Protein AF-0000000068823985 (afdb_homodimer)

pLDDT: mean 94.16, std 6.85, range [37.31, 98.94]

Radius of gyration: 27.63 Å; Cα contacts (8 Å, |Δi|>4): 1207; chains: 2; bounding box: 72×82×59 Å

Organism: Brassicogethes aeneus (NCBI:txid1431903)

Secondary structure (DSSP, 8-state):
--TTTTTEEEEEEEEE---BPPPGGG--TT-TTTT---TTT-TT-B-HHHHHHHHHHHHHHHHHTHHHH-S--TTTEEEEE-SSHHHHHHHHHHHHHHSPPPGGG--TT--------EE--GGG-TTT-GGGSHHHHHHHHHHHHSHHHHHHHHHTHHHHHHHHHHHTS---STHHHHHHHHHHHHHHHHTPPPPGGGGGTTTHHHHHHHHHHHHHTTSSHHHHHHHHHHHHHHHHHHHHHHHTT-S-TT--EEEEEE-HHHHHHHHHHTT---SS-PPTT-EEEEEEEEETTEEEEEEEEE-TTSSSPEEP--TTS-SSEEHHHHHHHHGGGS--/--TTTTTEEEEEEEEE---BPPPGGG--TT-TTTT---TTT-TT-B-HHHHHHHHHHHHHHHHHTHHHH-S--TTTEEEEE-SSHHHHHHHHHHHHHHSPPPGGG--TT--------EE--GGG-TTT-GGGSHHHHHHHHHHHHSHHHHHHHHHTHHHHHHHHHHHTS---SHHHHHHHHHHHHHHHHHTPPPPGGGGGTTTHHHHHHHHHHHHHTTSSHHHHHHHHHHHHHHHHHHHHHHHTT-S-TT--EEEEEE-HHHHHHHHHHTT---SS-PPTT-EEEEEEEEETTEEEEEEEEE-SSSSSPEEE--TTS-SSEEHHHHHHHHGGGS--

Sequence (672 aa):
MSENINTLKLIHVLFRHGNRTNVKSTCFPNDPYISETYHPYGRGQLTKAGKQNCHNLGKYLRKRYENYLGEYNFNTVEAFSTDMPRTKMSLQMVLAGLFPPSADEAIDNLNWQPIPYNYKPVSDDKLLFGVCQPEHREELDKIEASAEVQAIYEKNKDLIAYINQHTGKKYTEFFSYFDLYTTFLSEEEWGFELEEWTKTIYPNFLKSLAIQFFMTLSKTDKIRKYGQGNFLKKIIDECKAKMEGVLSEERKIYLYSGHDINITQFLGTLDLFEPHMPPYCACVILELHEINGEYGLKIFYQDYKQEDPKLMKLPGCQEFCPLDKFVEIHEKYLPEMSENINTLKLIHVLFRHGNRTNVKSTCFPNDPYISETYHPYGRGQLTKAGKQNCHNLGKYLRKRYENYLGEYNFNTVEAFSTDMPRTKMSLQMVLAGLFPPSADEAIDNLNWQPIPYNYKPVSDDKLLFGVCQPEHREELDKIEASAEVQAIYEKNKDLIAYINQHTGKKYTEFFSYFDLYTTFLSEEEWGFELEEWTKTIYPNFLKSLAIQFFMTLSKTDKIRKYGQGNFLKKIIDECKAKMEGVLSEERKIYLYSGHDINITQFLGTLDLFEPHMPPYCACVILELHEINGEYGLKIFYQDYKQEDPKLMKLPGCQEFCPLDKFVEIHEKYLPE

Solvent-accessible surface area (backbone atoms only — not comparable to full-atom values): 34751 Å² total; per-residue (Å²): 124,71,80,57,51,80,27,52,63,35,36,39,36,42,28,19,27,31,40,42,38,46,44,76,88,47,56,44,78,58,43,90,63,67,81,61,53,55,80,63,40,28,66,40,22,51,35,67,68,7,45,46,49,17,23,48,50,9,37,49,52,26,64,76,37,51,92,67,62,68,73,74,31,66,56,28,52,50,39,37,24,44,72,41,65,28,20,37,29,23,41,45,25,22,47,38,32,44,42,52,46,53,84,91,59,50,49,90,72,24,59,42,57,71,74,63,68,43,68,41,56,66,94,70,21,55,50,80,37,8,63,75,34,69,70,22,45,54,46,50,50,53,51,56,68,28,71,70,47,46,48,54,49,60,75,41,43,68,61,51,50,52,48,25,63,65,31,65,45,84,79,84,50,64,66,50,39,35,38,45,42,51,36,53,50,25,38,45,76,73,67,49,83,76,60,77,76,46,64,80,40,50,62,63,55,30,47,54,49,24,30,54,42,56,54,57,43,35,66,45,66,62,38,23,23,40,33,34,8,51,38,52,44,50,54,53,51,54,50,51,29,47,75,70,61,71,41,60,86,56,39,41,37,37,41,36,21,39,39,54,65,53,54,48,30,45,30,29,59,58,66,64,58,69,94,58,74,71,47,58,38,15,33,42,37,41,34,34,29,47,57,96,89,39,51,21,36,34,40,31,44,28,53,56,86,46,93,64,63,41,79,42,64,40,75,96,50,45,53,65,24,46,45,70,58,53,47,62,77,47,48,85,28,42,70,133,126,70,79,57,51,80,28,51,64,36,36,39,36,42,29,20,26,32,41,40,37,46,46,75,88,49,59,43,78,56,42,91,60,66,80,63,54,54,79,64,41,29,64,39,21,49,37,67,68,7,44,46,51,16,23,49,50,10,37,50,53,26,64,76,36,51,91,67,63,68,74,75,31,66,56,28,53,49,39,38,24,43,72,42,66,28,18,38,28,22,41,46,26,21,47,38,31,45,40,52,47,52,84,91,59,49,48,90,72,23,59,41,56,73,73,64,68,44,67,42,58,66,94,71,21,54,49,80,37,9,63,74,34,70,71,22,45,54,45,50,51,53,51,57,68,28,70,71,46,45,48,53,50,61,75,40,43,66,62,51,51,51,48,25,64,65,31,65,45,83,80,86,51,63,68,50,40,36,35,45,40,50,38,53,50,23,39,44,74,73,66,50,82,77,61,76,76,47,63,78,41,50,63,63,57,29,47,55,49,26,31,53,42,56,54,58,43,36,66,43,66,64,36,22,23,39,34,35,8,50,36,52,43,50,53,52,50,51,50,49,30,48,74,70,62,71,40,59,86,58,38,40,36,37,40,36,21,38,39,53,64,51,55,49,28,44,30,29,59,56,66,65,58,68,92,58,76,70,42,57,37,15,33,40,36,38,35,33,29,48,58,95,89,38,52,22,37,35,40,30,45,28,57,55,80,48,92,64,62,42,78,42,64,40,77,95,49,44,54,66,26,45,46,69,56,52,47,64,77,46,49,85,28,43,70,133

Structure (mmCIF, N/CA/C/O backbone):
data_AF-0000000068823985-model_v1
#
loop_
_entity.id
_entity.type
_entity.pdbx_description
1 polymer 'acid phosphatase'
#
loop_
_atom_site.group_PDB
_atom_site.id
_atom_site.type_symbol
_atom_site.label_atom_id
_atom_site.label_alt_id
_atom_site.label_comp_id
_atom_site.label_asym_id
_atom_site.label_entity_id
_atom_site.label_seq_id
_atom_site.pdbx_PDB_ins_code
_atom_site.Cartn_x
_atom_site.Cartn_y
_atom_site.Cartn_z
_atom_site.occupancy
_atom_site.B_iso_or_equiv
_atom_site.auth_seq_id
_atom_site.auth_comp_id
_atom_site.auth_asym_id
_atom_site.auth_atom_id
_atom_site.pdbx_PDB_model_num
ATOM 1 N N . MET A 1 1 ? -22.781 7.992 25.047 1 37.5 1 MET A N 1
ATOM 2 C CA . MET A 1 1 ? -21.906 7.391 24.047 1 37.5 1 MET A CA 1
ATOM 3 C C . MET A 1 1 ? -22.641 6.273 23.297 1 37.5 1 MET A C 1
ATOM 5 O O . MET A 1 1 ? -22.281 5.945 22.172 1 37.5 1 MET A O 1
ATOM 9 N N . SER A 1 2 ? -23.625 5.672 23.984 1 45.09 2 SER A N 1
ATOM 10 C CA . SER A 1 2 ? -24.344 4.457 23.625 1 45.09 2 SER A CA 1
ATOM 11 C C . SER A 1 2 ? -25.391 4.734 22.547 1 45.09 2 SER A C 1
ATOM 13 O O . SER A 1 2 ? -25.609 3.91 21.656 1 45.09 2 SER A O 1
ATOM 15 N N . GLU A 1 3 ? -26.141 5.805 22.703 1 49.72 3 GLU A N 1
ATOM 16 C CA . GLU A 1 3 ? -27.266 6.125 21.828 1 49.72 3 GLU A CA 1
ATOM 17 C C . GLU A 1 3 ? -26.797 6.387 20.406 1 49.72 3 GLU A C 1
ATOM 19 O O . GLU A 1 3 ? -27.531 6.113 19.438 1 49.72 3 GLU A O 1
ATOM 24 N N . ASN A 1 4 ? -25.438 6.668 20.188 1 70.94 4 ASN A N 1
ATOM 25 C CA . ASN A 1 4 ? -24.844 7.234 18.984 1 70.94 4 ASN A CA 1
ATOM 26 C C . ASN A 1 4 ? -24.344 6.145 18.047 1 70.94 4 ASN A C 1
ATOM 28 O O . ASN A 1 4 ? -24.422 6.289 16.812 1 70.94 4 ASN A O 1
ATOM 32 N N . ILE A 1 5 ? -24.422 4.984 18.609 1 77.25 5 ILE A N 1
ATOM 33 C CA . ILE A 1 5 ? -23.859 3.912 17.797 1 77.25 5 ILE A CA 1
ATOM 34 C C . ILE A 1 5 ? -24.969 3.309 16.922 1 77.25 5 ILE A C 1
ATOM 36 O O . ILE A 1 5 ? -24.719 2.908 15.781 1 77.25 5 ILE A O 1
ATOM 40 N N . ASN A 1 6 ? -26.219 3.35 17.422 1 87.56 6 ASN A N 1
ATOM 41 C CA . ASN A 1 6 ? -27.312 2.76 16.672 1 87.56 6 ASN A CA 1
ATOM 42 C C . ASN A 1 6 ? -27.672 3.611 15.453 1 87.56 6 ASN A C 1
ATOM 44 O O . ASN A 1 6 ? -28.297 3.121 14.508 1 87.56 6 ASN A O 1
ATOM 48 N N . THR A 1 7 ? -27.328 4.816 15.547 1 95.44 7 THR A N 1
ATOM 49 C CA . THR A 1 7 ? -27.688 5.719 14.453 1 95.44 7 THR A CA 1
ATOM 50 C C . THR A 1 7 ? -26.516 5.863 13.477 1 95.44 7 THR A C 1
ATOM 52 O O . THR A 1 7 ? -26.688 6.414 12.383 1 95.44 7 THR A O 1
ATOM 55 N N . LEU A 1 8 ? -25.359 5.312 13.828 1 97.25 8 LEU A N 1
ATOM 56 C CA . LEU A 1 8 ? -24.141 5.445 13.039 1 97.25 8 LEU A CA 1
ATOM 57 C C . LEU A 1 8 ? -24.203 4.566 11.789 1 97.25 8 LEU A C 1
ATOM 59 O O . LEU A 1 8 ? -24.562 3.389 11.875 1 97.25 8 LEU A O 1
ATOM 63 N N . LYS A 1 9 ? -23.906 5.164 10.586 1 97.31 9 LYS A N 1
ATOM 64 C CA . LYS A 1 9 ? -24.062 4.426 9.328 1 97.31 9 LYS A CA 1
ATOM 65 C C . LYS A 1 9 ? -22.734 4.332 8.586 1 97.31 9 LYS A C 1
ATOM 67 O O . LYS A 1 9 ? -22.516 3.396 7.816 1 97.31 9 LYS A O 1
ATOM 72 N N . LEU A 1 10 ? -21.875 5.305 8.789 1 98.12 10 LEU A N 1
ATOM 73 C CA . LEU A 1 10 ? -20.609 5.363 8.062 1 98.12 10 LEU A CA 1
ATOM 74 C C . LEU A 1 10 ? -19.641 6.328 8.734 1 98.12 10 LEU A C 1
ATOM 76 O O . LEU A 1 10 ? -20.047 7.344 9.297 1 98.12 10 LEU A O 1
ATOM 80 N N . ILE A 1 11 ? -18.391 6.012 8.695 1 98.38 11 ILE A N 1
ATOM 81 C CA . ILE A 1 11 ? -17.375 6.852 9.312 1 98.38 11 ILE A CA 1
ATOM 82 C C . ILE A 1 11 ? -16.297 7.203 8.281 1 98.38 11 ILE A C 1
ATOM 84 O O . ILE A 1 11 ? -15.859 6.344 7.52 1 98.38 11 ILE A O 1
ATOM 88 N N . HIS A 1 12 ? -15.93 8.461 8.203 1 98.69 12 HIS A N 1
ATOM 89 C CA . HIS A 1 12 ? -14.742 8.914 7.496 1 98.69 12 HIS A CA 1
ATOM 90 C C . HIS A 1 12 ? -13.727 9.523 8.461 1 98.69 12 HIS A C 1
ATOM 92 O O . HIS A 1 12 ? -14.07 10.359 9.289 1 98.69 12 HIS A O 1
ATOM 98 N N . VAL A 1 13 ? -12.492 9.07 8.367 1 98.44 13 VAL A N 1
ATOM 99 C CA . VAL A 1 13 ? -11.438 9.617 9.211 1 98.44 13 VAL A CA 1
ATOM 100 C C . VAL A 1 13 ? -10.289 10.133 8.336 1 98.44 13 VAL A C 1
ATOM 102 O O . VAL A 1 13 ? -9.719 9.375 7.551 1 98.44 13 VAL A O 1
ATOM 105 N N . LEU A 1 14 ? -10.008 11.375 8.391 1 98.56 14 LEU A N 1
ATOM 106 C CA . LEU A 1 14 ? -8.82 12.008 7.816 1 98.56 14 LEU A CA 1
ATOM 107 C C . LEU A 1 14 ? -7.801 12.336 8.898 1 98.56 14 LEU A C 1
ATOM 109 O O . LEU A 1 14 ? -8.117 13.016 9.875 1 98.56 14 LEU A O 1
ATOM 113 N N . PHE A 1 15 ? -6.582 11.844 8.75 1 98.19 15 PHE A N 1
ATOM 114 C CA . PHE A 1 15 ? -5.629 12.133 9.82 1 98.19 15 PHE A CA 1
ATOM 115 C C . PHE A 1 15 ? -4.25 12.445 9.25 1 98.19 15 PHE A C 1
ATOM 117 O O . PHE A 1 15 ? -3.934 12.047 8.125 1 98.19 15 PHE A O 1
ATOM 124 N N . ARG A 1 16 ? -3.484 13.219 10.008 1 97.75 16 ARG A N 1
ATOM 125 C CA . ARG A 1 16 ? -2.105 13.578 9.688 1 97.75 16 ARG A CA 1
ATOM 126 C C . ARG A 1 16 ? -1.145 12.453 10.07 1 97.75 16 ARG A C 1
ATOM 128 O O . ARG A 1 16 ? -1.329 11.789 11.094 1 97.75 16 ARG A O 1
ATOM 135 N N . HIS A 1 17 ? -0.145 12.289 9.328 1 98.06 17 HIS A N 1
ATOM 136 C CA . HIS A 1 17 ? 0.874 11.297 9.664 1 98.06 17 HIS A CA 1
ATOM 137 C C . HIS A 1 17 ? 1.493 11.586 11.023 1 98.06 17 HIS A C 1
ATOM 139 O O . HIS A 1 17 ? 1.298 12.672 11.586 1 98.06 17 HIS A O 1
ATOM 145 N N . GLY A 1 18 ? 2.248 10.602 11.547 1 96.62 18 GLY A N 1
ATOM 146 C CA . GLY A 1 18 ? 2.9 10.711 12.844 1 96.62 18 GLY A CA 1
ATOM 147 C C . GLY A 1 18 ? 4.234 11.43 12.773 1 96.62 18 GLY A C 1
ATOM 148 O O . GLY A 1 18 ? 4.625 11.93 11.719 1 96.62 18 GLY A O 1
ATOM 149 N N . ASN A 1 19 ? 4.895 11.445 13.969 1 96.31 19 ASN A N 1
ATOM 150 C CA . ASN A 1 19 ? 6.211 12.062 14.07 1 96.31 19 ASN A CA 1
ATOM 151 C C . ASN A 1 19 ? 7.18 11.492 13.039 1 96.31 19 ASN A C 1
ATOM 153 O O . ASN A 1 19 ? 7.199 10.289 12.797 1 96.31 19 ASN A O 1
ATOM 157 N N . ARG A 1 20 ? 7.945 12.367 12.516 1 96.31 20 ARG A N 1
ATOM 158 C CA . ARG A 1 20 ? 8.898 11.945 11.492 1 96.31 20 ARG A CA 1
ATOM 159 C C . ARG A 1 20 ? 10.242 12.656 11.672 1 96.31 20 ARG A C 1
ATOM 161 O O . ARG A 1 20 ? 10.32 13.672 12.367 1 96.31 20 ARG A O 1
ATOM 168 N N . THR A 1 21 ? 11.266 12.125 11.062 1 95.75 21 THR A N 1
ATOM 169 C CA . THR A 1 21 ? 12.547 12.805 10.969 1 95.75 21 THR A CA 1
ATOM 170 C C . THR A 1 21 ? 12.492 13.938 9.945 1 95.75 21 THR A C 1
ATOM 172 O O . THR A 1 21 ? 11.484 14.109 9.266 1 95.75 21 THR A O 1
ATOM 175 N N . ASN A 1 22 ? 13.547 14.672 9.984 1 94.62 22 ASN A N 1
ATOM 176 C CA . ASN A 1 22 ? 13.586 15.82 9.094 1 94.62 22 ASN A CA 1
ATOM 177 C C . ASN A 1 22 ? 13.609 15.398 7.629 1 94.62 22 ASN A C 1
ATOM 179 O O . ASN A 1 22 ? 14.273 14.422 7.27 1 94.62 22 ASN A O 1
ATOM 183 N N . VAL A 1 23 ? 12.836 16.141 6.84 1 92.31 23 VAL A N 1
ATOM 184 C CA . VAL A 1 23 ? 12.797 15.883 5.406 1 92.31 23 VAL A CA 1
ATOM 185 C C . VAL A 1 23 ? 13.93 16.625 4.715 1 92.31 23 VAL A C 1
ATOM 187 O O . VAL A 1 23 ? 14.266 17.75 5.094 1 92.31 23 VAL A O 1
ATOM 190 N N . LYS A 1 24 ? 14.578 16.078 3.691 1 85.88 24 LYS A N 1
ATOM 191 C CA . LYS A 1 24 ? 15.742 16.641 3.004 1 85.88 24 LYS A CA 1
ATOM 192 C C . LYS A 1 24 ? 15.406 17.984 2.354 1 85.88 24 LYS A C 1
ATOM 194 O O . LYS A 1 24 ? 16.234 18.891 2.336 1 85.88 24 LYS A O 1
ATOM 199 N N . SER A 1 25 ? 14.148 18.078 1.847 1 84.31 25 SER A N 1
ATOM 200 C CA . SER A 1 25 ? 13.766 19.266 1.078 1 84.31 25 SER A CA 1
ATOM 201 C C . SER A 1 25 ? 13.633 20.484 1.976 1 84.31 25 SER A C 1
ATOM 203 O O . SER A 1 25 ? 13.609 21.625 1.488 1 84.31 25 SER A O 1
ATOM 205 N N . THR A 1 26 ? 13.555 20.281 3.213 1 88.88 26 THR A N 1
ATOM 206 C CA . THR A 1 26 ? 13.352 21.406 4.109 1 88.88 26 THR A CA 1
ATOM 207 C C . THR A 1 26 ? 14.68 21.844 4.746 1 88.88 26 THR A C 1
ATOM 209 O O . THR A 1 26 ? 14.742 22.859 5.434 1 88.88 26 THR A O 1
ATOM 212 N N . CYS A 1 27 ? 15.656 21.141 4.449 1 88.62 27 CYS A N 1
ATOM 213 C CA . CYS A 1 27 ? 16.969 21.484 5 1 88.62 27 CYS A CA 1
ATOM 214 C C . CYS A 1 27 ? 17.484 22.797 4.422 1 88.62 27 CYS A C 1
ATOM 216 O O . CYS A 1 27 ? 17.016 23.234 3.363 1 88.62 27 CYS A O 1
ATOM 218 N N . PHE A 1 28 ? 18.328 23.375 5.234 1 94.56 28 PHE A N 1
ATOM 219 C CA . PHE A 1 28 ? 18.953 24.625 4.797 1 94.56 28 PHE A CA 1
ATOM 220 C C . PHE A 1 28 ? 20.484 24.484 4.805 1 94.56 28 PHE A C 1
ATOM 222 O O . PHE A 1 28 ? 21.031 23.672 5.547 1 94.56 28 PHE A O 1
ATOM 229 N N . PRO A 1 29 ? 21.141 25.25 4.004 1 95.81 29 PRO A N 1
ATOM 230 C CA . PRO A 1 29 ? 22.578 25.078 3.76 1 95.81 29 PRO A CA 1
ATOM 231 C C . PRO A 1 29 ? 23.406 25.125 5.039 1 95.81 29 PRO A C 1
ATOM 233 O O . PRO A 1 29 ? 24.312 24.312 5.223 1 95.81 29 PRO A O 1
ATOM 236 N N . ASN A 1 30 ? 23.141 25.938 5.984 1 97 30 ASN A N 1
ATOM 237 C CA . ASN A 1 30 ? 23.969 26.141 7.168 1 97 30 ASN A CA 1
ATOM 238 C C . ASN A 1 30 ? 23.516 25.25 8.32 1 97 30 ASN A C 1
ATOM 240 O O . ASN A 1 30 ? 23.938 25.438 9.461 1 97 30 ASN A O 1
ATOM 244 N N . ASP A 1 31 ? 22.625 24.328 8.031 1 95.62 31 ASP A N 1
ATOM 245 C CA . ASP A 1 31 ? 22.141 23.406 9.062 1 95.62 31 ASP A CA 1
ATOM 246 C C . ASP A 1 31 ? 23.266 22.5 9.547 1 95.62 31 ASP A C 1
ATOM 248 O O . ASP A 1 31 ? 23.828 21.719 8.766 1 95.62 31 ASP A O 1
ATOM 252 N N . PRO A 1 32 ? 23.641 22.594 10.82 1 95.75 32 PRO A N 1
ATOM 253 C CA . PRO A 1 32 ? 24.719 21.734 11.32 1 95.75 32 PRO A CA 1
ATOM 254 C C . PRO A 1 32 ? 24.375 20.25 11.203 1 95.75 32 PRO A C 1
ATOM 256 O O . PRO A 1 32 ? 25.281 19.406 11.273 1 95.75 32 PRO A O 1
ATOM 259 N N . TYR A 1 33 ? 23.141 19.953 11.023 1 95.31 33 TYR A N 1
ATOM 260 C CA . TYR A 1 33 ? 22.719 18.547 11 1 95.31 33 TYR A CA 1
ATOM 261 C C . TYR A 1 33 ? 22.312 18.125 9.594 1 95.31 33 TYR A C 1
ATOM 263 O O . TYR A 1 33 ? 21.609 17.141 9.422 1 95.31 33 TYR A O 1
ATOM 271 N N . ILE A 1 34 ? 22.719 18.797 8.594 1 93.06 34 ILE A N 1
ATOM 272 C CA . ILE A 1 34 ? 22.312 18.594 7.207 1 93.06 34 ILE A CA 1
ATOM 273 C C . ILE A 1 34 ? 22.766 17.219 6.734 1 93.06 34 ILE A C 1
ATOM 275 O O . ILE A 1 34 ? 22.109 16.609 5.887 1 93.06 34 ILE A O 1
ATOM 279 N N . SER A 1 35 ? 23.812 16.656 7.344 1 91.81 35 SER A N 1
ATOM 280 C CA . SER A 1 35 ? 24.375 15.398 6.883 1 91.81 35 SER A CA 1
ATOM 281 C C . SER A 1 35 ? 23.844 14.219 7.695 1 91.81 35 SER A C 1
ATOM 283 O O . SER A 1 35 ? 24.156 13.062 7.402 1 91.81 35 SER A O 1
ATOM 285 N N . GLU A 1 36 ? 23.031 14.609 8.656 1 92.75 36 GLU A N 1
ATOM 286 C CA . GLU A 1 36 ? 22.484 13.547 9.492 1 92.75 36 GLU A CA 1
ATOM 287 C C . GLU A 1 36 ? 21.609 12.594 8.68 1 92.75 36 GLU A C 1
ATOM 289 O O . GLU A 1 36 ? 20.797 13.039 7.871 1 92.75 36 GLU A O 1
ATOM 294 N N . THR A 1 37 ? 21.719 11.266 8.93 1 89.19 37 THR A N 1
ATOM 295 C CA . THR A 1 37 ? 20.984 10.258 8.18 1 89.19 37 THR A CA 1
ATOM 296 C C . THR A 1 37 ? 19.719 9.852 8.938 1 89.19 37 THR A C 1
ATOM 298 O O . THR A 1 37 ? 18.797 9.258 8.352 1 89.19 37 THR A O 1
ATOM 301 N N . TYR A 1 38 ? 19.75 10.109 10.258 1 92.31 38 TYR A N 1
ATOM 302 C CA . TYR A 1 38 ? 18.641 9.734 11.141 1 92.31 38 TYR A CA 1
ATOM 303 C C . TYR A 1 38 ? 18.469 8.227 11.195 1 92.31 38 TYR A C 1
ATOM 305 O O . TYR A 1 38 ? 17.344 7.723 11.164 1 92.31 38 TYR A O 1
ATOM 313 N N . HIS A 1 39 ? 19.516 7.527 11.273 1 87.62 39 HIS A N 1
ATOM 314 C CA . HIS A 1 39 ? 19.5 6.082 11.461 1 87.62 39 HIS A CA 1
ATOM 315 C C . HIS A 1 39 ? 18.766 5.699 12.734 1 87.62 39 HIS A C 1
ATOM 317 O O . HIS A 1 39 ? 18.969 6.316 13.781 1 87.62 39 HIS A O 1
ATOM 323 N N . PRO A 1 40 ? 17.875 4.758 12.695 1 87.75 40 PRO A N 1
ATOM 324 C CA . PRO A 1 40 ? 17.703 3.734 11.664 1 87.75 40 PRO A CA 1
ATOM 325 C C . PRO A 1 40 ? 16.531 4.047 10.719 1 87.75 40 PRO A C 1
ATOM 327 O O . PRO A 1 40 ? 16.125 3.189 9.938 1 87.75 40 PRO A O 1
ATOM 330 N N . TYR A 1 41 ? 15.969 5.145 10.766 1 91 41 TYR A N 1
ATOM 331 C CA . TYR A 1 41 ? 14.734 5.406 10.031 1 91 41 TYR A CA 1
ATOM 332 C C . TYR A 1 41 ? 15.031 5.922 8.633 1 91 41 TYR A C 1
ATOM 334 O O . TYR A 1 41 ? 14.539 5.371 7.645 1 91 41 TYR A O 1
ATOM 342 N N . GLY A 1 42 ? 15.898 6.926 8.688 1 90.56 42 GLY A N 1
ATOM 343 C CA . GLY A 1 42 ? 16.125 7.695 7.473 1 90.56 42 GLY A CA 1
ATOM 344 C C . GLY A 1 42 ? 15.438 9.047 7.48 1 90.56 42 GLY A C 1
ATOM 345 O O . GLY A 1 42 ? 14.594 9.305 8.344 1 90.56 42 GLY A O 1
ATOM 346 N N . ARG A 1 43 ? 15.742 9.883 6.523 1 92.12 43 ARG A N 1
ATOM 347 C CA . ARG A 1 43 ? 15.18 11.227 6.453 1 92.12 43 ARG A CA 1
ATOM 348 C C . ARG A 1 43 ? 13.703 11.188 6.051 1 92.12 43 ARG A C 1
ATOM 350 O O . ARG A 1 43 ? 13.336 10.484 5.105 1 92.12 43 ARG A O 1
ATOM 357 N N . GLY A 1 44 ? 12.938 11.938 6.801 1 93.94 44 GLY A N 1
ATOM 358 C CA . GLY A 1 44 ? 11.523 12.102 6.488 1 93.94 44 GLY A CA 1
ATOM 359 C C . GLY A 1 44 ? 10.68 10.898 6.879 1 93.94 44 GLY A C 1
ATOM 360 O O . GLY A 1 44 ? 9.508 10.82 6.527 1 93.94 44 GLY A O 1
ATOM 361 N N . GLN A 1 45 ? 11.289 9.984 7.617 1 95.38 45 GLN A N 1
ATOM 362 C CA . GLN A 1 45 ? 10.602 8.727 7.906 1 95.38 45 GLN A CA 1
ATOM 363 C C . GLN A 1 45 ? 9.945 8.766 9.281 1 95.38 45 GLN A C 1
ATOM 365 O O . GLN A 1 45 ? 10.383 9.508 10.164 1 95.38 45 GLN A O 1
ATOM 370 N N . LEU A 1 46 ? 8.898 7.961 9.398 1 96.88 46 LEU A N 1
ATOM 371 C CA . LEU A 1 46 ? 8.148 7.852 10.648 1 96.88 46 LEU A CA 1
ATOM 372 C C . LEU A 1 46 ? 9.047 7.348 11.773 1 96.88 46 LEU A C 1
ATOM 374 O O . LEU A 1 46 ? 9.773 6.363 11.602 1 96.88 46 LEU A O 1
ATOM 378 N N . THR A 1 47 ? 9.062 8.008 12.914 1 95.94 47 THR A N 1
ATOM 379 C CA . THR A 1 47 ? 9.852 7.621 14.07 1 95.94 47 THR A CA 1
ATOM 380 C C . THR A 1 47 ? 9.062 6.68 14.977 1 95.94 47 THR A C 1
ATOM 382 O O . THR A 1 47 ? 7.879 6.422 14.734 1 95.94 47 THR A O 1
ATOM 385 N N . LYS A 1 48 ? 9.703 6.215 16.047 1 95.81 48 LYS A N 1
ATOM 386 C CA . LYS A 1 48 ? 9.008 5.371 17.016 1 95.81 48 LYS A CA 1
ATOM 387 C C . LYS A 1 48 ? 7.848 6.117 17.656 1 95.81 48 LYS A C 1
ATOM 389 O O . LYS A 1 48 ? 6.77 5.551 17.859 1 95.81 48 LYS A O 1
ATOM 394 N N . ALA A 1 49 ? 8.102 7.379 17.984 1 95.56 49 ALA A N 1
ATOM 395 C CA . ALA A 1 49 ? 7.039 8.203 18.562 1 95.56 49 ALA A CA 1
ATOM 396 C C . ALA A 1 49 ? 5.863 8.32 17.594 1 95.56 49 ALA A C 1
ATOM 398 O O . ALA A 1 49 ? 4.703 8.289 18.016 1 95.56 49 ALA A O 1
ATOM 399 N N . GLY A 1 50 ? 6.168 8.5 16.281 1 96.62 50 GLY A N 1
ATOM 400 C CA . GLY A 1 50 ? 5.121 8.539 15.273 1 96.62 50 GLY A CA 1
ATOM 401 C C . GLY A 1 50 ? 4.324 7.25 15.188 1 96.62 50 GLY A C 1
ATOM 402 O O . GLY A 1 50 ? 3.094 7.277 15.102 1 96.62 50 GLY A O 1
ATOM 403 N N . LYS A 1 51 ? 5.047 6.145 15.203 1 97.88 51 LYS A N 1
ATOM 404 C CA . LYS A 1 51 ? 4.383 4.848 15.188 1 97.88 51 LYS A CA 1
ATOM 405 C C . LYS A 1 51 ? 3.461 4.684 16.391 1 97.88 51 LYS A C 1
ATOM 407 O O . LYS A 1 51 ? 2.311 4.266 16.25 1 97.88 51 LYS A O 1
ATOM 412 N N . GLN A 1 52 ? 3.975 5.062 17.531 1 96.75 52 GLN A N 1
ATOM 413 C CA . GLN A 1 52 ? 3.209 4.93 18.766 1 96.75 52 GLN A CA 1
ATOM 414 C C . GLN A 1 52 ? 1.955 5.801 18.734 1 96.75 52 GLN A C 1
ATOM 416 O O . GLN A 1 52 ? 0.864 5.34 19.078 1 96.75 52 GLN A O 1
ATOM 421 N N . ASN A 1 53 ? 2.113 6.996 18.359 1 95.56 53 ASN A N 1
ATOM 422 C CA . ASN A 1 53 ? 0.993 7.93 18.344 1 95.56 53 ASN A CA 1
ATOM 423 C C . ASN A 1 53 ? -0.089 7.492 17.359 1 95.56 53 ASN A C 1
ATOM 425 O O . ASN A 1 53 ? -1.28 7.578 17.656 1 95.56 53 ASN A O 1
ATOM 429 N N . CYS A 1 54 ? 0.327 7.035 16.219 1 97.19 54 CYS A N 1
ATOM 430 C CA . CYS A 1 54 ? -0.647 6.586 15.227 1 97.19 54 CYS A CA 1
ATOM 431 C C . CYS A 1 54 ? -1.324 5.297 15.68 1 97.19 54 CYS A C 1
ATOM 433 O O . CYS A 1 54 ? -2.525 5.117 15.469 1 97.19 54 CYS A O 1
ATOM 435 N N . HIS A 1 55 ? -0.548 4.395 16.297 1 97.56 55 HIS A N 1
ATOM 436 C CA . HIS A 1 55 ? -1.158 3.197 16.859 1 97.56 55 HIS A CA 1
ATOM 437 C C . HIS A 1 55 ? -2.186 3.555 17.922 1 97.56 55 HIS A C 1
ATOM 439 O O . HIS A 1 55 ? -3.266 2.961 17.984 1 97.56 55 HIS A O 1
ATOM 445 N N . ASN A 1 56 ? -1.863 4.527 18.766 1 95.88 56 ASN A N 1
ATOM 446 C CA . ASN A 1 56 ? -2.789 5 19.781 1 95.88 56 ASN A CA 1
ATOM 447 C C . ASN A 1 56 ? -4.066 5.562 19.172 1 95.88 56 ASN A C 1
ATOM 449 O O . ASN A 1 56 ? -5.16 5.367 19.703 1 95.88 56 ASN A O 1
ATOM 453 N N . LEU A 1 57 ? -3.879 6.277 18.109 1 95.94 57 LEU A N 1
ATOM 454 C CA . LEU A 1 57 ? -5.055 6.781 17.406 1 95.94 57 LEU A CA 1
ATOM 455 C C . LEU A 1 57 ? -5.945 5.629 16.938 1 95.94 57 LEU A C 1
ATOM 457 O O . LEU A 1 57 ? -7.168 5.684 17.094 1 95.94 57 LEU A O 1
ATOM 461 N N . GLY A 1 58 ? -5.305 4.605 16.359 1 96.75 58 GLY A N 1
ATOM 462 C CA . GLY A 1 58 ? -6.059 3.426 15.977 1 96.75 58 GLY A CA 1
ATOM 463 C C . GLY A 1 58 ? -6.801 2.787 17.141 1 96.75 58 GLY A C 1
ATOM 464 O O . GLY A 1 58 ? -7.977 2.447 17.016 1 96.75 58 GLY A O 1
ATOM 465 N N . LYS A 1 59 ? -6.129 2.652 18.25 1 95.56 59 LYS A N 1
ATOM 466 C CA . LYS A 1 59 ? -6.738 2.078 19.453 1 95.56 59 LYS A CA 1
ATOM 467 C C . LYS A 1 59 ? -7.902 2.934 19.938 1 95.56 59 LYS A C 1
ATOM 469 O O . LYS A 1 59 ? -8.922 2.406 20.391 1 95.56 59 LYS A O 1
ATOM 474 N N . TYR A 1 60 ? -7.703 4.18 19.906 1 94.38 60 TYR A N 1
ATOM 475 C CA . TYR A 1 60 ? -8.766 5.094 20.297 1 94.38 60 TYR A CA 1
ATOM 476 C C . TYR A 1 60 ? -10.008 4.902 19.438 1 94.38 60 TYR A C 1
ATOM 478 O O . TYR A 1 60 ? -11.125 4.805 19.938 1 94.38 60 TYR A O 1
ATOM 486 N N . LEU A 1 61 ? -9.812 4.891 18.109 1 95.19 61 LEU A N 1
ATOM 487 C CA . LEU A 1 61 ? -10.922 4.703 17.188 1 95.19 61 LEU A CA 1
ATOM 488 C C . LEU A 1 61 ? -11.609 3.361 17.422 1 95.19 61 LEU A C 1
ATOM 490 O O . LEU A 1 61 ? -12.836 3.264 17.359 1 95.19 61 LEU A O 1
ATOM 494 N N . ARG A 1 62 ? -10.805 2.332 17.688 1 95.94 62 ARG A N 1
ATOM 495 C CA . ARG A 1 62 ? -11.359 1.021 18.016 1 95.94 62 ARG A CA 1
ATOM 496 C C . ARG A 1 62 ? -12.258 1.093 19.234 1 95.94 62 ARG A C 1
ATOM 498 O O . ARG A 1 62 ? -13.367 0.551 19.234 1 95.94 62 ARG A O 1
ATOM 505 N N . LYS A 1 63 ? -11.797 1.715 20.219 1 93.69 63 LYS A N 1
ATOM 506 C CA . LYS A 1 63 ? -12.578 1.847 21.438 1 93.69 63 LYS A CA 1
ATOM 507 C C . LYS A 1 63 ? -13.852 2.654 21.203 1 93.69 63 LYS A C 1
ATOM 509 O O . LYS A 1 63 ? -14.93 2.268 21.656 1 93.69 63 LYS A O 1
ATOM 514 N N . ARG A 1 64 ? -13.742 3.691 20.516 1 92.38 64 ARG A N 1
ATOM 515 C CA . ARG A 1 64 ? -14.867 4.59 20.266 1 92.38 64 ARG A CA 1
ATOM 516 C C . ARG A 1 64 ? -15.961 3.889 19.469 1 92.38 64 ARG A C 1
ATOM 518 O O . ARG A 1 64 ? -17.156 4.121 19.703 1 92.38 64 ARG A O 1
ATOM 525 N N . TYR A 1 65 ? -15.492 3.023 18.547 1 95.12 65 TYR A N 1
ATOM 526 C CA . TYR A 1 65 ? -16.469 2.467 17.609 1 95.12 65 TYR A CA 1
ATOM 527 C C . TYR A 1 65 ? -16.594 0.958 17.781 1 95.12 65 TYR A C 1
ATOM 529 O O . TYR A 1 65 ? -16.969 0.248 16.844 1 95.12 65 TYR A O 1
ATOM 537 N N . GLU A 1 66 ? -16.172 0.405 18.844 1 89.88 66 GLU A N 1
ATOM 538 C CA . GLU A 1 66 ? -16.078 -1.025 19.125 1 89.88 66 GLU A CA 1
ATOM 539 C C . GLU A 1 66 ? -17.391 -1.73 18.812 1 89.88 66 GLU A C 1
ATOM 541 O O . GLU A 1 66 ? -17.406 -2.828 18.25 1 89.88 66 GLU A O 1
ATOM 546 N N . ASN A 1 67 ? -18.516 -1.124 19.094 1 91.31 67 ASN A N 1
ATOM 547 C CA . ASN A 1 67 ? -19.828 -1.757 18.938 1 91.31 67 ASN A CA 1
ATOM 548 C C . ASN A 1 67 ? -20.375 -1.559 17.531 1 91.31 67 ASN A C 1
ATOM 550 O O . ASN A 1 67 ? -21.438 -2.086 17.188 1 91.31 67 ASN A O 1
ATOM 554 N N . TYR A 1 68 ? -19.688 -0.839 16.734 1 94.94 68 TYR A N 1
ATOM 555 C CA . TYR A 1 68 ? -20.141 -0.565 15.367 1 94.94 68 TYR A CA 1
ATOM 556 C C . TYR A 1 68 ? -19.266 -1.29 14.352 1 94.94 68 TYR A C 1
ATOM 558 O O . TYR A 1 68 ? -19.781 -1.866 13.391 1 94.94 68 TYR A O 1
ATOM 566 N N . LEU A 1 69 ? -18 -1.327 14.469 1 94.25 69 LEU A N 1
ATOM 567 C CA . LEU A 1 69 ? -17.047 -1.787 13.453 1 94.25 69 LEU A CA 1
ATOM 568 C C . LEU A 1 69 ? -17 -3.311 13.414 1 94.25 69 LEU A C 1
ATOM 570 O O . LEU A 1 69 ? -16.844 -3.902 12.344 1 94.25 69 LEU A O 1
ATOM 574 N N . GLY A 1 70 ? -17.125 -4.043 14.539 1 90.5 70 GLY A N 1
ATOM 575 C CA . GLY A 1 70 ? -16.906 -5.48 14.57 1 90.5 70 GLY A CA 1
ATOM 576 C C . GLY A 1 70 ? -15.508 -5.891 14.18 1 90.5 70 GLY A C 1
ATOM 577 O O . GLY A 1 70 ? -14.562 -5.105 14.32 1 90.5 70 GLY A O 1
ATOM 578 N N . GLU A 1 71 ? -15.375 -7.184 13.688 1 90 71 GLU A N 1
ATOM 579 C CA . GLU A 1 71 ? -14.086 -7.695 13.25 1 90 71 GLU A CA 1
ATOM 580 C C . GLU A 1 71 ? -13.781 -7.27 11.82 1 90 71 GLU A C 1
ATOM 582 O O . GLU A 1 71 ? -14.688 -6.977 11.047 1 90 71 GLU A O 1
ATOM 587 N N . TYR A 1 72 ? -12.547 -7.289 11.492 1 91.69 72 TYR A N 1
ATOM 588 C CA . TYR A 1 72 ? -12.133 -6.895 10.148 1 91.69 72 TYR A CA 1
ATOM 589 C C . TYR A 1 72 ? -12.609 -7.91 9.117 1 91.69 72 TYR A C 1
ATOM 591 O O . TYR A 1 72 ? -12.461 -9.117 9.312 1 91.69 72 TYR A O 1
ATOM 599 N N . ASN A 1 73 ? -13.172 -7.434 8.156 1 88.12 73 ASN A N 1
ATOM 600 C CA . ASN A 1 73 ? -13.297 -8.109 6.871 1 88.12 73 ASN A CA 1
ATOM 601 C C . ASN A 1 73 ? -12.969 -7.18 5.707 1 88.12 73 ASN A C 1
ATOM 603 O O . ASN A 1 73 ? -12.93 -5.961 5.879 1 88.12 73 ASN A O 1
ATOM 607 N N . PHE A 1 74 ? -12.75 -7.723 4.59 1 88.06 74 PHE A N 1
ATOM 608 C CA . PHE A 1 74 ? -12.258 -6.973 3.441 1 88.06 74 PHE A CA 1
ATOM 609 C C . PHE A 1 74 ? -13.18 -5.805 3.117 1 88.06 74 PHE A C 1
ATOM 611 O O . PHE A 1 74 ? -12.727 -4.754 2.662 1 88.06 74 PHE A O 1
ATOM 618 N N . ASN A 1 75 ? -14.438 -5.91 3.461 1 91.06 75 ASN A N 1
ATOM 619 C CA . ASN A 1 75 ? -15.414 -4.902 3.072 1 91.06 75 ASN A CA 1
ATOM 620 C C . ASN A 1 75 ? -15.617 -3.863 4.172 1 91.06 75 ASN A C 1
ATOM 622 O O . ASN A 1 75 ? -16.25 -2.832 3.949 1 91.06 75 ASN A O 1
ATOM 626 N N . THR A 1 76 ? -15.062 -4.047 5.305 1 94.25 76 THR A N 1
ATOM 627 C CA . THR A 1 76 ? -15.336 -3.213 6.469 1 94.25 76 THR A CA 1
ATOM 628 C C . THR A 1 76 ? -14.688 -1.843 6.316 1 94.25 76 THR A C 1
ATOM 630 O O . THR A 1 76 ? -15.258 -0.826 6.711 1 94.25 76 THR A O 1
ATOM 633 N N . VAL A 1 77 ? -13.492 -1.896 5.703 1 97.06 77 VAL A N 1
ATOM 634 C CA . VAL A 1 77 ? -12.703 -0.67 5.699 1 97.06 77 VAL A CA 1
ATOM 635 C C . VAL A 1 77 ? -12.078 -0.459 4.32 1 97.06 77 VAL A C 1
ATOM 637 O O . VAL A 1 77 ? -11.672 -1.42 3.664 1 97.06 77 VAL A O 1
ATOM 640 N N . GLU A 1 78 ? -12.094 0.7 3.875 1 97.69 78 GLU A N 1
ATOM 641 C CA . GLU A 1 78 ? -11.234 1.159 2.785 1 97.69 78 GLU A CA 1
ATOM 642 C C . GLU A 1 78 ? -10.273 2.246 3.258 1 97.69 78 GLU A C 1
ATOM 644 O O . GLU A 1 78 ? -10.688 3.209 3.906 1 97.69 78 GLU A O 1
ATOM 649 N N . ALA A 1 79 ? -9.023 1.985 3.02 1 98.44 79 ALA A N 1
ATOM 650 C CA . ALA A 1 79 ? -7.988 2.875 3.531 1 98.44 79 ALA A CA 1
ATOM 651 C C . ALA A 1 79 ? -7.164 3.469 2.393 1 98.44 79 ALA A C 1
ATOM 653 O O . ALA A 1 79 ? -6.82 2.77 1.438 1 98.44 79 ALA A O 1
ATOM 654 N N . PHE A 1 80 ? -6.887 4.797 2.535 1 98.44 80 PHE A N 1
ATOM 655 C CA . PHE A 1 80 ? -6.133 5.527 1.522 1 98.44 80 PHE A CA 1
ATOM 656 C C . PHE A 1 80 ? -4.988 6.312 2.158 1 98.44 80 PHE A C 1
ATOM 658 O O . PHE A 1 80 ? -5.148 6.883 3.24 1 98.44 80 PHE A O 1
ATOM 665 N N . SER A 1 81 ? -3.863 6.305 1.506 1 98.62 81 SER A N 1
ATOM 666 C CA . SER A 1 81 ? -2.729 7.117 1.933 1 98.62 81 SER A CA 1
ATOM 667 C C . SER A 1 81 ? -2.189 7.965 0.783 1 98.62 81 SER A C 1
ATOM 669 O O . SER A 1 81 ? -2.357 7.609 -0.386 1 98.62 81 SER A O 1
ATOM 671 N N . THR A 1 82 ? -1.649 9.133 1.14 1 98.12 82 THR A N 1
ATOM 672 C CA . THR A 1 82 ? -0.793 9.75 0.135 1 98.12 82 THR A CA 1
ATOM 673 C C . THR A 1 82 ? 0.42 8.875 -0.159 1 98.12 82 THR A C 1
ATOM 675 O O . THR A 1 82 ? 0.746 7.977 0.62 1 98.12 82 THR A O 1
ATOM 678 N N . ASP A 1 83 ? 1.028 9.148 -1.277 1 97 83 ASP A N 1
ATOM 679 C CA . ASP A 1 83 ? 2.154 8.32 -1.71 1 97 83 ASP A CA 1
ATOM 680 C C . ASP A 1 83 ? 3.455 8.789 -1.062 1 97 83 ASP A C 1
ATOM 682 O O . ASP A 1 83 ? 4.41 9.141 -1.758 1 97 83 ASP A O 1
ATOM 686 N N . MET A 1 84 ? 3.508 8.75 0.241 1 96.5 84 MET A N 1
ATOM 687 C CA . MET A 1 84 ? 4.684 9.016 1.062 1 96.5 84 MET A CA 1
ATOM 688 C C . MET A 1 84 ? 4.902 7.898 2.078 1 96.5 84 MET A C 1
ATOM 690 O O . MET A 1 84 ? 3.947 7.398 2.672 1 96.5 84 MET A O 1
ATOM 694 N N . PRO A 1 85 ? 6.16 7.52 2.307 1 96.38 85 PRO A N 1
ATOM 695 C CA . PRO A 1 85 ? 6.418 6.418 3.236 1 96.38 85 PRO A CA 1
ATOM 696 C C . PRO A 1 85 ? 5.863 6.684 4.633 1 96.38 85 PRO A C 1
ATOM 698 O O . PRO A 1 85 ? 5.258 5.797 5.238 1 96.38 85 PRO A O 1
ATOM 701 N N . ARG A 1 86 ? 6.016 7.863 5.121 1 97.44 86 ARG A N 1
ATOM 702 C CA . ARG A 1 86 ? 5.586 8.172 6.48 1 97.44 86 ARG A CA 1
ATOM 703 C C . ARG A 1 86 ? 4.07 8.102 6.605 1 97.44 86 ARG A C 1
ATOM 705 O O . ARG A 1 86 ? 3.543 7.715 7.648 1 97.44 86 ARG A O 1
ATOM 712 N N . THR A 1 87 ? 3.307 8.539 5.566 1 98.56 87 THR A N 1
ATOM 713 C CA . THR A 1 87 ? 1.851 8.469 5.629 1 98.56 87 THR A CA 1
ATOM 714 C C . THR A 1 87 ? 1.369 7.027 5.492 1 98.56 87 THR A C 1
ATOM 716 O O . THR A 1 87 ? 0.412 6.621 6.156 1 98.56 87 THR A O 1
ATOM 719 N N . LYS A 1 88 ? 2.043 6.266 4.66 1 98.62 88 LYS A N 1
ATOM 720 C CA . LYS A 1 88 ? 1.717 4.852 4.523 1 98.62 88 LYS A CA 1
ATOM 721 C C . LYS A 1 88 ? 1.938 4.105 5.836 1 98.62 88 LYS A C 1
ATOM 723 O O . LYS A 1 88 ? 1.08 3.336 6.273 1 98.62 88 LYS A O 1
ATOM 728 N N . MET A 1 89 ? 3.029 4.379 6.445 1 98.5 89 MET A N 1
ATOM 729 C CA . MET A 1 89 ? 3.348 3.736 7.715 1 98.5 89 MET A CA 1
ATOM 730 C C . MET A 1 89 ? 2.365 4.16 8.805 1 98.5 89 MET A C 1
ATOM 732 O O . MET A 1 89 ? 1.938 3.338 9.609 1 98.5 89 MET A O 1
ATOM 736 N N . SER A 1 90 ? 2.062 5.438 8.797 1 98.81 90 SER A N 1
ATOM 737 C CA . SER A 1 90 ? 1.086 5.945 9.758 1 98.81 90 SER A CA 1
ATOM 738 C C . SER A 1 90 ? -0.26 5.246 9.594 1 98.81 90 SER A C 1
ATOM 740 O O . SER A 1 90 ? -0.882 4.852 10.578 1 98.81 90 SER A O 1
ATOM 742 N N . LEU A 1 91 ? -0.671 5.129 8.367 1 98.94 91 LEU A N 1
ATOM 743 C CA . LEU A 1 91 ? -1.929 4.445 8.078 1 98.94 91 LEU A CA 1
ATOM 744 C C . LEU A 1 91 ? -1.893 3.008 8.578 1 98.94 91 LEU A C 1
ATOM 746 O O . LEU A 1 91 ? -2.857 2.531 9.188 1 98.94 91 LEU A O 1
ATOM 750 N N . GLN A 1 92 ? -0.808 2.324 8.336 1 98.81 92 GLN A N 1
ATOM 751 C CA . GLN A 1 92 ? -0.657 0.944 8.789 1 98.81 92 GLN A CA 1
ATOM 752 C C . GLN A 1 92 ? -0.759 0.847 10.305 1 98.81 92 GLN A C 1
ATOM 754 O O . GLN A 1 92 ? -1.354 -0.095 10.836 1 98.81 92 GLN A O 1
ATOM 759 N N . MET A 1 93 ? -0.177 1.804 10.961 1 98.69 93 MET A N 1
ATOM 760 C CA . MET A 1 93 ? -0.202 1.799 12.422 1 98.69 93 MET A CA 1
ATOM 761 C C . MET A 1 93 ? -1.616 2.037 12.945 1 98.69 93 MET A C 1
ATOM 763 O O . MET A 1 93 ? -2.041 1.403 13.914 1 98.69 93 MET A O 1
ATOM 767 N N . VAL A 1 94 ? -2.311 2.965 12.312 1 98.56 94 VAL A N 1
ATOM 768 C CA . VAL A 1 94 ? -3.695 3.215 12.695 1 98.56 94 VAL A CA 1
ATOM 769 C C . VAL A 1 94 ? -4.531 1.959 12.469 1 98.56 94 VAL A C 1
ATOM 771 O O . VAL A 1 94 ? -5.32 1.565 13.328 1 98.56 94 VAL A O 1
ATOM 774 N N . LEU A 1 95 ? -4.348 1.309 11.336 1 98.69 95 LEU A N 1
ATOM 775 C CA . LEU A 1 95 ? -5.082 0.092 11.016 1 98.69 95 LEU A CA 1
ATOM 776 C C . LEU A 1 95 ? -4.773 -1.015 12.016 1 98.69 95 LEU A C 1
ATOM 778 O O . LEU A 1 95 ? -5.656 -1.794 12.383 1 98.69 95 LEU A O 1
ATOM 782 N N . ALA A 1 96 ? -3.518 -1.087 12.453 1 98.38 96 ALA A N 1
ATOM 783 C CA . ALA A 1 96 ? -3.113 -2.096 13.43 1 98.38 96 ALA A CA 1
ATOM 784 C C . ALA A 1 96 ? -3.859 -1.911 14.742 1 98.38 96 ALA A C 1
ATOM 786 O O . ALA A 1 96 ? -4.23 -2.889 15.398 1 98.38 96 ALA A O 1
ATOM 787 N N . GLY A 1 97 ? -4.004 -0.673 15.148 1 97.62 97 GLY A N 1
ATOM 788 C CA . GLY A 1 97 ? -4.746 -0.392 16.359 1 97.62 97 GLY A CA 1
ATOM 789 C C . GLY A 1 97 ? -6.246 -0.566 16.203 1 97.62 97 GLY A C 1
ATOM 790 O O . GLY A 1 97 ? -6.934 -0.979 17.141 1 97.62 97 GLY A O 1
ATOM 791 N N . LEU A 1 98 ? -6.734 -0.274 15.055 1 97.56 98 LEU A N 1
ATOM 792 C CA . LEU A 1 98 ? -8.164 -0.266 14.773 1 97.56 98 LEU A CA 1
ATOM 793 C C . LEU A 1 98 ? -8.703 -1.688 14.641 1 97.56 98 LEU A C 1
ATOM 795 O O . LEU A 1 98 ? -9.828 -1.972 15.047 1 97.56 98 LEU A O 1
ATOM 799 N N . PHE A 1 99 ? -7.902 -2.576 14.008 1 97.06 99 PHE A N 1
ATOM 800 C CA . PHE A 1 99 ? -8.375 -3.926 13.719 1 97.06 99 PHE A CA 1
ATOM 801 C C . PHE A 1 99 ? -7.34 -4.961 14.141 1 97.06 99 PHE A C 1
ATOM 803 O O . PHE A 1 99 ? -6.781 -5.668 13.305 1 97.06 99 PHE A O 1
ATOM 810 N N . PRO A 1 100 ? -7.113 -5.125 15.461 1 95.94 100 PRO A N 1
ATOM 811 C CA . PRO A 1 100 ? -6.316 -6.285 15.867 1 95.94 100 PRO A CA 1
ATOM 812 C C . PRO A 1 100 ? -6.961 -7.613 15.484 1 95.94 100 PRO A C 1
ATOM 814 O O . PRO A 1 100 ? -8.18 -7.684 15.312 1 95.94 100 PRO A O 1
ATOM 817 N N . PRO A 1 101 ? -6.168 -8.633 15.242 1 95.44 101 PRO A N 1
ATOM 818 C CA . PRO A 1 101 ? -6.766 -9.922 14.883 1 95.44 101 PRO A CA 1
ATOM 819 C C . PRO A 1 101 ? -7.562 -10.539 16.031 1 95.44 101 PRO A C 1
ATOM 821 O O . PRO A 1 101 ? -7.223 -10.344 17.203 1 95.44 101 PRO A O 1
ATOM 824 N N . SER A 1 102 ? -8.656 -11.211 15.695 1 92.62 102 SER A N 1
ATOM 825 C CA . SER A 1 102 ? -9.305 -12.07 16.688 1 92.62 102 SER A CA 1
ATOM 826 C C . SER A 1 102 ? -8.391 -13.227 17.094 1 92.62 102 SER A C 1
ATOM 828 O O . SER A 1 102 ? -7.395 -13.5 16.422 1 92.62 102 SER A O 1
ATOM 830 N N . ALA A 1 103 ? -8.734 -13.898 18.109 1 91.38 103 ALA A N 1
ATOM 831 C CA . ALA A 1 103 ? -7.945 -15.039 18.562 1 91.38 103 ALA A CA 1
ATOM 832 C C . ALA A 1 103 ? -7.848 -16.109 17.469 1 91.38 103 ALA A C 1
ATOM 834 O O . ALA A 1 103 ? -6.793 -16.719 17.281 1 91.38 103 ALA A O 1
ATOM 835 N N . ASP A 1 104 ? -8.891 -16.281 16.75 1 91.44 104 ASP A N 1
ATOM 836 C CA . ASP A 1 104 ? -8.953 -17.312 15.727 1 91.44 104 ASP A CA 1
ATOM 837 C C . ASP A 1 104 ? -8.117 -16.922 14.508 1 91.44 104 ASP A C 1
ATOM 839 O O . ASP A 1 104 ? -7.73 -17.781 13.719 1 91.44 104 ASP A O 1
ATOM 843 N N . GLU A 1 105 ? -7.781 -15.633 14.391 1 92.62 105 GLU A N 1
ATOM 844 C CA . GLU A 1 105 ? -7.09 -15.148 13.203 1 92.62 105 GLU A CA 1
ATOM 845 C C . GLU A 1 105 ? -5.641 -14.781 13.516 1 92.62 105 GLU A C 1
ATOM 847 O O . GLU A 1 105 ? -4.887 -14.383 12.625 1 92.62 105 GLU A O 1
ATOM 852 N N . ALA A 1 106 ? -5.344 -14.969 14.734 1 93.69 106 ALA A N 1
ATOM 853 C CA . ALA A 1 106 ? -4 -14.602 15.172 1 93.69 106 ALA A CA 1
ATOM 854 C C . ALA A 1 106 ? -2.947 -15.508 14.547 1 93.69 106 ALA A C 1
ATOM 856 O O . ALA A 1 106 ? -3.148 -16.719 14.43 1 93.69 106 ALA A O 1
ATOM 857 N N . ILE A 1 107 ? -1.892 -14.945 14.031 1 95.94 107 ILE A N 1
ATOM 858 C CA . ILE A 1 107 ? -0.761 -15.656 13.453 1 95.94 107 ILE A CA 1
ATOM 859 C C . ILE A 1 107 ? 0.454 -15.531 14.367 1 95.94 107 ILE A C 1
ATOM 861 O O . ILE A 1 107 ? 0.958 -14.43 14.594 1 95.94 107 ILE A O 1
ATOM 865 N N . ASP A 1 108 ? 0.876 -16.688 14.891 1 93.75 108 ASP A N 1
ATOM 866 C CA . ASP A 1 108 ? 2.047 -16.703 15.758 1 93.75 108 ASP A CA 1
ATOM 867 C C . ASP A 1 108 ? 1.932 -15.641 16.844 1 93.75 108 ASP A C 1
ATOM 869 O O . ASP A 1 108 ? 0.918 -15.562 17.547 1 93.75 108 ASP A O 1
ATOM 873 N N . ASN A 1 109 ? 2.924 -14.812 17.016 1 92.94 109 ASN A N 1
ATOM 874 C CA . ASN A 1 109 ? 2.924 -13.797 18.062 1 92.94 109 ASN A CA 1
ATOM 875 C C . ASN A 1 109 ? 2.799 -12.391 17.469 1 92.94 109 ASN A C 1
ATOM 877 O O . ASN A 1 109 ? 3.189 -11.414 18.109 1 92.94 109 ASN A O 1
ATOM 881 N N . LEU A 1 110 ? 2.291 -12.109 16.297 1 94.5 110 LEU A N 1
ATOM 882 C CA . LEU A 1 110 ? 2.254 -10.828 15.609 1 94.5 110 LEU A CA 1
ATOM 883 C C . LEU A 1 110 ? 1.219 -9.898 16.234 1 94.5 110 LEU A C 1
ATOM 885 O O . LEU A 1 110 ? 1.387 -8.68 16.219 1 94.5 110 LEU A O 1
ATOM 889 N N . ASN A 1 111 ? 0.179 -10.352 16.969 1 95.38 111 ASN A N 1
ATOM 890 C CA . ASN A 1 111 ? -0.92 -9.508 17.422 1 95.38 111 ASN A CA 1
ATOM 891 C C . ASN A 1 111 ? -1.262 -8.422 16.406 1 95.38 111 ASN A C 1
ATOM 893 O O . ASN A 1 111 ? -1.39 -7.25 16.75 1 95.38 111 ASN A O 1
ATOM 897 N N . TRP A 1 112 ? -1.218 -8.695 15.227 1 97.69 112 TRP A N 1
ATOM 898 C CA . TRP A 1 112 ? -1.427 -7.848 14.055 1 97.69 112 TRP A CA 1
ATOM 899 C C . TRP A 1 112 ? -1.945 -8.664 12.883 1 97.69 112 TRP A C 1
ATOM 901 O O . TRP A 1 112 ? -1.683 -9.867 12.789 1 97.69 112 TRP A O 1
ATOM 911 N N . GLN A 1 113 ? -2.738 -8.094 12.031 1 97.38 113 GLN A N 1
ATOM 912 C CA . GLN A 1 113 ? -3.17 -8.711 10.781 1 97.38 113 GLN A CA 1
ATOM 913 C C . GLN A 1 113 ? -3.018 -7.746 9.609 1 97.38 113 GLN A C 1
ATOM 915 O O . GLN A 1 113 ? -3.119 -6.531 9.781 1 97.38 113 GLN A O 1
ATOM 920 N N . PRO A 1 114 ? -2.746 -8.266 8.43 1 97.88 114 PRO A N 1
ATOM 921 C CA . PRO A 1 114 ? -2.537 -7.414 7.254 1 97.88 114 PRO A CA 1
ATOM 922 C C . PRO A 1 114 ? -3.832 -6.793 6.738 1 97.88 114 PRO A C 1
ATOM 924 O O . PRO A 1 114 ? -4.855 -7.473 6.648 1 97.88 114 PRO A O 1
ATOM 927 N N . ILE A 1 115 ? -3.824 -5.547 6.465 1 97.88 115 ILE A N 1
ATOM 928 C CA . ILE A 1 115 ? -4.93 -4.828 5.844 1 97.88 115 ILE A CA 1
ATOM 929 C C . ILE A 1 115 ? -4.41 -3.986 4.68 1 97.88 115 ILE A C 1
ATOM 931 O O . ILE A 1 115 ? -3.539 -3.131 4.867 1 97.88 115 ILE A O 1
ATOM 935 N N . PRO A 1 116 ? -4.898 -4.25 3.498 1 97.12 116 PRO A N 1
ATOM 936 C CA . PRO A 1 116 ? -4.426 -3.484 2.342 1 97.12 116 PRO A CA 1
ATOM 937 C C . PRO A 1 116 ? -4.867 -2.023 2.383 1 97.12 116 PRO A C 1
ATOM 939 O O . PRO A 1 116 ? -5.84 -1.687 3.062 1 97.12 116 PRO A O 1
ATOM 942 N N . TYR A 1 117 ? -4.125 -1.233 1.749 1 98 117 TYR A N 1
ATOM 943 C CA . TYR A 1 117 ? -4.488 0.166 1.56 1 98 117 TYR A CA 1
ATOM 944 C C . TYR A 1 117 ? -4.195 0.618 0.134 1 98 117 TYR A C 1
ATOM 946 O O . TYR A 1 117 ? -3.506 -0.077 -0.615 1 98 117 TYR A O 1
ATOM 954 N N . ASN A 1 118 ? -4.781 1.709 -0.195 1 97.5 118 ASN A N 1
ATOM 955 C CA . ASN A 1 118 ? -4.637 2.262 -1.537 1 97.5 118 ASN A CA 1
ATOM 956 C C . ASN A 1 118 ? -3.902 3.6 -1.516 1 97.5 118 ASN A C 1
ATOM 958 O O . ASN A 1 118 ? -3.859 4.273 -0.485 1 97.5 118 ASN A O 1
ATOM 962 N N . TYR A 1 119 ? -3.279 3.895 -2.59 1 97.56 119 TYR A N 1
ATOM 963 C CA . TYR A 1 119 ? -2.686 5.207 -2.812 1 97.56 119 TYR A CA 1
ATOM 964 C C . TYR A 1 119 ? -2.568 5.512 -4.301 1 97.56 119 TYR A C 1
ATOM 966 O O . TYR A 1 119 ? -2.721 4.613 -5.137 1 97.56 119 TYR A O 1
ATOM 974 N N . LYS A 1 120 ? -2.412 6.75 -4.625 1 95.44 120 LYS A N 1
ATOM 975 C CA . LYS A 1 120 ? -2.086 7.203 -5.973 1 95.44 120 LYS A CA 1
ATOM 976 C C . LYS A 1 120 ? -0.776 7.984 -5.992 1 95.44 120 LYS A C 1
ATOM 978 O O . LYS A 1 120 ? -0.434 8.656 -5.012 1 95.44 120 LYS A O 1
ATOM 983 N N . PRO A 1 121 ? -0.056 7.84 -7.148 1 93.94 121 PRO A N 1
ATOM 984 C CA . PRO A 1 121 ? 1.12 8.703 -7.258 1 93.94 121 PRO A CA 1
ATOM 985 C C . PRO A 1 121 ? 0.787 10.18 -7.047 1 93.94 121 PRO A C 1
ATOM 987 O O . PRO A 1 121 ? -0.312 10.625 -7.387 1 93.94 121 PRO A O 1
ATOM 990 N N . VAL A 1 122 ? 1.742 10.898 -6.543 1 92.88 122 VAL A N 1
ATOM 991 C CA . VAL A 1 122 ? 1.564 12.297 -6.145 1 92.88 122 VAL A CA 1
ATOM 992 C C . VAL A 1 122 ? 0.917 13.078 -7.285 1 92.88 122 VAL A C 1
ATOM 994 O O . VAL A 1 122 ? -0.056 13.805 -7.07 1 92.88 122 VAL A O 1
ATOM 997 N N . SER A 1 123 ? 1.325 12.883 -8.516 1 90 123 SER A N 1
ATOM 998 C CA . SER A 1 123 ? 0.858 13.648 -9.664 1 90 123 SER A CA 1
ATOM 999 C C . SER A 1 123 ? -0.585 13.297 -10.016 1 90 123 SER A C 1
ATOM 1001 O O . SER A 1 123 ? -1.31 14.117 -10.578 1 90 123 SER A O 1
ATOM 1003 N N . ASP A 1 124 ? -1.023 12.133 -9.57 1 91.75 124 ASP A N 1
ATOM 1004 C CA . ASP A 1 124 ? -2.344 11.648 -9.953 1 91.75 124 ASP A CA 1
ATOM 1005 C C . ASP A 1 124 ? -3.33 11.75 -8.797 1 91.75 124 ASP A C 1
ATOM 1007 O O . ASP A 1 124 ? -4.52 11.469 -8.961 1 91.75 124 ASP A O 1
ATOM 1011 N N . ASP A 1 125 ? -2.836 12.164 -7.645 1 95.38 125 ASP A N 1
ATOM 1012 C CA . ASP A 1 125 ? -3.66 12.141 -6.441 1 95.38 125 ASP A CA 1
ATOM 1013 C C . ASP A 1 125 ? -4.426 13.453 -6.27 1 95.38 125 ASP A C 1
ATOM 1015 O O . ASP A 1 125 ? -4.035 14.305 -5.473 1 95.38 125 ASP A O 1
ATOM 1019 N N . LYS A 1 126 ? -5.574 13.578 -6.879 1 93.69 126 LYS A N 1
ATOM 1020 C CA . LYS A 1 126 ? -6.418 14.766 -6.754 1 93.69 126 LYS A CA 1
ATOM 1021 C C . LYS A 1 126 ? -7.223 14.734 -5.457 1 93.69 126 LYS A C 1
ATOM 1023 O O . LYS A 1 126 ? -7.797 15.742 -5.051 1 93.69 126 LYS A O 1
ATOM 1028 N N . LEU A 1 127 ? -7.18 13.609 -4.801 1 95.44 127 LEU A N 1
ATOM 1029 C CA . LEU A 1 127 ? -7.977 13.406 -3.598 1 95.44 127 LEU A CA 1
ATOM 1030 C C . LEU A 1 127 ? -7.281 14 -2.379 1 95.44 127 LEU A C 1
ATOM 1032 O O . LEU A 1 127 ? -7.867 14.812 -1.654 1 95.44 127 LEU A O 1
ATOM 1036 N N . LEU A 1 128 ? -5.953 13.586 -2.184 1 96.25 128 LEU A N 1
ATOM 1037 C CA . LEU A 1 128 ? -5.262 14 -0.968 1 96.25 128 LEU A CA 1
ATOM 1038 C C . LEU A 1 128 ? -4.152 15 -1.284 1 96.25 128 LEU A C 1
ATOM 1040 O O . LEU A 1 128 ? -3.648 15.68 -0.387 1 96.25 128 LEU A O 1
ATOM 1044 N N . PHE A 1 129 ? -3.793 15.117 -2.568 1 93.44 129 PHE A N 1
ATOM 1045 C CA . PHE A 1 129 ? -2.752 16.062 -2.969 1 93.44 129 PHE A CA 1
ATOM 1046 C C . PHE A 1 129 ? -3.311 17.109 -3.92 1 93.44 129 PHE A C 1
ATOM 1048 O O . PHE A 1 129 ? -2.652 17.484 -4.887 1 93.44 129 PHE A O 1
ATOM 1055 N N . GLY A 1 130 ? -4.457 17.562 -3.629 1 88.12 130 GLY A N 1
ATOM 1056 C CA . GLY A 1 130 ? -5.02 18.672 -4.391 1 88.12 130 GLY A CA 1
ATOM 1057 C C . GLY A 1 130 ? -4.137 19.906 -4.398 1 88.12 130 GLY A C 1
ATOM 1058 O O . GLY A 1 130 ? -4.109 20.641 -5.379 1 88.12 130 GLY A O 1
ATOM 1059 N N . VAL A 1 131 ? -3.369 20.062 -3.385 1 87.62 131 VAL A N 1
ATOM 1060 C CA . VAL A 1 131 ? -2.508 21.219 -3.193 1 87.62 131 VAL A CA 1
ATOM 1061 C C . VAL A 1 131 ? -1.381 21.203 -4.223 1 87.62 131 VAL A C 1
ATOM 1063 O O . VAL A 1 131 ? -0.75 22.234 -4.48 1 87.62 131 VAL A O 1
ATOM 1066 N N . CYS A 1 132 ? -1.153 20.047 -4.746 1 86.44 132 CYS A N 1
ATOM 1067 C CA . CYS A 1 132 ? -0.041 19.906 -5.68 1 86.44 132 CYS A CA 1
ATOM 1068 C C . CYS A 1 132 ? -0.504 20.109 -7.113 1 86.44 132 CYS A C 1
ATOM 1070 O O . CYS A 1 132 ? 0.315 20.172 -8.031 1 86.44 132 CYS A O 1
ATOM 1072 N N . GLN A 1 133 ? -1.814 20.297 -7.234 1 89.75 133 GLN A N 1
ATOM 1073 C CA . GLN A 1 133 ? -2.338 20.5 -8.586 1 89.75 133 GLN A CA 1
ATOM 1074 C C . GLN A 1 133 ? -2.082 21.922 -9.07 1 89.75 133 GLN A C 1
ATOM 1076 O O . GLN A 1 133 ? -2.039 22.859 -8.266 1 89.75 133 GLN A O 1
ATOM 1081 N N . PRO A 1 134 ? -1.942 22.141 -10.391 1 92.75 134 PRO A N 1
ATOM 1082 C CA . PRO A 1 134 ? -1.55 23.438 -10.938 1 92.75 134 PRO A CA 1
ATOM 1083 C C . PRO A 1 134 ? -2.537 24.547 -10.586 1 92.75 134 PRO A C 1
ATOM 1085 O O . PRO A 1 134 ? -2.127 25.672 -10.312 1 92.75 134 PRO A O 1
ATOM 1088 N N . GLU A 1 135 ? -3.771 24.234 -10.617 1 93.88 135 GLU A N 1
ATOM 1089 C CA . GLU A 1 135 ? -4.777 25.25 -10.32 1 93.88 135 GLU A CA 1
ATOM 1090 C C . GLU A 1 135 ? -4.652 25.766 -8.891 1 93.88 135 GLU A C 1
ATOM 1092 O O . GLU A 1 135 ? -4.805 26.969 -8.633 1 93.88 135 GLU A O 1
ATOM 1097 N N . HIS A 1 136 ? -4.383 24.891 -7.988 1 95.38 136 HIS A N 1
ATOM 1098 C CA . HIS A 1 136 ? -4.191 25.281 -6.598 1 95.38 136 HIS A CA 1
ATOM 1099 C C . HIS A 1 136 ? -2.957 26.156 -6.438 1 95.38 136 HIS A C 1
ATOM 1101 O O . HIS A 1 136 ? -2.998 27.172 -5.734 1 95.38 136 HIS A O 1
ATOM 1107 N N . ARG A 1 137 ? -1.911 25.812 -7.09 1 93.5 137 ARG A N 1
ATOM 1108 C CA . ARG A 1 137 ? -0.658 26.547 -7.004 1 93.5 137 ARG A CA 1
ATOM 1109 C C . ARG A 1 137 ? -0.828 27.969 -7.539 1 93.5 137 ARG A C 1
ATOM 1111 O O . ARG A 1 137 ? -0.305 28.922 -6.957 1 93.5 137 ARG A O 1
ATOM 1118 N N . GLU A 1 138 ? -1.514 28.062 -8.609 1 96.06 138 GLU A N 1
ATOM 1119 C CA . GLU A 1 138 ? -1.773 29.375 -9.188 1 96.06 138 GLU A CA 1
ATOM 1120 C C . GLU A 1 138 ? -2.539 30.266 -8.211 1 96.06 138 GLU A C 1
ATOM 1122 O O . GLU A 1 138 ? -2.229 31.438 -8.062 1 96.06 138 GLU A O 1
ATOM 1127 N N . GLU A 1 139 ? -3.508 29.672 -7.609 1 96.19 139 GLU A N 1
ATOM 1128 C CA . GLU A 1 139 ? -4.301 30.438 -6.648 1 96.19 139 GLU A CA 1
ATOM 1129 C C . GLU A 1 139 ? -3.463 30.828 -5.434 1 96.19 139 GLU A C 1
ATOM 1131 O O . GLU A 1 139 ? -3.6 31.938 -4.906 1 96.19 139 GLU A O 1
ATOM 1136 N N . LEU A 1 140 ? -2.643 29.953 -5.004 1 95.06 140 LEU A N 1
ATOM 1137 C CA . LEU A 1 140 ? -1.77 30.234 -3.871 1 95.06 140 LEU A CA 1
ATOM 1138 C C . LEU A 1 140 ? -0.801 31.375 -4.199 1 95.06 140 LEU A C 1
ATOM 1140 O O . LEU A 1 140 ? -0.527 32.219 -3.354 1 95.06 140 LEU A O 1
ATOM 1144 N N . ASP A 1 141 ? -0.35 31.375 -5.391 1 95 141 ASP A N 1
ATOM 1145 C CA . ASP A 1 141 ? 0.548 32.438 -5.84 1 95 141 ASP A CA 1
ATOM 1146 C C . ASP A 1 141 ? -0.145 33.781 -5.801 1 95 141 ASP A C 1
ATOM 1148 O O . ASP A 1 141 ? 0.464 34.812 -5.422 1 95 141 ASP A O 1
ATOM 1152 N N . LYS A 1 142 ? -1.347 33.812 -6.219 1 96.44 142 LYS A N 1
ATOM 1153 C CA . LYS A 1 142 ? -2.121 35.031 -6.176 1 96.44 142 LYS A CA 1
ATOM 1154 C C . LYS A 1 142 ? -2.285 35.531 -4.738 1 96.44 142 LYS A C 1
ATOM 1156 O O . LYS A 1 142 ? -2.16 36.719 -4.469 1 96.44 142 LYS A O 1
ATOM 1161 N N . ILE A 1 143 ? -2.518 34.625 -3.865 1 95.94 143 ILE A N 1
ATOM 1162 C CA . ILE A 1 143 ? -2.701 34.969 -2.461 1 95.94 143 ILE A CA 1
ATOM 1163 C C . ILE A 1 143 ? -1.389 35.5 -1.885 1 95.94 143 ILE A C 1
ATOM 1165 O O . ILE A 1 143 ? -1.38 36.5 -1.147 1 95.94 143 ILE A O 1
ATOM 1169 N N . GLU A 1 144 ? -0.351 34.875 -2.203 1 94 144 GLU A N 1
ATOM 1170 C CA . GLU A 1 144 ? 0.969 35.281 -1.733 1 94 144 GLU A CA 1
ATOM 1171 C C . GLU A 1 144 ? 1.318 36.688 -2.219 1 94 144 GLU A C 1
ATOM 1173 O O . GLU A 1 144 ? 1.989 37.438 -1.513 1 94 144 GLU A O 1
ATOM 1178 N N . ALA A 1 145 ? 0.846 37.031 -3.391 1 95.19 145 ALA A N 1
ATOM 1179 C CA . ALA A 1 145 ? 1.142 38.344 -3.994 1 95.19 145 ALA A CA 1
ATOM 1180 C C . ALA A 1 145 ? 0.191 39.406 -3.477 1 95.19 145 ALA A C 1
ATOM 1182 O O . ALA A 1 145 ? 0.376 40.594 -3.754 1 95.19 145 ALA A O 1
ATOM 1183 N N . SER A 1 146 ? -0.769 39 -2.756 1 95.75 146 SER A N 1
ATOM 1184 C CA . SER A 1 146 ? -1.769 39.938 -2.264 1 95.75 146 SER A CA 1
ATOM 1185 C C . SER A 1 146 ? -1.149 40.938 -1.307 1 95.75 146 SER A C 1
ATOM 1187 O O . SER A 1 146 ? -0.112 40.688 -0.698 1 95.75 146 SER A O 1
ATOM 1189 N N . ALA A 1 147 ? -1.827 42.094 -1.137 1 96.31 147 ALA A N 1
ATOM 1190 C CA . ALA A 1 147 ? -1.37 43.156 -0.251 1 96.31 147 ALA A CA 1
ATOM 1191 C C . ALA A 1 147 ? -1.301 42.656 1.195 1 96.31 147 ALA A C 1
ATOM 1193 O O . ALA A 1 147 ? -0.407 43.062 1.946 1 96.31 147 ALA A O 1
ATOM 1194 N N . GLU A 1 148 ? -2.189 41.844 1.552 1 94.44 148 GLU A N 1
ATOM 1195 C CA . GLU A 1 148 ? -2.254 41.344 2.922 1 94.44 148 GLU A CA 1
ATOM 1196 C C . GLU A 1 148 ? -1.009 40.531 3.271 1 94.44 148 GLU A C 1
ATOM 1198 O O . GLU A 1 148 ? -0.388 40.781 4.312 1 94.44 148 GLU A O 1
ATOM 1203 N N . VAL A 1 149 ? -0.632 39.625 2.449 1 94.62 149 VAL A N 1
ATOM 1204 C CA . VAL A 1 149 ? 0.526 38.781 2.705 1 94.62 149 VAL A CA 1
ATOM 1205 C C . VAL A 1 149 ? 1.808 39.594 2.578 1 94.62 149 VAL A C 1
ATOM 1207 O O . VAL A 1 149 ? 2.732 39.438 3.381 1 94.62 149 VAL A O 1
ATOM 1210 N N . GLN A 1 150 ? 1.833 40.5 1.578 1 95.25 150 GLN A N 1
ATOM 1211 C CA . GLN A 1 150 ? 3.002 41.344 1.397 1 95.25 150 GLN A CA 1
ATOM 1212 C C . GLN A 1 150 ? 3.221 42.25 2.613 1 95.25 150 GLN A C 1
ATOM 1214 O O . GLN A 1 150 ? 4.363 42.531 2.969 1 95.25 150 GLN A O 1
ATOM 1219 N N . ALA A 1 151 ? 2.176 42.625 3.238 1 96.19 151 ALA A N 1
ATOM 1220 C CA . ALA A 1 151 ? 2.279 43.406 4.449 1 96.19 151 ALA A CA 1
ATOM 1221 C C . ALA A 1 151 ? 2.924 42.625 5.586 1 96.19 151 ALA A C 1
ATOM 1223 O O . ALA A 1 151 ? 3.654 43.188 6.402 1 96.19 151 ALA A O 1
ATOM 1224 N N . ILE A 1 152 ? 2.641 41.344 5.617 1 94.56 152 ILE A N 1
ATOM 1225 C CA . ILE A 1 152 ? 3.248 40.5 6.621 1 94.56 152 ILE A CA 1
ATOM 1226 C C . ILE A 1 152 ? 4.758 40.406 6.395 1 94.56 152 ILE A C 1
ATOM 1228 O O . ILE A 1 152 ? 5.539 40.531 7.34 1 94.56 152 ILE A O 1
ATOM 1232 N N . TYR A 1 153 ? 5.176 40.281 5.152 1 93.69 153 TYR A N 1
ATOM 1233 C CA . TYR A 1 153 ? 6.594 40.25 4.816 1 93.69 153 TYR A CA 1
ATOM 1234 C C . TYR A 1 153 ? 7.277 41.562 5.207 1 93.69 153 TYR A C 1
ATOM 1236 O O . TYR A 1 153 ? 8.352 41.531 5.805 1 93.69 153 TYR A O 1
ATOM 1244 N N . GLU A 1 154 ? 6.617 42.594 4.879 1 96.25 154 GLU A N 1
ATOM 1245 C CA . GLU A 1 154 ? 7.188 43.906 5.16 1 96.25 154 GLU A CA 1
ATOM 1246 C C . GLU A 1 154 ? 7.324 44.156 6.664 1 96.25 154 GLU A C 1
ATOM 1248 O O . GLU A 1 154 ? 8.344 44.656 7.129 1 96.25 154 GLU A O 1
ATOM 1253 N N . LYS A 1 155 ? 6.332 43.812 7.371 1 96.5 155 LYS A N 1
ATOM 1254 C CA . LYS A 1 155 ? 6.312 44 8.82 1 96.5 155 LYS A CA 1
ATOM 1255 C C . LYS A 1 155 ? 7.434 43.219 9.484 1 96.5 155 LYS A C 1
ATOM 1257 O O . LYS A 1 155 ? 7.973 43.625 10.508 1 96.5 155 LYS A O 1
ATOM 1262 N N . ASN A 1 156 ? 7.801 42.094 8.883 1 95.81 156 ASN A N 1
ATOM 1263 C CA . ASN A 1 156 ? 8.773 41.188 9.508 1 95.81 156 ASN A CA 1
ATOM 1264 C C . ASN A 1 156 ? 10.078 41.156 8.719 1 95.81 156 ASN A C 1
ATOM 1266 O O . ASN A 1 156 ? 10.805 40.156 8.773 1 95.81 156 ASN A O 1
ATOM 1270 N N . LYS A 1 157 ? 10.359 42.156 7.953 1 96.12 157 LYS A N 1
ATOM 1271 C CA . LYS A 1 157 ? 11.469 42.156 7.004 1 96.12 157 LYS A CA 1
ATOM 1272 C C . LYS A 1 157 ? 12.797 41.938 7.711 1 96.12 157 LYS A C 1
ATOM 1274 O O . LYS A 1 157 ? 13.672 41.219 7.191 1 96.12 157 LYS A O 1
ATOM 1279 N N . ASP A 1 158 ? 12.992 42.438 8.898 1 97.31 158 ASP A N 1
ATOM 1280 C CA . ASP A 1 158 ? 14.258 42.312 9.625 1 97.31 158 ASP A CA 1
ATOM 1281 C C . ASP A 1 158 ? 14.477 40.875 10.094 1 97.31 158 ASP A C 1
ATOM 1283 O O . ASP A 1 158 ? 15.578 40.344 9.977 1 97.31 158 ASP A O 1
ATOM 1287 N N . LEU A 1 159 ? 13.453 40.312 10.625 1 96.75 159 LEU A N 1
ATOM 1288 C CA . LEU A 1 159 ? 13.555 38.938 11.086 1 96.75 159 LEU A CA 1
ATOM 1289 C C . LEU A 1 159 ? 13.75 38 9.906 1 96.75 159 LEU A C 1
ATOM 1291 O O . LEU A 1 159 ? 14.453 37 10.023 1 96.75 159 LEU A O 1
ATOM 1295 N N . ILE A 1 160 ? 13.125 38.281 8.789 1 96.06 160 ILE A N 1
ATOM 1296 C CA . ILE A 1 160 ? 13.273 37.469 7.586 1 96.06 160 ILE A CA 1
ATOM 1297 C C . ILE A 1 160 ? 14.711 37.562 7.078 1 96.06 160 ILE A C 1
ATOM 1299 O O . ILE A 1 160 ? 15.305 36.562 6.711 1 96.06 160 ILE A O 1
ATOM 1303 N N . ALA A 1 161 ? 15.242 38.75 7.129 1 96.88 161 ALA A N 1
ATOM 1304 C CA . ALA A 1 161 ? 16.641 38.938 6.754 1 96.88 161 ALA A CA 1
ATOM 1305 C C . ALA A 1 161 ? 17.562 38.156 7.695 1 96.88 161 ALA A C 1
ATOM 1307 O O . ALA A 1 161 ? 18.562 37.562 7.254 1 96.88 161 ALA A O 1
ATOM 1308 N N . TYR A 1 162 ? 17.25 38.188 8.953 1 97.75 162 TYR A N 1
ATOM 1309 C CA . TYR A 1 162 ? 17.969 37.438 9.977 1 97.75 162 TYR A CA 1
ATOM 1310 C C . TYR A 1 162 ? 17.953 35.938 9.672 1 97.75 162 TYR A C 1
ATOM 1312 O O . TYR A 1 162 ? 19 35.281 9.734 1 97.75 162 TYR A O 1
ATOM 1320 N N . ILE A 1 163 ? 16.828 35.375 9.258 1 97.44 163 ILE A N 1
ATOM 1321 C CA . ILE A 1 163 ? 16.656 33.969 8.906 1 97.44 163 ILE A CA 1
ATOM 1322 C C . ILE A 1 163 ? 17.5 33.625 7.68 1 97.44 163 ILE A C 1
ATOM 1324 O O . ILE A 1 163 ? 18.234 32.656 7.676 1 97.44 163 ILE A O 1
ATOM 1328 N N . ASN A 1 164 ? 17.391 34.5 6.715 1 97.44 164 ASN A N 1
ATOM 1329 C CA . ASN A 1 164 ? 18.125 34.281 5.477 1 97.44 164 ASN A CA 1
ATOM 1330 C C . ASN A 1 164 ? 19.625 34.219 5.715 1 97.44 164 ASN A C 1
ATOM 1332 O O . ASN A 1 164 ? 20.312 33.344 5.172 1 97.44 164 ASN A O 1
ATOM 1336 N N . GLN A 1 165 ? 20.047 35.062 6.5 1 97.81 165 GLN A N 1
ATOM 1337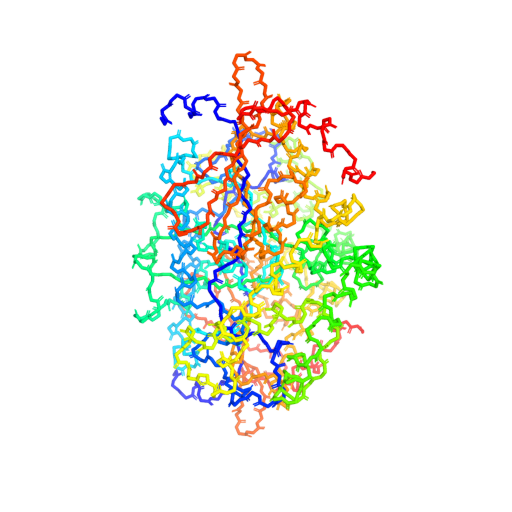 C CA . GLN A 1 165 ? 21.469 35.156 6.801 1 97.81 165 GLN A CA 1
ATOM 1338 C C . GLN A 1 165 ? 21.953 33.875 7.52 1 97.81 165 GLN A C 1
ATOM 1340 O O . GLN A 1 165 ? 22.953 33.281 7.129 1 97.81 165 GLN A O 1
ATOM 1345 N N . HIS A 1 166 ? 21.25 33.438 8.469 1 97.81 166 HIS A N 1
ATOM 1346 C CA . HIS A 1 166 ? 21.703 32.375 9.32 1 97.81 166 HIS A CA 1
ATOM 1347 C C . HIS A 1 166 ? 21.484 31.016 8.648 1 97.81 166 HIS A C 1
ATOM 1349 O O . HIS A 1 166 ? 22.234 30.062 8.875 1 97.81 166 HIS A O 1
ATOM 1355 N N . THR A 1 167 ? 20.438 30.906 7.82 1 97.31 167 THR A N 1
ATOM 1356 C CA . THR A 1 167 ? 20.156 29.641 7.152 1 97.31 167 THR A CA 1
ATOM 1357 C C . THR A 1 167 ? 21.016 29.5 5.898 1 97.31 167 THR A C 1
ATOM 1359 O O . THR A 1 167 ? 21.234 28.375 5.426 1 97.31 167 THR A O 1
ATOM 1362 N N . GLY A 1 168 ? 21.438 30.609 5.379 1 97.06 168 GLY A N 1
ATOM 1363 C CA . GLY A 1 168 ? 22.172 30.594 4.125 1 97.06 168 GLY A CA 1
ATOM 1364 C C . GLY A 1 168 ? 21.297 30.422 2.91 1 97.06 168 GLY A C 1
ATOM 1365 O O . GLY A 1 168 ? 21.766 30.047 1.834 1 97.06 168 GLY A O 1
ATOM 1366 N N . LYS A 1 169 ? 20.062 30.531 3.035 1 94.12 169 LYS A N 1
ATOM 1367 C CA . LYS A 1 169 ? 19.078 30.375 1.959 1 94.12 169 LYS A CA 1
ATOM 1368 C C . LYS A 1 169 ? 18.047 31.516 1.982 1 94.12 169 LYS A C 1
ATOM 1370 O O . LYS A 1 169 ? 17.672 31.984 3.053 1 94.12 169 LYS A O 1
ATOM 1375 N N . LYS A 1 170 ? 17.625 31.984 0.856 1 93.25 170 LYS A N 1
ATOM 1376 C CA . LYS A 1 170 ? 16.609 33.031 0.75 1 93.25 170 LYS A CA 1
ATOM 1377 C C . LYS A 1 170 ? 15.203 32.438 0.746 1 93.25 170 LYS A C 1
ATOM 1379 O O . LYS A 1 170 ? 14.805 31.781 -0.216 1 93.25 170 LYS A O 1
ATOM 1384 N N . TYR A 1 171 ? 14.492 32.656 1.788 1 90.19 171 TYR A N 1
ATOM 1385 C CA . TYR A 1 171 ? 13.102 32.219 1.873 1 90.19 171 TYR A CA 1
ATOM 1386 C C . TYR A 1 171 ? 12.172 33.25 1.25 1 90.19 171 TYR A C 1
ATOM 1388 O O . TYR A 1 171 ? 12.125 34.406 1.685 1 90.19 171 TYR A O 1
ATOM 1396 N N . THR A 1 172 ? 11.422 32.812 0.224 1 85.44 172 THR A N 1
ATOM 1397 C CA . THR A 1 172 ? 10.625 33.781 -0.524 1 85.44 172 THR A CA 1
ATOM 1398 C C . THR A 1 172 ? 9.148 33.375 -0.501 1 85.44 172 THR A C 1
ATOM 1400 O O . THR A 1 172 ? 8.289 34.156 -0.93 1 85.44 172 THR A O 1
ATOM 1403 N N . GLU A 1 173 ? 8.883 32.188 -0.049 1 88.88 173 GLU A N 1
ATOM 1404 C CA . GLU A 1 173 ? 7.5 31.719 -0.04 1 88.88 173 GLU A CA 1
ATOM 1405 C C . GLU A 1 173 ? 7 31.5 1.386 1 88.88 173 GLU A C 1
ATOM 1407 O O . GLU A 1 173 ? 7.758 31.062 2.254 1 88.88 173 GLU A O 1
ATOM 1412 N N . PHE A 1 174 ? 5.781 31.75 1.473 1 87.94 174 PHE A N 1
ATOM 1413 C CA . PHE A 1 174 ? 5.164 31.703 2.795 1 87.94 174 PHE A CA 1
ATOM 1414 C C . PHE A 1 174 ? 5.285 30.312 3.398 1 87.94 174 PHE A C 1
ATOM 1416 O O . PHE A 1 174 ? 5.555 30.172 4.594 1 87.94 174 PHE A O 1
ATOM 1423 N N . PHE A 1 175 ? 5.109 29.266 2.582 1 89.56 175 PHE A N 1
ATOM 1424 C CA . PHE A 1 175 ? 5.129 27.875 3.055 1 89.56 175 PHE A CA 1
ATOM 1425 C C . PHE A 1 175 ? 6.508 27.516 3.586 1 89.56 175 PHE A C 1
ATOM 1427 O O . PHE A 1 175 ? 6.641 26.594 4.402 1 89.56 175 PHE A O 1
ATOM 1434 N N . SER A 1 176 ? 7.527 28.25 3.189 1 92.25 176 SER A N 1
ATOM 1435 C CA . SER A 1 176 ? 8.898 27.922 3.564 1 92.25 176 SER A CA 1
ATOM 1436 C C . SER A 1 176 ? 9.125 28.141 5.059 1 92.25 176 SER A C 1
ATOM 1438 O O . SER A 1 176 ? 9.992 27.484 5.652 1 92.25 176 SER A O 1
ATOM 1440 N N . TYR A 1 177 ? 8.391 28.969 5.664 1 91.88 177 TYR A N 1
ATOM 1441 C CA . TYR A 1 177 ? 8.547 29.219 7.094 1 91.88 177 TYR A CA 1
ATOM 1442 C C . TYR A 1 177 ? 7.926 28.094 7.906 1 91.88 177 TYR A C 1
ATOM 1444 O O . TYR A 1 177 ? 8.398 27.766 9 1 91.88 177 TYR A O 1
ATOM 1452 N N . PHE A 1 178 ? 6.887 27.562 7.398 1 93.19 178 PHE A N 1
ATOM 1453 C CA . PHE A 1 178 ? 6.355 26.328 7.961 1 93.19 178 PHE A CA 1
ATOM 1454 C C . PHE A 1 178 ? 7.383 25.203 7.875 1 93.19 178 PHE A C 1
ATOM 1456 O O . PHE A 1 178 ? 7.602 24.484 8.852 1 93.19 178 PHE A O 1
ATOM 1463 N N . ASP A 1 179 ? 8.023 25.141 6.746 1 93.62 179 ASP A N 1
ATOM 1464 C CA . ASP A 1 179 ? 9.055 24.125 6.539 1 93.62 179 ASP A CA 1
ATOM 1465 C C . ASP A 1 179 ? 10.195 24.297 7.543 1 93.62 179 ASP A C 1
ATOM 1467 O O . ASP A 1 179 ? 10.695 23.312 8.086 1 93.62 179 ASP A O 1
ATOM 1471 N N . LEU A 1 180 ? 10.578 25.531 7.711 1 95.44 180 LEU A N 1
ATOM 1472 C CA . LEU A 1 180 ? 11.664 25.812 8.641 1 95.44 180 LEU A CA 1
ATOM 1473 C C . LEU A 1 180 ? 11.258 25.453 10.07 1 95.44 180 LEU A C 1
ATOM 1475 O O . LEU A 1 180 ? 12.047 24.891 10.828 1 95.44 180 LEU A O 1
ATOM 1479 N N . TYR A 1 181 ? 10.055 25.844 10.43 1 95.44 181 TYR A N 1
ATOM 1480 C CA . TYR A 1 181 ? 9.539 25.484 11.75 1 95.44 181 TYR A CA 1
ATOM 1481 C C . TYR A 1 181 ? 9.594 23.984 11.969 1 95.44 181 TYR A C 1
ATOM 1483 O O . TYR A 1 181 ? 10.062 23.516 13.008 1 95.44 181 TYR A O 1
ATOM 1491 N N . THR A 1 182 ? 9.102 23.219 11.031 1 94.19 182 THR A N 1
ATOM 1492 C CA . THR A 1 182 ? 9.023 21.781 11.172 1 94.19 182 THR A CA 1
ATOM 1493 C C . THR A 1 182 ? 10.414 21.156 11.195 1 94.19 182 THR A C 1
ATOM 1495 O O . THR A 1 182 ? 10.633 20.125 11.836 1 94.19 182 THR A O 1
ATOM 1498 N N . THR A 1 183 ? 11.328 21.797 10.469 1 95.38 183 THR A N 1
ATOM 1499 C CA . THR A 1 183 ? 12.719 21.344 10.516 1 95.38 183 THR A CA 1
ATOM 1500 C C . THR A 1 183 ? 13.258 21.422 11.945 1 95.38 183 THR A C 1
ATOM 1502 O O . THR A 1 183 ? 13.773 20.438 12.469 1 95.38 183 THR A O 1
ATOM 1505 N N . PHE A 1 184 ? 13.102 22.531 12.578 1 96.56 184 PHE A N 1
ATOM 1506 C CA . PHE A 1 184 ? 13.594 22.719 13.938 1 96.56 184 PHE A CA 1
ATOM 1507 C C . PHE A 1 184 ? 12.859 21.797 14.906 1 96.56 184 PHE A C 1
ATOM 1509 O O . PHE A 1 184 ? 13.469 21.234 15.805 1 96.56 184 PHE A O 1
ATOM 1516 N N . LEU A 1 185 ? 11.578 21.641 14.695 1 94.5 185 LEU A N 1
ATOM 1517 C CA . LEU A 1 185 ? 10.789 20.766 15.547 1 94.5 185 LEU A CA 1
ATOM 1518 C C . LEU A 1 185 ? 11.312 19.328 15.477 1 94.5 185 LEU A C 1
ATOM 1520 O O . LEU A 1 185 ? 11.5 18.688 16.516 1 94.5 185 LEU A O 1
ATOM 1524 N N . SER A 1 186 ? 11.508 18.844 14.289 1 93.88 186 SER A N 1
ATOM 1525 C CA . SER A 1 186 ? 11.984 17.469 14.086 1 93.88 186 SER A CA 1
ATOM 1526 C C . SER A 1 186 ? 13.375 17.281 14.695 1 93.88 186 SER A C 1
ATOM 1528 O O . SER A 1 186 ? 13.664 16.234 15.273 1 93.88 186 SER A O 1
ATOM 1530 N N . GLU A 1 187 ? 14.234 18.281 14.516 1 95.31 187 GLU A N 1
ATOM 1531 C CA . GLU A 1 187 ? 15.586 18.219 15.07 1 95.31 187 GLU A CA 1
ATOM 1532 C C . GLU A 1 187 ? 15.547 18.188 16.594 1 95.31 187 GLU A C 1
ATOM 1534 O O . GLU A 1 187 ? 16.25 17.391 17.234 1 95.31 187 GLU A O 1
ATOM 1539 N N . GLU A 1 188 ? 14.711 18.984 17.109 1 95.44 188 GLU A N 1
ATOM 1540 C CA . GLU A 1 188 ? 14.547 19 18.547 1 95.44 188 GLU A CA 1
ATOM 1541 C C . GLU A 1 188 ? 14.023 17.672 19.062 1 95.44 188 GLU A C 1
ATOM 1543 O O . GLU A 1 188 ? 14.523 17.141 20.062 1 95.44 188 GLU A O 1
ATOM 1548 N N . GLU A 1 189 ? 13.039 17.125 18.422 1 93.62 189 GLU A N 1
ATOM 1549 C CA . GLU A 1 189 ? 12.445 15.859 18.828 1 93.62 189 GLU A CA 1
ATOM 1550 C C . GLU A 1 189 ? 13.453 14.719 18.719 1 93.62 189 GLU A C 1
ATOM 1552 O O . GLU A 1 189 ? 13.383 13.75 19.484 1 93.62 189 GLU A O 1
ATOM 1557 N N . TRP A 1 190 ? 14.375 14.875 17.797 1 93.44 190 TRP A N 1
ATOM 1558 C CA . TRP A 1 190 ? 15.414 13.867 17.609 1 93.44 190 TRP A CA 1
ATOM 1559 C C . TRP A 1 190 ? 16.469 13.953 18.703 1 93.44 190 TRP A C 1
ATOM 1561 O O . TRP A 1 190 ? 17.266 13.023 18.891 1 93.44 190 TRP A O 1
ATOM 1571 N N . GLY A 1 191 ? 16.531 15.125 19.391 1 94.94 191 GLY A N 1
ATOM 1572 C CA . GLY A 1 191 ? 17.469 15.289 20.484 1 94.94 191 GLY A CA 1
ATOM 1573 C C . GLY A 1 191 ? 18.625 16.219 20.156 1 94.94 191 GLY A C 1
ATOM 1574 O O . GLY A 1 191 ? 19.578 16.328 20.938 1 94.94 191 GLY A O 1
ATOM 1575 N N . PHE A 1 192 ? 18.5 16.875 19.078 1 96.06 192 PHE A N 1
ATOM 1576 C CA . PHE A 1 192 ? 19.547 17.812 18.688 1 96.06 192 PHE A CA 1
ATOM 1577 C C . PHE A 1 192 ? 19.391 19.141 19.406 1 96.06 192 PHE A C 1
ATOM 1579 O O . PHE A 1 192 ? 18.281 19.547 19.719 1 96.06 192 PHE A O 1
ATOM 1586 N N . GLU A 1 193 ? 20.562 19.734 19.672 1 97.12 193 GLU A N 1
ATOM 1587 C CA . GLU A 1 193 ? 20.547 21.094 20.188 1 97.12 193 GLU A CA 1
ATOM 1588 C C . GLU A 1 193 ? 20.516 22.109 19.047 1 97.12 193 GLU A C 1
ATOM 1590 O O . GLU A 1 193 ? 21.375 22.094 18.172 1 97.12 193 GLU A O 1
ATOM 1595 N N . LEU A 1 194 ? 19.609 22.984 19.141 1 97.5 194 LEU A N 1
ATOM 1596 C CA . LEU A 1 194 ? 19.516 24.016 18.109 1 97.5 194 LEU A CA 1
ATOM 1597 C C . LEU A 1 194 ? 20.484 25.156 18.406 1 97.5 194 LEU A C 1
ATOM 1599 O O . LEU A 1 194 ? 20.781 25.438 19.562 1 97.5 194 LEU A O 1
ATOM 1603 N N . GLU A 1 195 ? 20.969 25.75 17.359 1 97.12 195 GLU A N 1
ATOM 1604 C CA . GLU A 1 195 ? 21.938 26.844 17.5 1 97.12 195 GLU A CA 1
ATOM 1605 C C . GLU A 1 195 ? 21.312 28.047 18.219 1 97.12 195 GLU A C 1
ATOM 1607 O O . GLU A 1 195 ? 20.094 28.25 18.141 1 97.12 195 GLU A O 1
ATOM 1612 N N . GLU A 1 196 ? 22.141 28.891 18.75 1 97.75 196 GLU A N 1
ATOM 1613 C CA . GLU A 1 196 ? 21.703 30.016 19.578 1 97.75 196 GLU A CA 1
ATOM 1614 C C . GLU A 1 196 ? 20.844 30.984 18.781 1 97.75 196 GLU A C 1
ATOM 1616 O O . GLU A 1 196 ? 19.891 31.547 19.312 1 97.75 196 GLU A O 1
ATOM 1621 N N . TRP A 1 197 ? 21.141 31.125 17.547 1 97.88 197 TRP A N 1
ATOM 1622 C CA . TRP A 1 197 ? 20.453 32.125 16.734 1 97.88 197 TRP A CA 1
ATOM 1623 C C . TRP A 1 197 ? 18.984 31.766 16.562 1 97.88 197 TRP A C 1
ATOM 1625 O O . TRP A 1 197 ? 18.141 32.625 16.328 1 97.88 197 TRP A O 1
ATOM 1635 N N . THR A 1 198 ? 18.641 30.453 16.719 1 98.19 198 THR A N 1
ATOM 1636 C CA . THR A 1 198 ? 17.266 30 16.484 1 98.19 198 THR A CA 1
ATOM 1637 C C . THR A 1 198 ? 16.344 30.5 17.578 1 98.19 198 THR A C 1
ATOM 1639 O O . THR A 1 198 ? 15.125 30.594 17.391 1 98.19 198 THR A O 1
ATOM 1642 N N . LYS A 1 199 ? 16.828 30.875 18.703 1 97.75 199 LYS A N 1
ATOM 1643 C CA . LYS A 1 199 ? 16.031 31.281 19.859 1 97.75 199 LYS A CA 1
ATOM 1644 C C . LYS A 1 199 ? 15.227 32.531 19.547 1 97.75 199 LYS A C 1
ATOM 1646 O O . LYS A 1 199 ? 14.156 32.75 20.125 1 97.75 199 LYS A O 1
ATOM 1651 N N . THR A 1 200 ? 15.742 33.312 18.625 1 97.38 200 THR A N 1
ATOM 1652 C CA . THR A 1 200 ? 15.094 34.562 18.266 1 97.38 200 THR A CA 1
ATOM 1653 C C . THR A 1 200 ? 13.844 34.281 17.422 1 97.38 200 THR A C 1
ATOM 1655 O O . THR A 1 200 ? 12.883 35.062 17.469 1 97.38 200 THR A O 1
ATOM 1658 N N . ILE A 1 201 ? 13.828 33.156 16.734 1 97.75 201 ILE A N 1
ATOM 1659 C CA . ILE A 1 201 ? 12.789 33 15.727 1 97.75 201 ILE A CA 1
ATOM 1660 C C . ILE A 1 201 ? 11.969 31.75 16 1 97.75 201 ILE A C 1
ATOM 1662 O O . ILE A 1 201 ? 10.898 31.562 15.422 1 97.75 201 ILE A O 1
ATOM 1666 N N . TYR A 1 202 ? 12.445 30.781 16.812 1 97.5 202 TYR A N 1
ATOM 1667 C CA . TYR A 1 202 ? 11.805 29.5 17.062 1 97.5 202 TYR A CA 1
ATOM 1668 C C . TYR A 1 202 ? 11.555 29.297 18.562 1 97.5 202 TYR A C 1
ATOM 1670 O O . TYR A 1 202 ? 12.438 29.562 19.375 1 97.5 202 TYR A O 1
ATOM 1678 N N . PRO A 1 203 ? 10.391 28.922 19.016 1 97.12 203 PRO A N 1
ATOM 1679 C CA . PRO A 1 203 ? 9.328 28.422 18.141 1 97.12 203 PRO A CA 1
ATOM 1680 C C . PRO A 1 203 ? 8.328 29.5 17.75 1 97.12 203 PRO A C 1
ATOM 1682 O O . PRO A 1 203 ? 7.637 29.375 16.734 1 97.12 203 PRO A O 1
ATOM 1685 N N . ASN A 1 204 ? 8.242 30.578 18.469 1 96.06 204 ASN A N 1
ATOM 1686 C CA . ASN A 1 204 ? 7.066 31.438 18.484 1 96.06 204 ASN A CA 1
ATOM 1687 C C . ASN A 1 204 ? 6.898 32.188 17.172 1 96.06 204 ASN A C 1
ATOM 1689 O O . ASN A 1 204 ? 5.84 32.125 16.547 1 96.06 204 ASN A O 1
ATOM 1693 N N . PHE A 1 205 ? 7.93 32.844 16.75 1 96.62 205 PHE A N 1
ATOM 1694 C CA . PHE A 1 205 ? 7.824 33.656 15.539 1 96.62 205 PHE A CA 1
ATOM 1695 C C . PHE A 1 205 ? 7.5 32.781 14.328 1 96.62 205 PHE A C 1
ATOM 1697 O O . PHE A 1 205 ? 6.559 33.062 13.586 1 96.62 205 PHE A O 1
ATOM 1704 N N . LEU A 1 206 ? 8.25 31.688 14.148 1 96.75 206 LEU A N 1
ATOM 1705 C CA . LEU A 1 206 ? 8.039 30.797 13.016 1 96.75 206 LEU A CA 1
ATOM 1706 C C . LEU A 1 206 ? 6.66 30.141 13.086 1 96.75 206 LEU A C 1
ATOM 1708 O O . LEU A 1 206 ? 6.008 29.953 12.062 1 96.75 206 LEU A O 1
ATOM 1712 N N . LYS A 1 207 ? 6.281 29.797 14.25 1 95.62 207 LYS A N 1
ATOM 1713 C CA . LYS A 1 207 ? 4.953 29.219 14.43 1 95.62 207 LYS A CA 1
ATOM 1714 C C . LYS A 1 207 ? 3.863 30.188 14 1 95.62 207 LYS A C 1
ATOM 1716 O O . LYS A 1 207 ? 2.896 29.797 13.344 1 95.62 207 LYS A O 1
ATOM 1721 N N . SER A 1 208 ? 4.02 31.422 14.438 1 94.81 208 SER A N 1
ATOM 1722 C CA . SER A 1 208 ? 3.045 32.438 14.078 1 94.81 208 SER A CA 1
ATOM 1723 C C . SER A 1 208 ? 2.965 32.625 12.562 1 94.81 208 SER A C 1
ATOM 1725 O O . SER A 1 208 ? 1.873 32.75 12.008 1 94.81 208 SER A O 1
ATOM 1727 N N . LEU A 1 209 ? 4.078 32.562 11.859 1 94.62 209 LEU A N 1
ATOM 1728 C CA . LEU A 1 209 ? 4.086 32.688 10.406 1 94.62 209 LEU A CA 1
ATOM 1729 C C . LEU A 1 209 ? 3.477 31.453 9.75 1 94.62 209 LEU A C 1
ATOM 1731 O O . LEU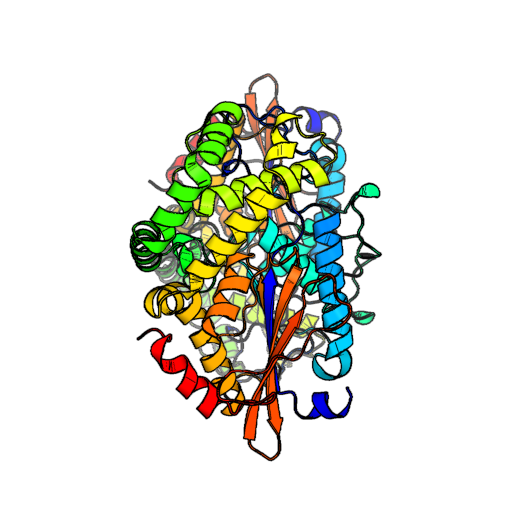 A 1 209 ? 2.762 31.562 8.758 1 94.62 209 LEU A O 1
ATOM 1735 N N . ALA A 1 210 ? 3.791 30.328 10.344 1 93.69 210 ALA A N 1
ATOM 1736 C CA . ALA A 1 210 ? 3.238 29.078 9.82 1 93.69 210 ALA A CA 1
ATOM 1737 C C . ALA A 1 210 ? 1.714 29.078 9.914 1 93.69 210 ALA A C 1
ATOM 1739 O O . ALA A 1 210 ? 1.032 28.672 8.969 1 93.69 210 ALA A O 1
ATOM 1740 N N . ILE A 1 211 ? 1.201 29.516 10.977 1 94.25 211 ILE A N 1
ATOM 1741 C CA . ILE A 1 211 ? -0.241 29.578 11.18 1 94.25 211 ILE A CA 1
ATOM 1742 C C . ILE A 1 211 ? -0.862 30.547 10.172 1 94.25 211 ILE A C 1
ATOM 1744 O O . ILE A 1 211 ? -1.922 30.266 9.609 1 94.25 211 ILE A O 1
ATOM 1748 N N . GLN A 1 212 ? -0.203 31.672 9.961 1 93.38 212 GLN A N 1
ATOM 1749 C CA . GLN A 1 212 ? -0.696 32.625 8.961 1 93.38 212 GLN A CA 1
ATOM 1750 C C . GLN A 1 212 ? -0.739 31.969 7.578 1 93.38 212 GLN A C 1
ATOM 1752 O O . GLN A 1 212 ? -1.684 32.188 6.816 1 93.38 212 GLN A O 1
ATOM 1757 N N . PHE A 1 213 ? 0.257 31.203 7.309 1 93.81 213 PHE A N 1
ATOM 1758 C CA . PHE A 1 213 ? 0.25 30.453 6.051 1 93.81 213 PHE A CA 1
ATOM 1759 C C . PHE A 1 213 ? -0.956 29.531 5.977 1 93.81 213 PHE A C 1
ATOM 1761 O O . PHE A 1 213 ? -1.669 29.5 4.973 1 93.81 213 PHE A O 1
ATOM 1768 N N . PHE A 1 214 ? -1.246 28.766 7.047 1 93.94 214 PHE A N 1
ATOM 1769 C CA . PHE A 1 214 ? -2.373 27.844 7.082 1 93.94 214 PHE A CA 1
ATOM 1770 C C . PHE A 1 214 ? -3.686 28.578 6.848 1 93.94 214 PHE A C 1
ATOM 1772 O O . PHE A 1 214 ? -4.586 28.062 6.184 1 93.94 214 PHE A O 1
ATOM 1779 N N . MET A 1 215 ? -3.729 29.75 7.305 1 93.19 215 MET A N 1
ATOM 1780 C CA . MET A 1 215 ? -4.949 30.531 7.148 1 93.19 215 MET A CA 1
ATOM 1781 C C . MET A 1 215 ? -5.18 30.906 5.688 1 93.19 215 MET A C 1
ATOM 1783 O O . MET A 1 215 ? -6.324 31.047 5.254 1 93.19 215 MET A O 1
ATOM 1787 N N . THR A 1 216 ? -4.121 30.984 4.926 1 94 216 THR A N 1
ATOM 1788 C CA . THR A 1 216 ? -4.262 31.328 3.52 1 94 216 THR A CA 1
ATOM 1789 C C . THR A 1 216 ? -4.836 30.172 2.723 1 94 216 THR A C 1
ATOM 1791 O O . THR A 1 216 ? -5.367 30.359 1.627 1 94 216 THR A O 1
ATOM 1794 N N . LEU A 1 217 ? -4.793 28.969 3.301 1 93.94 217 LEU A N 1
ATOM 1795 C CA . LEU A 1 217 ? -5.156 27.75 2.578 1 93.94 217 LEU A CA 1
ATOM 1796 C C . LEU A 1 217 ? -6.672 27.625 2.467 1 93.94 217 LEU A C 1
ATOM 1798 O O . LEU A 1 217 ? -7.168 26.719 1.792 1 93.94 217 LEU A O 1
ATOM 1802 N N . SER A 1 218 ? -7.41 28.516 3.029 1 94.31 218 SER A N 1
ATOM 1803 C CA . SER A 1 218 ? -8.859 28.516 2.885 1 94.31 218 SER A CA 1
ATOM 1804 C C . SER A 1 218 ? -9.391 29.938 2.721 1 94.31 218 SER A C 1
ATOM 1806 O O . SER A 1 218 ? -10.547 30.219 3.047 1 94.31 218 SER A O 1
ATOM 1808 N N . LYS A 1 219 ? -8.547 30.781 2.303 1 94.25 219 LYS A N 1
ATOM 1809 C CA . LYS A 1 219 ? -8.859 32.219 2.242 1 94.25 219 LYS A CA 1
ATOM 1810 C C . LYS A 1 219 ? -9.891 32.5 1.151 1 94.25 219 LYS A C 1
ATOM 1812 O O . LYS A 1 219 ? -10.742 33.375 1.312 1 94.25 219 LYS A O 1
ATOM 1817 N N . THR A 1 220 ? -9.789 31.812 0.034 1 95.75 220 THR A N 1
ATOM 1818 C CA . THR A 1 220 ? -10.703 32.062 -1.079 1 95.75 220 THR A CA 1
ATOM 1819 C C . THR A 1 220 ? -11.492 30.781 -1.41 1 95.75 220 THR A C 1
ATOM 1821 O O . THR A 1 220 ? -11.07 29.688 -1.059 1 95.75 220 THR A O 1
ATOM 1824 N N . ASP A 1 221 ? -12.578 30.984 -2.121 1 96.06 221 ASP A N 1
ATOM 1825 C CA . ASP A 1 221 ? -13.383 29.844 -2.553 1 96.06 221 ASP A CA 1
ATOM 1826 C C . ASP A 1 221 ? -12.602 28.969 -3.531 1 96.06 221 ASP A C 1
ATOM 1828 O O . ASP A 1 221 ? -12.711 27.734 -3.492 1 96.06 221 ASP A O 1
ATOM 1832 N N . LYS A 1 222 ? -11.812 29.594 -4.301 1 95.81 222 LYS A N 1
ATOM 1833 C CA . LYS A 1 222 ? -11.062 28.859 -5.32 1 95.81 222 LYS A CA 1
ATOM 1834 C C . LYS A 1 222 ? -10.023 27.938 -4.68 1 95.81 222 LYS A C 1
ATOM 1836 O O . LYS A 1 222 ? -9.883 26.781 -5.086 1 95.81 222 LYS A O 1
ATOM 1841 N N . ILE A 1 223 ? -9.266 28.422 -3.707 1 96.56 223 ILE A N 1
ATOM 1842 C CA . ILE A 1 223 ? -8.219 27.609 -3.102 1 96.56 223 ILE A CA 1
ATOM 1843 C C . ILE A 1 223 ? -8.852 26.453 -2.332 1 96.56 223 ILE A C 1
ATOM 1845 O O . ILE A 1 223 ? -8.297 25.359 -2.281 1 96.56 223 ILE A O 1
ATOM 1849 N N . ARG A 1 224 ? -10.047 26.672 -1.734 1 96.69 224 ARG A N 1
ATOM 1850 C CA . ARG A 1 224 ? -10.797 25.609 -1.073 1 96.69 224 ARG A CA 1
ATOM 1851 C C . ARG A 1 224 ? -11.211 24.531 -2.066 1 96.69 224 ARG A C 1
ATOM 1853 O O . ARG A 1 224 ? -11.008 23.344 -1.816 1 96.69 224 ARG A O 1
ATOM 1860 N N . LYS A 1 225 ? -11.734 25 -3.199 1 96.62 225 LYS A N 1
ATOM 1861 C CA . LYS A 1 225 ? -12.219 24.109 -4.246 1 96.62 225 LYS A CA 1
ATOM 1862 C C . LYS A 1 225 ? -11.086 23.25 -4.809 1 96.62 225 LYS A C 1
ATOM 1864 O O . LYS A 1 225 ? -11.227 22.031 -4.922 1 96.62 225 LYS A O 1
ATOM 1869 N N . TYR A 1 226 ? -9.953 23.859 -5.027 1 95.19 226 TYR A N 1
ATOM 1870 C CA . TYR A 1 226 ? -8.852 23.141 -5.672 1 95.19 226 TYR A CA 1
ATOM 1871 C C . TYR A 1 226 ? -8.102 22.266 -4.672 1 95.19 226 TYR A C 1
ATOM 1873 O O . TYR A 1 226 ? -7.523 21.25 -5.039 1 95.19 226 TYR A O 1
ATOM 1881 N N . GLY A 1 227 ? -8.164 22.641 -3.48 1 95.5 227 GLY A N 1
ATOM 1882 C CA . GLY A 1 227 ? -7.422 21.906 -2.465 1 95.5 227 GLY A CA 1
ATOM 1883 C C . GLY A 1 227 ? -8.172 20.703 -1.929 1 95.5 227 GLY A C 1
ATOM 1884 O O . GLY A 1 227 ? -7.617 19.609 -1.828 1 95.5 227 GLY A O 1
ATOM 1885 N N . GLN A 1 228 ? -9.484 20.906 -1.641 1 95.56 228 GLN A N 1
ATOM 1886 C CA . GLN A 1 228 ? -10.188 19.859 -0.898 1 95.56 228 GLN A CA 1
ATOM 1887 C C . GLN A 1 228 ? -11.523 19.516 -1.562 1 95.56 228 GLN A C 1
ATOM 1889 O O . GLN A 1 228 ? -12.289 18.703 -1.037 1 95.56 228 GLN A O 1
ATOM 1894 N N . GLY A 1 229 ? -11.82 20.094 -2.65 1 96.38 229 GLY A N 1
ATOM 1895 C CA . GLY A 1 229 ? -13.086 19.859 -3.322 1 96.38 229 GLY A CA 1
ATOM 1896 C C . GLY A 1 229 ? -13.305 18.406 -3.699 1 96.38 229 GLY A C 1
ATOM 1897 O O . GLY A 1 229 ? -14.391 17.859 -3.514 1 96.38 229 GLY A O 1
ATOM 1898 N N . ASN A 1 230 ? -12.281 17.781 -4.246 1 96.94 230 ASN A N 1
ATOM 1899 C CA . ASN A 1 230 ? -12.391 16.391 -4.641 1 96.94 230 ASN A CA 1
ATOM 1900 C C . ASN A 1 230 ? -12.602 15.484 -3.43 1 96.94 230 ASN A C 1
ATOM 1902 O O . ASN A 1 230 ? -13.367 14.516 -3.498 1 96.94 230 ASN A O 1
ATOM 1906 N N . PHE A 1 231 ? -11.914 15.797 -2.41 1 98 231 PHE A N 1
ATOM 1907 C CA . PHE A 1 231 ? -12.055 15.016 -1.187 1 98 231 PHE A CA 1
ATOM 1908 C C . PHE A 1 231 ? -13.461 15.164 -0.612 1 98 231 PHE A C 1
ATOM 1910 O O . PHE A 1 231 ? -14.094 14.18 -0.239 1 98 231 PHE A O 1
ATOM 1917 N N . LEU A 1 232 ? -13.914 16.391 -0.547 1 98 232 LEU A N 1
ATOM 1918 C CA . LEU A 1 232 ? -15.266 16.688 -0.084 1 98 232 LEU A CA 1
ATOM 1919 C C . LEU A 1 232 ? -16.297 15.945 -0.926 1 98 232 LEU A C 1
ATOM 1921 O O . LEU A 1 232 ? -17.234 15.352 -0.385 1 98 232 LEU A O 1
ATOM 1925 N N . LYS A 1 233 ? -16.156 16 -2.176 1 98.12 233 LYS A N 1
ATOM 1926 C CA . LYS A 1 233 ? -17.062 15.312 -3.084 1 98.12 233 LYS A CA 1
ATOM 1927 C C . LYS A 1 233 ? -17.078 13.805 -2.816 1 98.12 233 LYS A C 1
ATOM 1929 O O . LYS A 1 233 ? -18.141 13.18 -2.824 1 98.12 233 LYS A O 1
ATOM 1934 N N . LYS A 1 234 ? -15.93 13.234 -2.633 1 98 234 LYS A N 1
ATOM 1935 C CA . LYS A 1 234 ? -15.836 11.805 -2.365 1 98 234 LYS A CA 1
ATOM 1936 C C . LYS A 1 234 ? -16.625 11.422 -1.112 1 98 234 LYS A C 1
ATOM 1938 O O . LYS A 1 234 ? -17.359 10.438 -1.11 1 98 234 LYS A O 1
ATOM 1943 N N . ILE A 1 235 ? -16.484 12.203 -0.045 1 98.38 235 ILE A N 1
ATOM 1944 C CA . ILE A 1 235 ? -17.188 11.953 1.203 1 98.38 235 ILE A CA 1
ATOM 1945 C C . ILE A 1 235 ? -18.703 12 0.958 1 98.38 235 ILE A C 1
ATOM 1947 O O . ILE A 1 235 ? -19.438 11.094 1.356 1 98.38 235 ILE A O 1
ATOM 1951 N N . ILE A 1 236 ? -19.109 13.039 0.267 1 98.44 236 ILE A N 1
ATOM 1952 C CA . ILE A 1 236 ? -20.531 13.234 -0.003 1 98.44 236 ILE A CA 1
ATOM 1953 C C . ILE A 1 236 ? -21.062 12.07 -0.83 1 98.44 236 ILE A C 1
ATOM 1955 O O . ILE A 1 236 ? -22.125 11.508 -0.521 1 98.44 236 ILE A O 1
ATOM 1959 N N . ASP A 1 237 ? -20.297 11.688 -1.87 1 98.06 237 ASP A N 1
ATOM 1960 C CA . ASP A 1 237 ? -20.719 10.594 -2.744 1 98.06 237 ASP A CA 1
ATOM 1961 C C . ASP A 1 237 ? -20.844 9.289 -1.964 1 98.06 237 ASP A C 1
ATOM 1963 O O . ASP A 1 237 ? -21.781 8.516 -2.184 1 98.06 237 ASP A O 1
ATOM 1967 N N . GLU A 1 238 ? -19.953 9.023 -1.077 1 98.31 238 GLU A N 1
ATOM 1968 C CA . GLU A 1 238 ? -19.984 7.793 -0.292 1 98.31 238 GLU A CA 1
ATOM 1969 C C . GLU A 1 238 ? -21.125 7.809 0.718 1 98.31 238 GLU A C 1
ATOM 1971 O O . GLU A 1 238 ? -21.75 6.773 0.971 1 98.31 238 GLU A O 1
ATOM 1976 N N . CYS A 1 239 ? -21.391 8.953 1.287 1 98.5 239 CYS A N 1
ATOM 1977 C CA . CYS A 1 239 ? -22.547 9.086 2.176 1 98.5 239 CYS A CA 1
ATOM 1978 C C . CYS A 1 239 ? -23.844 8.828 1.427 1 98.5 239 CYS A C 1
ATOM 1980 O O . CYS A 1 239 ? -24.703 8.094 1.908 1 98.5 239 CYS A O 1
ATOM 1982 N N . LYS A 1 240 ? -23.969 9.422 0.273 1 98.19 240 LYS A N 1
ATOM 1983 C CA . LYS A 1 240 ? -25.156 9.227 -0.543 1 98.19 240 LYS A CA 1
ATOM 1984 C C . LYS A 1 240 ? -25.297 7.766 -0.956 1 98.19 240 LYS A C 1
ATOM 1986 O O . LYS A 1 240 ? -26.406 7.219 -0.945 1 98.19 240 LYS A O 1
ATOM 1991 N N . ALA A 1 241 ? -24.188 7.188 -1.353 1 98.12 241 ALA A N 1
ATOM 1992 C CA . ALA A 1 241 ? -24.203 5.777 -1.733 1 98.12 241 ALA A CA 1
ATOM 1993 C C . ALA A 1 241 ? -24.703 4.91 -0.578 1 98.12 241 ALA A C 1
ATOM 1995 O O . ALA A 1 241 ? -25.422 3.938 -0.788 1 98.12 241 ALA A O 1
ATOM 1996 N N . LYS A 1 242 ? -24.219 5.242 0.615 1 97.31 242 LYS A N 1
ATOM 1997 C CA . LYS A 1 242 ? -24.672 4.516 1.799 1 97.31 242 LYS A CA 1
ATOM 1998 C C . LYS A 1 242 ? -26.156 4.727 2.035 1 97.31 242 LYS A C 1
ATOM 2000 O O . LYS A 1 242 ? -26.891 3.771 2.309 1 97.31 242 LYS A O 1
ATOM 2005 N N . MET A 1 243 ? -26.625 5.918 1.936 1 96.5 243 MET A N 1
ATOM 2006 C CA . MET A 1 243 ? -28.031 6.289 2.127 1 96.5 243 MET A CA 1
ATOM 2007 C C . MET A 1 243 ? -28.922 5.559 1.134 1 96.5 243 MET A C 1
ATOM 2009 O O . MET A 1 243 ? -30.031 5.121 1.488 1 96.5 243 MET A O 1
ATOM 2013 N N . GLU A 1 244 ? -28.438 5.336 -0.059 1 96.31 244 GLU A N 1
ATOM 2014 C CA . GLU A 1 244 ? -29.219 4.758 -1.139 1 96.31 244 GLU A CA 1
ATOM 2015 C C . GLU A 1 244 ? -29.109 3.236 -1.152 1 96.31 244 GLU A C 1
ATOM 2017 O O . GLU A 1 244 ? -29.75 2.568 -1.969 1 96.31 244 GLU A O 1
ATOM 2022 N N . GLY A 1 245 ? -28.234 2.688 -0.393 1 94.25 245 GLY A N 1
ATOM 2023 C CA . GLY A 1 245 ? -28.109 1.243 -0.308 1 94.25 245 GLY A CA 1
ATOM 2024 C C . GLY A 1 245 ? -27.203 0.665 -1.379 1 94.25 245 GLY A C 1
ATOM 2025 O O . GLY A 1 245 ? -27.203 -0.545 -1.615 1 94.25 245 GLY A O 1
ATOM 2026 N N . VAL A 1 246 ? -26.5 1.524 -2.02 1 94.38 246 VAL A N 1
ATOM 2027 C CA . VAL A 1 246 ? -25.578 1.11 -3.059 1 94.38 246 VAL A CA 1
ATOM 2028 C C . VAL A 1 246 ? -24.266 0.625 -2.422 1 94.38 246 VAL A C 1
ATOM 2030 O O . VAL A 1 246 ? -23.688 -0.358 -2.873 1 94.38 246 VAL A O 1
ATOM 2033 N N . LEU A 1 247 ? -23.844 1.302 -1.412 1 94.25 247 LEU A N 1
ATOM 2034 C CA . LEU A 1 247 ? -22.641 0.911 -0.671 1 94.25 247 LEU A CA 1
ATOM 2035 C C . LEU A 1 247 ? -22.938 -0.279 0.238 1 94.25 247 LEU A C 1
ATOM 2037 O O . LEU A 1 247 ? -23.969 -0.318 0.905 1 94.25 247 LEU A O 1
ATOM 2041 N N . SER A 1 248 ? -22.031 -1.243 0.168 1 89.75 248 SER A N 1
ATOM 2042 C CA . SER A 1 248 ? -22.188 -2.441 0.985 1 89.75 248 SER A CA 1
ATOM 2043 C C . SER A 1 248 ? -22.453 -2.082 2.445 1 89.75 248 SER A C 1
ATOM 2045 O O . SER A 1 248 ? -21.859 -1.146 2.975 1 89.75 248 SER A O 1
ATOM 2047 N N . GLU A 1 249 ? -23.344 -2.859 3.086 1 90 249 GLU A N 1
ATOM 2048 C CA . GLU A 1 249 ? -23.609 -2.672 4.508 1 90 249 GLU A CA 1
ATOM 2049 C C . GLU A 1 249 ? -22.391 -2.986 5.355 1 90 249 GLU A C 1
ATOM 2051 O O . GLU A 1 249 ? -22.25 -2.48 6.473 1 90 249 GLU A O 1
ATOM 2056 N N . GLU A 1 250 ? -21.516 -3.74 4.762 1 92.12 250 GLU A N 1
ATOM 2057 C CA . GLU A 1 250 ? -20.312 -4.152 5.492 1 92.12 250 GLU A CA 1
ATOM 2058 C C . GLU A 1 250 ? -19.281 -3.031 5.535 1 92.12 250 GLU A C 1
ATOM 2060 O O . GLU A 1 250 ? -18.391 -3.039 6.383 1 92.12 250 GLU A O 1
ATOM 2065 N N . ARG A 1 251 ? -19.406 -2.111 4.562 1 96.12 251 ARG A N 1
ATOM 2066 C CA . ARG A 1 251 ? -18.516 -0.962 4.582 1 96.12 251 ARG A CA 1
ATOM 2067 C C . ARG A 1 251 ? -18.859 -0.013 5.723 1 96.12 251 ARG A C 1
ATOM 2069 O O . ARG A 1 251 ? -19.953 0.558 5.75 1 96.12 251 ARG A O 1
ATOM 2076 N N . LYS A 1 252 ? -17.906 0.212 6.641 1 97.19 252 LYS A N 1
ATOM 2077 C CA . LYS A 1 252 ? -18.25 0.948 7.852 1 97.19 252 LYS A CA 1
ATOM 2078 C C . LYS A 1 252 ? -17.359 2.17 8.031 1 97.19 252 LYS A C 1
ATOM 2080 O O . LYS A 1 252 ? -17.75 3.152 8.656 1 97.19 252 LYS A O 1
ATOM 2085 N N . ILE A 1 253 ? -16.172 2.111 7.434 1 98.19 253 ILE A N 1
ATOM 2086 C CA . ILE A 1 253 ? -15.234 3.189 7.75 1 98.19 253 ILE A CA 1
ATOM 2087 C C . ILE A 1 253 ? -14.273 3.398 6.586 1 98.19 253 ILE A C 1
ATOM 2089 O O . ILE A 1 253 ? -13.844 2.438 5.945 1 98.19 253 ILE A O 1
ATOM 2093 N N . TYR A 1 254 ? -14.031 4.633 6.258 1 98.62 254 TYR A N 1
ATOM 2094 C CA . TYR A 1 254 ? -12.977 5.066 5.355 1 98.62 254 TYR A CA 1
ATOM 2095 C C . TYR A 1 254 ? -11.867 5.781 6.121 1 98.62 254 TYR A C 1
ATOM 2097 O O . TYR A 1 254 ? -12.141 6.613 6.988 1 98.62 254 TYR A O 1
ATOM 2105 N N . LEU A 1 255 ? -10.648 5.398 5.84 1 98.81 255 LEU A N 1
ATOM 2106 C CA . LEU A 1 255 ? -9.492 6.062 6.438 1 98.81 255 LEU A CA 1
ATOM 2107 C C . LEU A 1 255 ? -8.664 6.773 5.375 1 98.81 255 LEU A C 1
ATOM 2109 O O . LEU A 1 255 ? -8.461 6.242 4.281 1 98.81 255 LEU A O 1
ATOM 2113 N N . TYR A 1 256 ? -8.242 7.973 5.68 1 98.81 256 TYR A N 1
ATOM 2114 C CA . TYR A 1 256 ? -7.379 8.766 4.816 1 98.81 256 TYR A CA 1
ATOM 2115 C C . TYR A 1 256 ? -6.172 9.289 5.582 1 98.81 256 TYR A C 1
ATOM 2117 O O . TYR A 1 256 ? -6.316 10.094 6.508 1 98.81 256 TYR A O 1
ATOM 2125 N N . SER A 1 257 ? -5.016 8.805 5.238 1 98.81 257 SER A N 1
ATOM 2126 C CA . SER A 1 257 ? -3.76 9.242 5.848 1 98.81 257 SER A CA 1
ATOM 2127 C C . SER A 1 257 ? -3.09 10.328 5.016 1 98.81 257 SER A C 1
ATOM 2129 O O . SER A 1 257 ? -2.762 10.109 3.848 1 98.81 257 SER A O 1
ATOM 2131 N N . GLY A 1 258 ? -2.914 11.477 5.617 1 98.12 258 GLY A N 1
ATOM 2132 C CA . GLY A 1 258 ? -2.357 12.602 4.883 1 98.12 258 GLY A CA 1
ATOM 2133 C C . GLY A 1 258 ? -1.472 13.492 5.73 1 98.12 258 GLY A C 1
ATOM 2134 O O . GLY A 1 258 ? -0.64 13.008 6.496 1 98.12 258 GLY A O 1
ATOM 2135 N N . HIS A 1 259 ? -1.621 14.758 5.523 1 96.75 259 HIS A N 1
ATOM 2136 C CA . HIS A 1 259 ? -0.689 15.742 6.059 1 96.75 259 HIS A CA 1
ATOM 2137 C C . HIS A 1 259 ? -1.424 16.844 6.82 1 96.75 259 HIS A C 1
ATOM 2139 O O . HIS A 1 259 ? -2.656 16.859 6.852 1 96.75 259 HIS A O 1
ATOM 2145 N N . ASP A 1 260 ? -0.662 17.688 7.48 1 95.44 260 ASP A N 1
ATOM 2146 C CA . ASP A 1 260 ? -1.189 18.844 8.195 1 95.44 260 ASP A CA 1
ATOM 2147 C C . ASP A 1 260 ? -2.033 19.719 7.277 1 95.44 260 ASP A C 1
ATOM 2149 O O . ASP A 1 260 ? -3.102 20.188 7.668 1 95.44 260 ASP A O 1
ATOM 2153 N N . ILE A 1 261 ? -1.553 19.812 6.09 1 94.75 261 ILE A N 1
ATOM 2154 C CA . ILE A 1 261 ? -2.232 20.672 5.125 1 94.75 261 ILE A CA 1
ATOM 2155 C C . ILE A 1 261 ? -3.611 20.094 4.805 1 94.75 261 ILE A C 1
ATOM 2157 O O . ILE A 1 261 ? -4.566 20.844 4.586 1 94.75 261 ILE A O 1
ATOM 2161 N N . ASN A 1 262 ? -3.74 18.781 4.742 1 96.69 262 ASN A N 1
ATOM 2162 C CA . ASN A 1 262 ? -5.039 18.172 4.512 1 96.69 262 ASN A CA 1
ATOM 2163 C C . ASN A 1 262 ? -6.027 18.5 5.625 1 96.69 262 ASN A C 1
ATOM 2165 O O . ASN A 1 262 ? -7.18 18.859 5.355 1 96.69 262 ASN A O 1
ATOM 2169 N N . ILE A 1 263 ? -5.52 18.406 6.852 1 96.81 263 ILE A N 1
ATOM 2170 C CA . ILE A 1 263 ? -6.355 18.688 8.016 1 96.81 263 ILE A CA 1
ATOM 2171 C C . ILE A 1 263 ? -6.797 20.141 8.016 1 96.81 263 ILE A C 1
ATOM 2173 O O . ILE A 1 263 ? -7.988 20.438 8.109 1 96.81 263 ILE A O 1
ATOM 2177 N N . THR A 1 264 ? -5.859 21.031 7.848 1 96.12 264 THR A N 1
ATOM 2178 C CA . THR A 1 264 ? -6.098 22.469 7.93 1 96.12 264 THR A CA 1
ATOM 2179 C C . THR A 1 264 ? -7.043 22.922 6.824 1 96.12 264 THR A C 1
ATOM 2181 O O . THR A 1 264 ? -8.023 23.625 7.086 1 96.12 264 THR A O 1
ATOM 2184 N N . GLN A 1 265 ? -6.719 22.531 5.676 1 96.19 265 GLN A N 1
ATOM 2185 C CA . GLN A 1 265 ? -7.504 23 4.543 1 96.19 265 GLN A CA 1
ATOM 2186 C C . GLN A 1 265 ? -8.906 22.406 4.555 1 96.19 265 GLN A C 1
ATOM 2188 O O . GLN A 1 265 ? -9.875 23.062 4.145 1 96.19 265 GLN A O 1
ATOM 2193 N N . PHE A 1 266 ? -9.023 21.172 4.957 1 97.75 266 PHE A N 1
ATOM 2194 C CA . PHE A 1 266 ? -10.344 20.562 5.031 1 97.75 266 PHE A CA 1
ATOM 2195 C C . PHE A 1 266 ? -11.211 21.266 6.07 1 97.75 266 PHE A C 1
ATOM 2197 O O . PHE A 1 266 ? -12.352 21.641 5.789 1 97.75 266 PHE A O 1
ATOM 2204 N N . LEU A 1 267 ? -10.672 21.453 7.273 1 96.94 267 LEU A N 1
ATOM 2205 C CA . LEU A 1 267 ? -11.391 22.188 8.305 1 96.94 267 LEU A CA 1
ATOM 2206 C C . LEU A 1 267 ? -11.695 23.609 7.844 1 96.94 267 LEU A C 1
ATOM 2208 O O . LEU A 1 267 ? -12.773 24.141 8.125 1 96.94 267 LEU A O 1
ATOM 2212 N N . GLY A 1 268 ? -10.742 24.219 7.168 1 96.69 268 GLY A N 1
ATOM 2213 C CA . GLY A 1 268 ? -10.961 25.547 6.621 1 96.69 268 GLY A CA 1
ATOM 2214 C C . GLY A 1 268 ? -12.086 25.594 5.605 1 96.69 268 GLY A C 1
ATOM 2215 O O . GLY A 1 268 ? -12.883 26.547 5.598 1 96.69 268 GLY A O 1
ATOM 2216 N N . THR A 1 269 ? -12.07 24.594 4.773 1 96.62 269 THR A N 1
ATOM 2217 C CA . THR A 1 269 ? -13.109 24.5 3.752 1 96.62 269 THR A CA 1
ATOM 2218 C C . THR A 1 269 ? -14.492 24.406 4.395 1 96.62 269 THR A C 1
ATOM 2220 O O . THR A 1 269 ? -15.469 24.938 3.863 1 96.62 269 THR A O 1
ATOM 2223 N N . LEU A 1 270 ? -14.578 23.828 5.578 1 97 270 LEU A N 1
ATOM 2224 C CA . LEU A 1 270 ? -15.836 23.672 6.301 1 97 270 LEU A CA 1
ATOM 2225 C C . LEU A 1 270 ? -16.078 24.844 7.238 1 97 270 LEU A C 1
ATOM 2227 O O . LEU A 1 270 ? -17.062 24.859 7.992 1 97 270 LEU A O 1
ATOM 2231 N N . ASP A 1 271 ? -15.188 25.797 7.281 1 96.25 271 ASP A N 1
ATOM 2232 C CA . ASP A 1 271 ? -15.242 26.953 8.172 1 96.25 271 ASP A CA 1
ATOM 2233 C C . ASP A 1 271 ? -15.188 26.516 9.633 1 96.25 271 ASP A C 1
ATOM 2235 O O . ASP A 1 271 ? -15.891 27.078 10.477 1 96.25 271 ASP A O 1
ATOM 2239 N N . LEU A 1 272 ? -14.367 25.516 9.875 1 95.62 272 LEU A N 1
ATOM 2240 C CA . LEU A 1 272 ? -14.25 24.984 11.227 1 95.62 272 LEU A CA 1
ATOM 2241 C C . LEU A 1 272 ? -12.828 25.141 11.758 1 95.62 272 LEU A C 1
ATOM 2243 O O . LEU A 1 272 ? -12.555 24.797 12.906 1 95.62 272 LEU A O 1
ATOM 2247 N N . PHE A 1 273 ? -11.961 25.641 10.93 1 94.62 273 PHE A N 1
ATOM 2248 C CA . PHE A 1 273 ? -10.555 25.688 11.312 1 94.62 273 PHE A CA 1
ATOM 2249 C C . PHE A 1 273 ? -10.289 26.844 12.258 1 94.62 273 PHE A C 1
ATOM 2251 O O . PHE A 1 273 ? -10.609 28 11.945 1 94.62 273 PHE A O 1
ATOM 2258 N N . GLU A 1 274 ? -9.727 26.531 13.414 1 93.69 274 GLU A N 1
ATOM 2259 C CA . GLU A 1 274 ? -9.133 27.516 14.32 1 93.69 274 GLU A CA 1
ATOM 2260 C C . GLU A 1 274 ? -7.621 27.594 14.148 1 93.69 274 GLU A C 1
ATOM 2262 O O . GLU A 1 274 ? -6.957 26.562 14.023 1 93.69 274 GLU A O 1
ATOM 2267 N N . PRO A 1 275 ? -7.121 28.797 14.125 1 94.06 275 PRO A N 1
ATOM 2268 C CA . PRO A 1 275 ? -5.691 28.953 13.844 1 94.06 275 PRO A CA 1
ATOM 2269 C C . PRO A 1 275 ? -4.812 28.172 14.82 1 94.06 275 PRO A C 1
ATOM 2271 O O . PRO A 1 275 ? -4.855 28.406 16.031 1 94.06 275 PRO A O 1
ATOM 2274 N N . HIS A 1 276 ? -4.137 27.25 14.391 1 93 276 HIS A N 1
ATOM 2275 C CA . HIS A 1 276 ? -3.158 26.453 15.125 1 93 276 HIS A CA 1
ATOM 2276 C C . HIS A 1 276 ? -2.346 25.578 14.172 1 93 276 HIS A C 1
ATOM 2278 O O . HIS A 1 276 ? -2.539 25.625 12.953 1 93 276 HIS A O 1
ATOM 2284 N N . MET A 1 277 ? -1.451 24.938 14.648 1 91.69 277 MET A N 1
ATOM 2285 C CA . MET A 1 277 ? -0.718 23.922 13.914 1 91.69 277 MET A CA 1
ATOM 2286 C C . MET A 1 277 ? -1.215 22.516 14.273 1 91.69 277 MET A C 1
ATOM 2288 O O . MET A 1 277 ? -1.016 22.062 15.398 1 91.69 277 MET A O 1
ATOM 2292 N N . PRO A 1 278 ? -1.93 21.875 13.344 1 93.62 278 PRO A N 1
ATOM 2293 C CA . PRO A 1 278 ? -2.369 20.516 13.695 1 93.62 278 PRO A CA 1
ATOM 2294 C C . PRO A 1 278 ? -1.212 19.609 14.109 1 93.62 278 PRO A C 1
ATOM 2296 O O . PRO A 1 278 ? -0.247 19.453 13.359 1 93.62 278 PRO A O 1
ATOM 2299 N N . PRO A 1 279 ? -1.241 19.047 15.258 1 92.75 279 PRO A N 1
ATOM 2300 C CA . PRO A 1 279 ? -0.163 18.156 15.68 1 92.75 279 PRO A CA 1
ATOM 2301 C C . PRO A 1 279 ? -0.14 16.844 14.891 1 92.75 279 PRO A C 1
ATOM 2303 O O . PRO A 1 279 ? -1.056 16.578 14.109 1 92.75 279 PRO A O 1
ATOM 2306 N N . TYR A 1 280 ? 0.936 16.125 15.055 1 93.94 280 TYR A N 1
ATOM 2307 C CA . TYR A 1 280 ? 1.018 14.797 14.469 1 93.94 280 TYR A CA 1
ATOM 2308 C C . TYR A 1 280 ? -0.151 13.93 14.922 1 93.94 280 TYR A C 1
ATOM 2310 O O . TYR A 1 280 ? -0.579 14.008 16.078 1 93.94 280 TYR A O 1
ATOM 2318 N N . CYS A 1 281 ? -0.765 13.164 13.969 1 95.12 281 CYS A N 1
ATOM 2319 C CA . CYS A 1 281 ? -1.854 12.211 14.164 1 95.12 281 CYS A CA 1
ATOM 2320 C C . CYS A 1 281 ? -3.146 12.93 14.531 1 95.12 281 CYS A C 1
ATOM 2322 O O . CYS A 1 281 ? -4.062 12.328 15.086 1 95.12 281 CYS A O 1
ATOM 2324 N N . ALA A 1 282 ? -3.174 14.273 14.336 1 96 282 ALA A N 1
ATOM 2325 C CA . ALA A 1 282 ? -4.465 14.953 14.406 1 96 282 ALA A CA 1
ATOM 2326 C C . ALA A 1 282 ? -5.461 14.336 13.43 1 96 282 ALA A C 1
ATOM 2328 O O . ALA A 1 282 ? -5.078 13.867 12.359 1 96 282 ALA A O 1
ATOM 2329 N N . CYS A 1 283 ? -6.746 14.32 13.773 1 96.06 283 CYS A N 1
ATOM 2330 C CA . CYS A 1 283 ? -7.688 13.664 12.867 1 96.06 283 CYS A CA 1
ATOM 2331 C C . CYS A 1 283 ? -9.031 14.383 12.867 1 96.06 283 CYS A C 1
ATOM 2333 O O . CYS A 1 283 ? -9.438 14.961 13.883 1 96.06 283 CYS A O 1
ATOM 2335 N N . VAL A 1 284 ? -9.641 14.438 11.773 1 97.38 284 VAL A N 1
ATOM 2336 C CA . VAL A 1 284 ? -11.023 14.859 11.562 1 97.38 284 VAL A CA 1
ATOM 2337 C C . VAL A 1 284 ? -11.906 13.641 11.289 1 97.38 284 VAL A C 1
ATOM 2339 O O . VAL A 1 284 ? -11.578 12.805 10.445 1 97.38 284 VAL A O 1
ATOM 2342 N N . ILE A 1 285 ? -13 13.523 12.055 1 97.5 285 ILE A N 1
ATOM 2343 C CA . ILE A 1 285 ? -13.914 12.398 11.922 1 97.5 285 ILE A CA 1
ATOM 2344 C C . ILE A 1 285 ? -15.281 12.898 11.445 1 97.5 285 ILE A C 1
ATOM 2346 O O . ILE A 1 285 ? -15.836 13.836 12.016 1 97.5 285 ILE A O 1
ATOM 2350 N N . LEU A 1 286 ? -15.781 12.391 10.398 1 98.38 286 LEU A N 1
ATOM 2351 C CA . LEU A 1 286 ? -17.156 12.594 9.953 1 98.38 286 LEU A CA 1
ATOM 2352 C C . LEU A 1 286 ? -17.984 11.328 10.164 1 98.38 286 LEU A C 1
ATOM 2354 O O . LEU A 1 286 ? -17.641 10.266 9.648 1 98.38 286 LEU A O 1
ATOM 2358 N N . GLU A 1 287 ? -19.016 11.461 10.922 1 97.81 287 GLU A N 1
ATOM 2359 C CA . GLU A 1 287 ? -19.953 10.367 11.156 1 97.81 287 GLU A CA 1
ATOM 2360 C C . GLU A 1 287 ? -21.266 10.602 10.43 1 97.81 287 GLU A C 1
ATOM 2362 O O . GLU A 1 287 ? -21.922 11.625 10.648 1 97.81 287 GLU A O 1
ATOM 2367 N N . LEU A 1 288 ? -21.578 9.711 9.594 1 98.31 288 LEU A N 1
ATOM 2368 C CA . LEU A 1 288 ? -22.922 9.719 9.023 1 98.31 288 LEU A CA 1
ATOM 2369 C C . LEU A 1 288 ? -23.906 9.008 9.945 1 98.31 288 LEU A C 1
ATOM 2371 O O . LEU A 1 288 ? -23.703 7.844 10.305 1 98.31 288 LEU A O 1
ATOM 2375 N N . HIS A 1 289 ? -24.953 9.719 10.352 1 97.75 289 HIS A N 1
ATOM 2376 C CA . HIS A 1 289 ? -25.984 9.156 11.203 1 97.75 289 HIS A CA 1
ATOM 2377 C C . HIS A 1 289 ? -27.344 9.195 10.508 1 97.75 289 HIS A C 1
ATOM 2379 O O . HIS A 1 289 ? -27.578 10.023 9.633 1 97.75 289 HIS A O 1
ATOM 2385 N N . GLU A 1 290 ? -28.109 8.273 10.82 1 97.31 290 GLU A N 1
ATOM 2386 C CA . GLU A 1 290 ? -29.547 8.336 10.516 1 97.31 290 GLU A CA 1
ATOM 2387 C C . GLU A 1 290 ? -30.375 8.539 11.781 1 97.31 290 GLU A C 1
ATOM 2389 O O . GLU A 1 290 ? -30.516 7.621 12.594 1 97.31 290 GLU A O 1
ATOM 2394 N N . ILE A 1 291 ? -30.922 9.75 11.961 1 95.19 291 ILE A N 1
ATOM 2395 C CA . ILE A 1 291 ? -31.703 10.117 13.133 1 95.19 291 ILE A CA 1
ATOM 2396 C C . ILE A 1 291 ? -33.125 10.508 12.711 1 95.19 291 ILE A C 1
ATOM 2398 O O . ILE A 1 291 ? -33.312 11.461 11.961 1 95.19 291 ILE A O 1
ATOM 2402 N N . ASN A 1 292 ? -34.094 9.758 13.242 1 94.06 292 ASN A N 1
ATOM 2403 C CA . ASN A 1 292 ? -35.5 10 12.906 1 94.06 292 ASN A CA 1
ATOM 2404 C C . ASN A 1 292 ? -35.719 10.008 11.398 1 94.06 292 ASN A C 1
ATOM 2406 O O . ASN A 1 292 ? -36.344 10.922 10.867 1 94.06 292 ASN A O 1
ATOM 2410 N N . GLY A 1 293 ? -35.031 9.141 10.672 1 93.56 293 GLY A N 1
ATOM 2411 C CA . GLY A 1 293 ? -35.219 8.961 9.242 1 93.56 293 GLY A CA 1
ATOM 2412 C C . GLY A 1 293 ? -34.438 9.93 8.398 1 93.56 293 GLY A C 1
ATOM 2413 O O . GLY A 1 293 ? -34.469 9.883 7.168 1 93.56 293 GLY A O 1
ATOM 2414 N N . GLU A 1 294 ? -33.656 10.758 9.078 1 96.44 294 GLU A N 1
ATOM 2415 C CA . GLU A 1 294 ? -32.875 11.742 8.344 1 96.44 294 GLU A CA 1
ATOM 2416 C C . GLU A 1 294 ? -31.375 11.445 8.461 1 96.44 294 GLU A C 1
ATOM 2418 O O . GLU A 1 294 ? -30.859 11.258 9.57 1 96.44 294 GLU A O 1
ATOM 2423 N N . TYR A 1 295 ? -30.812 11.383 7.285 1 97.75 295 TYR A N 1
ATOM 2424 C CA . TYR A 1 295 ? -29.359 11.203 7.277 1 97.75 295 TYR A CA 1
ATOM 2425 C C . TYR A 1 295 ? -28.641 12.539 7.457 1 97.75 295 TYR A C 1
ATOM 2427 O O . TYR A 1 295 ? -29.078 13.555 6.906 1 97.75 295 TYR A O 1
ATOM 2435 N N . GLY A 1 296 ? -27.594 12.539 8.25 1 97.94 296 GLY A N 1
ATOM 2436 C CA . GLY A 1 296 ? -26.812 13.742 8.484 1 97.94 296 GLY A CA 1
ATOM 2437 C C . GLY A 1 296 ? -25.438 13.453 9.047 1 97.94 296 GLY A C 1
ATOM 2438 O O . GLY A 1 296 ? -25.094 12.297 9.32 1 97.94 296 GLY A O 1
ATOM 2439 N N . LEU A 1 297 ? -24.672 14.523 9.18 1 98.06 297 LEU A N 1
ATOM 2440 C CA . LEU A 1 297 ? -23.266 14.367 9.555 1 98.06 297 LEU A CA 1
ATOM 2441 C C . LEU A 1 297 ? -23 15.023 10.906 1 98.06 297 LEU A C 1
ATOM 2443 O O . LEU A 1 297 ? -23.516 16.094 11.203 1 98.06 297 LEU A O 1
ATOM 2447 N N . LYS A 1 298 ? -22.25 14.305 11.711 1 97.38 298 LYS A N 1
ATOM 2448 C CA . LYS A 1 298 ? -21.531 14.883 12.844 1 97.38 298 LYS A CA 1
ATOM 2449 C C . LYS A 1 298 ? -20.031 14.93 12.578 1 97.38 298 LYS A C 1
ATOM 2451 O O . LYS A 1 298 ? -19.453 13.969 12.055 1 97.38 298 LYS A O 1
ATOM 2456 N N . ILE A 1 299 ? -19.438 16.062 12.883 1 97.31 299 ILE A N 1
ATOM 2457 C CA . ILE A 1 299 ? -18.016 16.25 12.594 1 97.31 299 ILE A CA 1
ATOM 2458 C C . ILE A 1 299 ? -17.25 16.438 13.891 1 97.31 299 ILE A C 1
ATOM 2460 O O . ILE A 1 299 ? -17.656 17.219 14.758 1 97.31 299 ILE A O 1
ATOM 2464 N N . PHE A 1 300 ? -16.188 15.664 14 1 96.56 300 PHE A N 1
ATOM 2465 C CA . PHE A 1 300 ? -15.328 15.734 15.18 1 96.56 300 PHE A CA 1
ATOM 2466 C C . PHE A 1 300 ? -13.898 16.094 14.789 1 96.56 300 PHE A C 1
ATOM 2468 O O . PHE A 1 300 ? -13.445 15.758 13.688 1 96.56 300 PHE A O 1
ATOM 2475 N N . TYR A 1 301 ? -13.227 16.828 15.641 1 96 301 TYR A N 1
ATOM 2476 C CA . TYR A 1 301 ? -11.812 17.125 15.477 1 96 301 TYR A CA 1
ATOM 2477 C C . TYR A 1 301 ? -11.031 16.75 16.734 1 96 301 TYR A C 1
ATOM 2479 O O . TYR A 1 301 ? -11.438 17.094 17.844 1 96 301 TYR A O 1
ATOM 2487 N N . GLN A 1 302 ? -10.055 15.93 16.5 1 89.94 302 GLN A N 1
ATOM 2488 C CA . GLN A 1 302 ? -9.156 15.547 17.594 1 89.94 302 GLN A CA 1
ATOM 2489 C C . GLN A 1 302 ? -7.73 16.031 17.328 1 89.94 302 GLN A C 1
ATOM 2491 O O . GLN A 1 302 ? -7.113 15.633 16.344 1 89.94 302 GLN A O 1
ATOM 2496 N N . ASP A 1 303 ? -7.266 16.938 18.219 1 80.06 303 ASP A N 1
ATOM 2497 C CA . ASP A 1 303 ? -5.859 17.328 18.203 1 80.06 303 ASP A CA 1
ATOM 2498 C C . ASP A 1 303 ? -5.02 16.406 19.078 1 80.06 303 ASP A C 1
ATOM 2500 O O . ASP A 1 303 ? -5.41 16.109 20.203 1 80.06 303 ASP A O 1
ATOM 2504 N N . TYR A 1 304 ? -4.609 15.195 18.734 1 61.84 304 TYR A N 1
ATOM 2505 C CA . TYR A 1 304 ? -3.891 14.117 19.422 1 61.84 304 TYR A CA 1
ATOM 2506 C C . TYR A 1 304 ? -3.664 14.461 20.891 1 61.84 304 TYR A C 1
ATOM 2508 O O . TYR A 1 304 ? -3.617 13.562 21.734 1 61.84 304 TYR A O 1
ATOM 2516 N N . LYS A 1 305 ? -3.555 15.664 21.234 1 60.66 305 LYS A N 1
ATOM 2517 C CA . LYS A 1 305 ? -3.238 15.992 22.625 1 60.66 305 LYS A CA 1
ATOM 2518 C C . LYS A 1 305 ? -4.461 15.812 23.531 1 60.66 305 LYS A C 1
ATOM 2520 O O . LYS A 1 305 ? -4.328 15.711 24.75 1 60.66 305 LYS A O 1
ATOM 2525 N N . GLN A 1 306 ? -5.539 15.742 22.859 1 62.25 306 GLN A N 1
ATOM 2526 C CA . GLN A 1 306 ? -6.742 15.648 23.688 1 62.25 306 GLN A CA 1
ATOM 2527 C C . GLN A 1 306 ? -7.273 14.219 23.719 1 62.25 306 GLN A C 1
ATOM 2529 O O . GLN A 1 306 ? -7.078 13.453 22.766 1 62.25 306 GLN A O 1
ATOM 2534 N N . GLU A 1 307 ? -7.75 13.852 24.844 1 66.31 307 GLU A N 1
ATOM 2535 C CA . GLU A 1 307 ? -8.266 12.508 25.094 1 66.31 307 GLU A CA 1
ATOM 2536 C C . GLU A 1 307 ? -9.461 12.203 24.188 1 66.31 307 GLU A C 1
ATOM 2538 O O . GLU A 1 307 ? -9.539 11.133 23.578 1 66.31 307 GLU A O 1
ATOM 2543 N N . ASP A 1 308 ? -10.469 13.203 24.016 1 82 308 ASP A N 1
ATOM 2544 C CA . ASP A 1 308 ? -11.664 12.922 23.234 1 82 308 ASP A CA 1
ATOM 2545 C C . ASP A 1 308 ? -11.828 13.93 22.094 1 82 308 ASP A C 1
ATOM 2547 O O . ASP A 1 308 ? -11.508 15.109 22.25 1 82 308 ASP A O 1
ATOM 2551 N N . PRO A 1 309 ? -12.281 13.43 20.969 1 89.25 309 PRO A N 1
ATOM 2552 C CA . PRO A 1 309 ? -12.562 14.352 19.859 1 89.25 309 PRO A CA 1
ATOM 2553 C C . PRO A 1 309 ? -13.625 15.391 20.203 1 89.25 309 PRO A C 1
ATOM 2555 O O . PRO A 1 309 ? -14.586 15.078 20.922 1 89.25 309 PRO A O 1
ATOM 2558 N N . LYS A 1 310 ? -13.414 16.594 19.812 1 92.12 310 LYS A N 1
ATOM 2559 C CA . LYS A 1 310 ? -14.359 17.688 20 1 92.12 310 LYS A CA 1
ATOM 2560 C C . LYS A 1 310 ? -15.422 17.703 18.906 1 92.12 310 LYS A C 1
ATOM 2562 O O . LYS A 1 310 ? -15.102 17.719 17.719 1 92.12 310 LYS A O 1
ATOM 2567 N N . LEU A 1 311 ? -16.688 17.641 19.328 1 94.75 311 LEU A N 1
ATOM 2568 C CA . LEU A 1 311 ? -17.797 17.797 18.391 1 94.75 311 LEU A CA 1
ATOM 2569 C C . LEU A 1 311 ? -17.875 19.219 17.844 1 94.75 311 LEU A C 1
ATOM 2571 O O . LEU A 1 311 ? -17.953 20.172 18.625 1 94.75 311 LEU A O 1
ATOM 2575 N N . MET A 1 312 ? -17.797 19.328 16.562 1 95 312 MET A N 1
ATOM 2576 C CA . MET A 1 312 ? -17.766 20.641 15.922 1 95 312 MET A CA 1
ATOM 2577 C C . MET A 1 312 ? -19.172 21.062 15.484 1 95 312 MET A C 1
ATOM 2579 O O . MET A 1 312 ? -20.047 20.219 15.281 1 95 312 MET A O 1
ATOM 2583 N N . LYS A 1 313 ? -19.344 22.375 15.453 1 95.69 313 LYS A N 1
ATOM 2584 C CA . LYS A 1 313 ? -20.594 22.938 14.953 1 95.69 313 LYS A CA 1
ATOM 2585 C C . LYS A 1 313 ? -20.375 23.625 13.609 1 95.69 313 LYS A C 1
ATOM 2587 O O . LYS A 1 313 ? -19.703 24.672 13.531 1 95.69 313 LYS A O 1
ATOM 2592 N N . LEU A 1 314 ? -21 23.094 12.602 1 95.31 314 LEU A N 1
ATOM 2593 C CA . LEU A 1 314 ? -20.859 23.641 11.258 1 95.31 314 LEU A CA 1
ATOM 2594 C C . LEU A 1 314 ? -21.625 24.953 11.133 1 95.31 314 LEU A C 1
ATOM 2596 O O . LEU A 1 314 ? -22.797 25.031 11.5 1 95.31 314 LEU A O 1
ATOM 2600 N N . PRO A 1 315 ? -20.938 25.953 10.688 1 94.19 315 PRO A N 1
ATOM 2601 C CA . PRO A 1 315 ? -21.703 27.172 10.406 1 94.19 315 PRO A CA 1
ATOM 2602 C C . PRO A 1 315 ? -22.891 26.906 9.469 1 94.19 315 PRO A C 1
ATOM 2604 O O . PRO A 1 315 ? -22.719 26.266 8.43 1 94.19 315 PRO A O 1
ATOM 2607 N N . GLY A 1 316 ? -24.047 27.344 9.82 1 91.94 316 GLY A N 1
ATOM 2608 C CA . GLY A 1 316 ? -25.234 27.125 9.031 1 91.94 316 GLY A CA 1
ATOM 2609 C C . GLY A 1 316 ? -25.969 25.844 9.406 1 91.94 316 GLY A C 1
ATOM 2610 O O . GLY A 1 316 ? -27.031 25.547 8.852 1 91.94 316 GLY A O 1
ATOM 2611 N N . CYS A 1 317 ? -25.375 25.203 10.266 1 93.88 317 CYS A N 1
ATOM 2612 C CA . CYS A 1 317 ? -25.984 23.953 10.75 1 93.88 317 CYS A CA 1
ATOM 2613 C C . CYS A 1 317 ? -25.812 23.812 12.25 1 93.88 317 CYS A C 1
ATOM 2615 O O . CYS A 1 317 ? -25.422 24.766 12.93 1 93.88 317 CYS A O 1
ATOM 2617 N N . GLN A 1 318 ? -26.219 22.719 12.844 1 91.12 318 GLN A N 1
ATOM 2618 C CA . GLN A 1 318 ? -25.984 22.359 14.234 1 91.12 318 GLN A CA 1
ATOM 2619 C C . GLN A 1 318 ? -24.984 21.203 14.352 1 91.12 318 GLN A C 1
ATOM 2621 O O . GLN A 1 318 ? -24.234 20.938 13.414 1 91.12 318 GLN A O 1
ATOM 2626 N N . GLU A 1 319 ? -24.953 20.609 15.445 1 93.88 319 GLU A N 1
ATOM 2627 C CA . GLU A 1 319 ? -24.047 19.484 15.664 1 93.88 319 GLU A CA 1
ATOM 2628 C C . GLU A 1 319 ? -24.375 18.328 14.742 1 93.88 319 GLU A C 1
ATOM 2630 O O . GLU A 1 319 ? -23.469 17.594 14.32 1 93.88 319 GLU A O 1
ATOM 2635 N N . PHE A 1 320 ? -25.562 18.172 14.547 1 95.94 320 PHE A N 1
ATOM 2636 C CA . PHE A 1 320 ? -26.062 17.281 13.5 1 95.94 320 PHE A CA 1
ATOM 2637 C C . PHE A 1 320 ? -26.484 18.078 12.273 1 95.94 320 PHE A C 1
ATOM 2639 O O . PHE A 1 320 ? -27.391 18.922 12.352 1 95.94 320 PHE A O 1
ATOM 2646 N N . CYS A 1 321 ? -25.797 17.844 11.156 1 97.88 321 CYS A N 1
ATOM 2647 C CA . CYS A 1 321 ? -26.109 18.562 9.93 1 97.88 321 CYS A CA 1
ATOM 2648 C C . CYS A 1 321 ? -26.719 17.641 8.891 1 97.88 321 CYS A C 1
ATOM 2650 O O . CYS A 1 321 ? -26.062 16.734 8.367 1 97.88 321 CYS A O 1
ATOM 2652 N N . PRO A 1 322 ? -28.031 17.875 8.578 1 98.19 322 PRO A N 1
ATOM 2653 C CA . PRO A 1 322 ? -28.625 17.062 7.516 1 98.19 322 PRO A CA 1
ATOM 2654 C C . PRO A 1 322 ? -27.766 17.031 6.246 1 98.19 322 PRO A C 1
ATOM 2656 O O . PRO A 1 322 ? -27.203 18.062 5.859 1 98.19 322 PRO A O 1
ATOM 2659 N N . LEU A 1 323 ? -27.656 15.859 5.602 1 98.12 323 LEU A N 1
ATOM 2660 C CA . LEU A 1 323 ? -26.75 15.672 4.477 1 98.12 323 LEU A CA 1
ATOM 2661 C C . LEU A 1 323 ? -27.062 16.641 3.348 1 98.12 323 LEU A C 1
ATOM 2663 O O . LEU A 1 323 ? -26.141 17.219 2.75 1 98.12 323 LEU A O 1
ATOM 2667 N N . ASP A 1 324 ? -28.359 16.859 3.068 1 97.19 324 ASP A N 1
ATOM 2668 C CA . ASP A 1 324 ? -28.75 17.781 2.008 1 97.19 324 ASP A CA 1
ATOM 2669 C C . ASP A 1 324 ? -28.281 19.203 2.314 1 97.19 324 ASP A C 1
ATOM 2671 O O . ASP A 1 324 ? -27.844 19.938 1.415 1 97.19 324 ASP A O 1
ATOM 2675 N N . LYS A 1 325 ? -28.438 19.594 3.555 1 97.62 325 LYS A N 1
ATOM 2676 C CA . LYS A 1 325 ? -27.984 20.922 3.965 1 97.62 325 LYS A CA 1
ATOM 2677 C C . LYS A 1 325 ? -26.453 21.031 3.881 1 97.62 325 LYS A C 1
ATOM 2679 O O . LYS A 1 325 ? -25.922 22.062 3.465 1 97.62 325 LYS A O 1
ATOM 2684 N N . PHE A 1 326 ? -25.781 20.016 4.309 1 98.06 326 PHE A N 1
ATOM 2685 C CA . PHE A 1 326 ? -24.328 19.969 4.219 1 98.06 326 PHE A CA 1
ATOM 2686 C C . PHE A 1 326 ? -23.859 20.188 2.781 1 98.06 326 PHE A C 1
ATOM 2688 O O . PHE A 1 326 ? -22.922 20.938 2.533 1 98.06 326 PHE A O 1
ATOM 2695 N N . VAL A 1 327 ? -24.547 19.5 1.823 1 97.69 327 VAL A N 1
ATOM 2696 C CA . VAL A 1 327 ? -24.219 19.609 0.408 1 97.69 327 VAL A CA 1
ATOM 2697 C C . VAL A 1 327 ? -24.5 21.031 -0.08 1 97.69 327 VAL A C 1
ATOM 2699 O O . VAL A 1 327 ? -23.672 21.625 -0.788 1 97.69 327 VAL A O 1
ATOM 2702 N N . GLU A 1 328 ? -25.562 21.547 0.361 1 97.19 328 GLU A N 1
ATOM 2703 C CA . GLU A 1 328 ? -25.969 22.891 -0.062 1 97.19 328 GLU A CA 1
ATOM 2704 C C . GLU A 1 328 ? -24.953 23.938 0.381 1 97.19 328 GLU A C 1
ATOM 2706 O O . GLU A 1 328 ? -24.547 24.797 -0.41 1 97.19 328 GLU A O 1
ATOM 2711 N N . ILE A 1 329 ? -24.516 23.828 1.603 1 95.69 329 ILE A N 1
ATOM 2712 C CA . ILE A 1 329 ? -23.625 24.812 2.201 1 95.69 329 ILE A CA 1
ATOM 2713 C C . ILE A 1 329 ? -22.25 24.75 1.523 1 95.69 329 ILE A C 1
ATOM 2715 O O . ILE A 1 329 ? -21.562 25.75 1.417 1 95.69 329 ILE A O 1
ATOM 2719 N N . HIS A 1 330 ? -21.891 23.578 0.962 1 97 330 HIS A N 1
ATOM 2720 C CA . HIS A 1 330 ? -20.516 23.406 0.489 1 97 330 HIS A CA 1
ATOM 2721 C C . HIS A 1 330 ? -20.484 23.156 -1.016 1 97 330 HIS A C 1
ATOM 2723 O O . HIS A 1 330 ? -19.438 22.797 -1.563 1 97 330 HIS A O 1
ATOM 2729 N N . GLU A 1 331 ? -21.547 23.375 -1.707 1 96.62 331 GLU A N 1
ATOM 2730 C CA . GLU A 1 331 ? -21.688 23.047 -3.125 1 96.62 331 GLU A CA 1
ATOM 2731 C C . GLU A 1 331 ? -20.672 23.828 -3.963 1 96.62 331 GLU A C 1
ATOM 2733 O O . GLU A 1 331 ? -20.156 23.328 -4.965 1 96.62 331 GLU A O 1
ATOM 2738 N N . LYS A 1 332 ? -20.359 25.016 -3.564 1 96.19 332 LYS A N 1
ATOM 2739 C CA . LYS A 1 332 ? -19.484 25.906 -4.336 1 96.19 332 LYS A CA 1
ATOM 2740 C C . LYS A 1 332 ? -18.047 25.406 -4.348 1 96.19 332 LYS A C 1
ATOM 2742 O O . LYS A 1 332 ? -17.25 25.828 -5.176 1 96.19 332 LYS A O 1
ATOM 2747 N N . TYR A 1 333 ? -17.719 24.5 -3.434 1 96.69 333 TYR A N 1
ATOM 2748 C CA . TYR A 1 333 ? -16.359 23.984 -3.369 1 96.69 333 TYR A CA 1
ATOM 2749 C C . TYR A 1 333 ? -16.234 22.703 -4.168 1 96.69 333 TYR A C 1
ATOM 2751 O O . TYR A 1 333 ? -15.125 22.203 -4.391 1 96.69 333 TYR A O 1
ATOM 2759 N N . LEU A 1 334 ? -17.344 22.078 -4.605 1 96.44 334 LEU A N 1
ATOM 2760 C CA . LEU A 1 334 ? -17.328 20.797 -5.297 1 96.44 334 LEU A CA 1
ATOM 2761 C C . LEU A 1 334 ? -16.859 20.969 -6.738 1 96.44 334 LEU A C 1
ATOM 2763 O O . LEU A 1 334 ? -17.203 21.938 -7.402 1 96.44 334 LEU A O 1
ATOM 2767 N N . PRO A 1 335 ? -16 19.984 -7.141 1 92.25 335 PRO A N 1
ATOM 2768 C CA . PRO A 1 335 ? -15.578 20.031 -8.539 1 92.25 335 PRO A CA 1
ATOM 2769 C C . PRO A 1 335 ? -16.734 19.812 -9.516 1 92.25 335 PRO A C 1
ATOM 2771 O O . PRO A 1 335 ? -17.766 19.234 -9.141 1 92.25 335 PRO A O 1
ATOM 2774 N N . GLU A 1 336 ? -16.625 20.281 -10.711 1 79.88 336 GLU A N 1
ATOM 2775 C CA . GLU A 1 336 ? -17.656 20.156 -11.734 1 79.88 336 GLU A CA 1
ATOM 2776 C C . GLU A 1 336 ? -17.719 18.734 -12.281 1 79.88 336 GLU A C 1
ATOM 2778 O O . GLU A 1 336 ? -16.703 18.031 -12.328 1 79.88 336 GLU A O 1
ATOM 2783 N N . MET B 1 1 ? 26.922 -22.531 4.004 1 37.31 1 MET B N 1
ATOM 2784 C C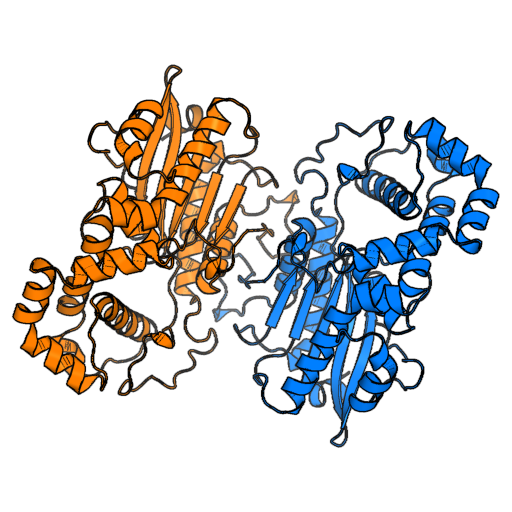A . MET B 1 1 ? 25.922 -21.469 4.07 1 37.31 1 MET B CA 1
ATOM 2785 C C . MET B 1 1 ? 26.578 -20.125 4.352 1 37.31 1 MET B C 1
ATOM 2787 O O . MET B 1 1 ? 26.016 -19.078 4.02 1 37.31 1 MET B O 1
ATOM 2791 N N . SER B 1 2 ? 27.734 -20.172 5.02 1 45.25 2 SER B N 1
ATOM 2792 C CA . SER B 1 2 ? 28.469 -19.062 5.613 1 45.25 2 SER B CA 1
ATOM 2793 C C . SER B 1 2 ? 29.234 -18.281 4.555 1 45.25 2 SER B C 1
ATOM 2795 O O . SER B 1 2 ? 29.328 -17.047 4.629 1 45.25 2 SER B O 1
ATOM 2797 N N . GLU B 1 3 ? 29.906 -18.984 3.65 1 49.72 3 GLU B N 1
ATOM 2798 C CA . GLU B 1 3 ? 30.797 -18.375 2.666 1 49.72 3 GLU B CA 1
ATOM 2799 C C . GLU B 1 3 ? 30.016 -17.469 1.706 1 49.72 3 GLU B C 1
ATOM 2801 O O . GLU B 1 3 ? 30.562 -16.484 1.205 1 49.72 3 GLU B O 1
ATOM 2806 N N . ASN B 1 4 ? 28.625 -17.609 1.639 1 71.06 4 ASN B N 1
ATOM 2807 C CA . ASN B 1 4 ? 27.75 -17.078 0.592 1 71.06 4 ASN B CA 1
ATOM 2808 C C . ASN B 1 4 ? 27.172 -15.727 0.973 1 71.06 4 ASN B C 1
ATOM 2810 O O . ASN B 1 4 ? 26.969 -14.867 0.111 1 71.06 4 ASN B O 1
ATOM 2814 N N . ILE B 1 5 ? 27.453 -15.43 2.207 1 77.25 5 ILE B N 1
ATOM 2815 C CA . ILE B 1 5 ? 26.859 -14.18 2.654 1 77.25 5 ILE B CA 1
ATOM 2816 C C . ILE B 1 5 ? 27.812 -13.016 2.383 1 77.25 5 ILE B C 1
ATOM 2818 O O . ILE B 1 5 ? 27.375 -11.914 2.057 1 77.25 5 ILE B O 1
ATOM 2822 N N . ASN B 1 6 ? 29.125 -13.32 2.41 1 87.56 6 ASN B N 1
ATOM 2823 C CA . ASN B 1 6 ? 30.094 -12.258 2.189 1 87.56 6 ASN B CA 1
ATOM 2824 C C . ASN B 1 6 ? 30.125 -11.812 0.729 1 87.56 6 ASN B C 1
ATOM 2826 O O . ASN B 1 6 ? 30.594 -10.719 0.418 1 87.56 6 ASN B O 1
ATOM 2830 N N . THR B 1 7 ? 29.688 -12.672 -0.079 1 95.38 7 THR B N 1
ATOM 2831 C CA . THR B 1 7 ? 29.734 -12.352 -1.502 1 95.38 7 THR B CA 1
ATOM 2832 C C . THR B 1 7 ? 28.391 -11.797 -1.968 1 95.38 7 THR B C 1
ATOM 2834 O O . THR B 1 7 ? 28.266 -11.289 -3.084 1 95.38 7 THR B O 1
ATOM 2837 N N . LEU B 1 8 ? 27.375 -11.844 -1.087 1 97.25 8 LEU B N 1
ATOM 2838 C CA . LEU B 1 8 ? 26.031 -11.43 -1.423 1 97.25 8 LEU B CA 1
ATOM 2839 C C . LEU B 1 8 ? 25.922 -9.906 -1.507 1 97.25 8 LEU B C 1
ATOM 2841 O O . LEU B 1 8 ? 26.391 -9.203 -0.614 1 97.25 8 LEU B O 1
ATOM 2845 N N . LYS B 1 9 ? 25.328 -9.367 -2.639 1 97.31 9 LYS B N 1
ATOM 2846 C CA . LYS B 1 9 ? 25.297 -7.926 -2.85 1 97.31 9 LYS B CA 1
ATOM 2847 C C . LYS B 1 9 ? 23.859 -7.422 -2.957 1 97.31 9 LYS B C 1
ATOM 2849 O O . LYS B 1 9 ? 23.578 -6.262 -2.646 1 97.31 9 LYS B O 1
ATOM 2854 N N . LEU B 1 10 ? 22.969 -8.273 -3.418 1 98.12 10 LEU B N 1
ATOM 2855 C CA . LEU B 1 10 ? 21.594 -7.867 -3.645 1 98.12 10 LEU B CA 1
ATOM 2856 C C . LEU B 1 10 ? 20.688 -9.086 -3.791 1 98.12 10 LEU B C 1
ATOM 2858 O O . LEU B 1 10 ? 21.094 -10.117 -4.328 1 98.12 10 LEU B O 1
ATOM 2862 N N . ILE B 1 11 ? 19.5 -8.984 -3.316 1 98.38 11 ILE B N 1
ATOM 2863 C CA . ILE B 1 11 ? 18.547 -10.086 -3.391 1 98.38 11 ILE B CA 1
ATOM 2864 C C . ILE B 1 11 ? 17.25 -9.617 -4.066 1 98.38 11 ILE B C 1
ATOM 2866 O O . ILE B 1 11 ? 16.75 -8.531 -3.766 1 98.38 11 ILE B O 1
ATOM 2870 N N . HIS B 1 12 ? 16.766 -10.375 -5.016 1 98.69 12 HIS B N 1
ATOM 2871 C CA . HIS B 1 12 ? 15.406 -10.227 -5.551 1 98.69 12 HIS B CA 1
ATOM 2872 C C . HIS B 1 12 ? 14.555 -11.453 -5.234 1 98.69 12 HIS B C 1
ATOM 2874 O O . HIS B 1 12 ? 14.984 -12.586 -5.457 1 98.69 12 HIS B O 1
ATOM 2880 N N . VAL B 1 13 ? 13.383 -11.219 -4.691 1 98.44 13 VAL B N 1
ATOM 2881 C CA . VAL B 1 13 ? 12.461 -12.32 -4.395 1 98.44 13 VAL B CA 1
ATOM 2882 C C . VAL B 1 13 ? 11.125 -12.07 -5.086 1 98.44 13 VAL B C 1
ATOM 2884 O O . VAL B 1 13 ? 10.477 -11.047 -4.859 1 98.44 13 VAL B O 1
ATOM 2887 N N . LEU B 1 14 ? 10.734 -12.922 -5.961 1 98.62 14 LEU B N 1
ATOM 2888 C CA . LEU B 1 14 ? 9.406 -12.992 -6.559 1 98.62 14 LEU B CA 1
ATOM 2889 C C . LEU B 1 14 ? 8.594 -14.133 -5.953 1 98.62 14 LEU B C 1
ATOM 2891 O O . LEU B 1 14 ? 9.031 -15.281 -5.953 1 98.62 14 LEU B O 1
ATOM 2895 N N . PHE B 1 15 ? 7.418 -13.82 -5.422 1 98.19 15 PHE B N 1
ATOM 2896 C CA . PHE B 1 15 ? 6.68 -14.922 -4.805 1 98.19 15 PHE B CA 1
ATOM 2897 C C . PHE B 1 15 ? 5.191 -14.812 -5.109 1 98.19 15 PHE B C 1
ATOM 2899 O O . PHE B 1 15 ? 4.691 -13.719 -5.41 1 98.19 15 PHE B O 1
ATOM 2906 N N . ARG B 1 16 ? 4.52 -15.961 -5.094 1 97.81 16 ARG B N 1
ATOM 2907 C CA . ARG B 1 16 ? 3.08 -16.078 -5.289 1 97.81 16 ARG B CA 1
ATOM 2908 C C . ARG B 1 16 ? 2.326 -15.758 -4 1 97.81 16 ARG B C 1
ATOM 2910 O O . ARG B 1 16 ? 2.777 -16.109 -2.91 1 97.81 16 ARG B O 1
ATOM 2917 N N . HIS B 1 17 ? 1.222 -15.18 -4.125 1 98.12 17 HIS B N 1
ATOM 2918 C CA . HIS B 1 17 ? 0.392 -14.914 -2.951 1 98.12 17 HIS B CA 1
ATOM 2919 C C . HIS B 1 17 ? 0.036 -16.219 -2.23 1 98.12 17 HIS B C 1
ATOM 2921 O O . HIS B 1 17 ? 0.229 -17.297 -2.773 1 98.12 17 HIS B O 1
ATOM 2927 N N . GLY B 1 18 ? -0.504 -16.062 -1 1 96.62 18 GLY B N 1
ATOM 2928 C CA . GLY B 1 18 ? -0.889 -17.203 -0.179 1 96.62 18 GLY B CA 1
ATOM 2929 C C . GLY B 1 18 ? -2.27 -17.734 -0.508 1 96.62 18 GLY B C 1
ATOM 2930 O O . GLY B 1 18 ? -2.918 -17.25 -1.442 1 96.62 18 GLY B O 1
ATOM 2931 N N . ASN B 1 19 ? -2.67 -18.734 0.325 1 96.19 19 ASN B N 1
ATOM 2932 C CA . ASN B 1 19 ? -3.992 -19.328 0.177 1 96.19 19 ASN B CA 1
ATOM 2933 C C . ASN B 1 19 ? -5.094 -18.266 0.195 1 96.19 19 ASN B C 1
ATOM 2935 O O . ASN B 1 19 ? -5.043 -17.328 0.992 1 96.19 19 ASN B O 1
ATOM 2939 N N . ARG B 1 20 ? -6.027 -18.484 -0.645 1 96.25 20 ARG B N 1
ATOM 2940 C CA . ARG B 1 20 ? -7.125 -17.516 -0.74 1 96.25 20 ARG B CA 1
ATOM 2941 C C . ARG B 1 20 ? -8.461 -18.234 -0.907 1 96.25 20 ARG B C 1
ATOM 2943 O O . ARG B 1 20 ? -8.5 -19.422 -1.257 1 96.25 20 ARG B O 1
ATOM 2950 N N . THR B 1 21 ? -9.531 -17.531 -0.653 1 95.75 21 THR B N 1
ATOM 2951 C CA . THR B 1 21 ? -10.875 -18.016 -0.972 1 95.75 21 THR B CA 1
ATOM 2952 C C . THR B 1 21 ? -11.133 -17.922 -2.473 1 95.75 21 THR B C 1
ATOM 2954 O O . THR B 1 21 ? -10.305 -17.406 -3.225 1 95.75 21 THR B O 1
ATOM 2957 N N . ASN B 1 22 ? -12.227 -18.516 -2.803 1 94.56 22 ASN B N 1
ATOM 2958 C CA . ASN B 1 22 ? -12.562 -18.562 -4.223 1 94.56 22 ASN B CA 1
ATOM 2959 C C . ASN B 1 22 ? -12.836 -17.156 -4.77 1 94.56 22 ASN B C 1
ATOM 2961 O O . ASN B 1 22 ? -13.461 -16.328 -4.102 1 94.56 22 ASN B O 1
ATOM 2965 N N . VAL B 1 23 ? -12.312 -16.938 -5.977 1 92.25 23 VAL B N 1
ATOM 2966 C CA . VAL B 1 23 ? -12.539 -15.664 -6.648 1 92.25 23 VAL B CA 1
ATOM 2967 C C . VAL B 1 23 ? -13.859 -15.711 -7.41 1 92.25 23 VAL B C 1
ATOM 2969 O O . VAL B 1 23 ? -14.219 -16.75 -7.98 1 92.25 23 VAL B O 1
ATOM 2972 N N . LYS B 1 24 ? -14.648 -14.648 -7.473 1 85.94 24 LYS B N 1
ATOM 2973 C CA . LYS B 1 24 ? -15.969 -14.578 -8.086 1 85.94 24 LYS B CA 1
ATOM 2974 C C . LYS B 1 24 ? -15.906 -14.883 -9.578 1 85.94 24 LYS B C 1
ATOM 2976 O O . LYS B 1 24 ? -16.797 -15.547 -10.125 1 85.94 24 LYS B O 1
ATOM 2981 N N . SER B 1 25 ? -14.781 -14.438 -10.227 1 84.31 25 SER B N 1
ATOM 2982 C CA . SER B 1 25 ? -14.688 -14.547 -11.68 1 84.31 25 SER B CA 1
ATOM 2983 C C . SER B 1 25 ? -14.5 -16 -12.109 1 84.31 25 SER B C 1
ATOM 2985 O O . SER B 1 25 ? -14.688 -16.328 -13.281 1 84.31 25 SER B O 1
ATOM 2987 N N . THR B 1 26 ? -14.148 -16.812 -11.227 1 88.75 26 THR B N 1
ATOM 2988 C CA . THR B 1 26 ? -13.891 -18.203 -11.594 1 88.75 26 THR B CA 1
ATOM 2989 C C . THR B 1 26 ? -15.086 -19.094 -11.273 1 88.75 26 THR B C 1
ATOM 2991 O O . THR B 1 26 ? -15.109 -20.266 -11.625 1 88.75 26 THR B O 1
ATOM 2994 N N . CYS B 1 27 ? -16.031 -18.516 -10.711 1 88.44 27 CYS B N 1
ATOM 2995 C CA . CYS B 1 27 ? -17.234 -19.266 -10.375 1 88.44 27 CYS B CA 1
ATOM 2996 C C . CYS B 1 27 ? -17.969 -19.703 -11.633 1 88.44 27 CYS B C 1
ATOM 2998 O O . CYS B 1 27 ? -17.781 -19.109 -12.703 1 88.44 27 CYS B O 1
ATOM 3000 N N . PHE B 1 28 ? -18.688 -20.781 -11.43 1 94.62 28 PHE B N 1
ATOM 3001 C CA . PHE B 1 28 ? -19.516 -21.281 -12.523 1 94.62 28 PHE B CA 1
ATOM 3002 C C . PHE B 1 28 ? -20.984 -21.359 -12.109 1 94.62 28 PHE B C 1
ATOM 3004 O O . PHE B 1 28 ? -21.297 -21.484 -10.922 1 94.62 28 PHE B O 1
ATOM 3011 N N . PRO B 1 29 ? -21.859 -21.297 -13.039 1 95.81 29 PRO B N 1
ATOM 3012 C CA . PRO B 1 29 ? -23.297 -21.125 -12.766 1 95.81 29 PRO B CA 1
ATOM 3013 C C . PRO B 1 29 ? -23.844 -22.234 -11.867 1 95.81 29 PRO B C 1
ATOM 3015 O O . PRO B 1 29 ? -24.625 -21.953 -10.945 1 95.81 29 PRO B O 1
ATOM 3018 N N . ASN B 1 30 ? -23.469 -23.438 -11.977 1 97.06 30 ASN B N 1
ATOM 3019 C CA . ASN B 1 30 ? -24.062 -24.562 -11.258 1 97.06 30 ASN B CA 1
ATOM 3020 C C . ASN B 1 30 ? -23.312 -24.859 -9.969 1 97.06 30 ASN B C 1
ATOM 3022 O O . ASN B 1 30 ? -23.516 -25.891 -9.336 1 97.06 30 ASN B O 1
ATOM 3026 N N . ASP B 1 31 ? -22.406 -23.984 -9.617 1 95.69 31 ASP B N 1
ATOM 3027 C CA . ASP B 1 31 ? -21.641 -24.156 -8.383 1 95.69 31 ASP B CA 1
ATOM 3028 C C . ASP B 1 31 ? -22.547 -24.062 -7.156 1 95.69 31 ASP B C 1
ATOM 3030 O O . ASP B 1 31 ? -23.188 -23.031 -6.914 1 95.69 31 ASP B O 1
ATOM 3034 N N . PRO B 1 32 ? -22.656 -25.141 -6.383 1 95.81 32 PRO B N 1
ATOM 3035 C CA . PRO B 1 32 ? -23.516 -25.094 -5.199 1 95.81 32 PRO B CA 1
ATOM 3036 C C . PRO B 1 32 ? -23.078 -24.031 -4.188 1 95.81 32 PRO B C 1
ATOM 3038 O O . PRO B 1 32 ? -23.859 -23.641 -3.314 1 95.81 32 PRO B O 1
ATOM 3041 N N . TYR B 1 33 ? -21.875 -23.578 -4.324 1 95.38 33 TYR B N 1
ATOM 3042 C CA . TYR B 1 33 ? -21.328 -22.641 -3.344 1 95.38 33 TYR B CA 1
ATOM 3043 C C . TYR B 1 33 ? -21.188 -21.25 -3.941 1 95.38 33 TYR B C 1
ATOM 3045 O O . TYR B 1 33 ? -20.422 -20.422 -3.436 1 95.38 33 TYR B O 1
ATOM 3053 N N . ILE B 1 34 ? -21.859 -20.938 -4.984 1 93.12 34 ILE B N 1
ATOM 3054 C CA . ILE B 1 34 ? -21.719 -19.703 -5.746 1 93.12 34 ILE B CA 1
ATOM 3055 C C . ILE B 1 34 ? -22.109 -18.516 -4.879 1 93.12 34 ILE B C 1
ATOM 3057 O O . ILE B 1 34 ? -21.578 -17.406 -5.055 1 93.12 34 ILE B O 1
ATOM 3061 N N . SER B 1 35 ? -22.953 -18.734 -3.865 1 91.88 35 SER B N 1
ATOM 3062 C CA . SER B 1 35 ? -23.469 -17.625 -3.059 1 91.88 35 SER B CA 1
ATOM 3063 C C . SER B 1 35 ? -22.672 -17.469 -1.77 1 91.88 35 SER B C 1
ATOM 3065 O O . SER B 1 35 ? -22.922 -16.531 -0.993 1 91.88 35 SER B O 1
ATOM 3067 N N . GLU B 1 36 ? -21.719 -18.375 -1.645 1 92.69 36 GLU B N 1
ATOM 3068 C CA . GLU B 1 36 ? -20.922 -18.297 -0.425 1 92.69 36 GLU B CA 1
ATOM 3069 C C . GLU B 1 36 ? -20.141 -17 -0.357 1 92.69 36 GLU B C 1
ATOM 3071 O O . GLU B 1 36 ? -19.547 -16.562 -1.352 1 92.69 36 GLU B O 1
ATOM 3076 N N . THR B 1 37 ? -20.078 -16.359 0.843 1 89.25 37 THR B N 1
ATOM 3077 C CA . THR B 1 37 ? -19.406 -15.078 1.017 1 89.25 37 THR B CA 1
ATOM 3078 C C . THR B 1 37 ? -17.984 -15.281 1.541 1 89.25 37 THR B C 1
ATOM 3080 O O . THR B 1 37 ? -17.156 -14.367 1.469 1 89.25 37 THR B O 1
ATOM 3083 N N . TYR B 1 38 ? -17.766 -16.469 2.139 1 92.38 38 TYR B N 1
ATOM 3084 C CA . TYR B 1 38 ? -16.484 -16.812 2.738 1 92.38 38 TYR B CA 1
ATOM 3085 C C . TYR B 1 38 ? -16.156 -15.891 3.902 1 92.38 38 TYR B C 1
ATOM 3087 O O . TYR B 1 38 ? -15.016 -15.438 4.043 1 92.38 38 TYR B O 1
ATOM 3095 N N . HIS B 1 39 ? -17.078 -15.602 4.707 1 87.75 39 HIS B N 1
ATOM 3096 C CA . HIS B 1 39 ? -16.891 -14.836 5.934 1 87.75 39 HIS B CA 1
ATOM 3097 C C . HIS B 1 39 ? -15.875 -15.516 6.848 1 87.75 39 HIS B C 1
ATOM 3099 O O . HIS B 1 39 ? -15.922 -16.734 7.051 1 87.75 39 HIS B O 1
ATOM 3105 N N . PRO B 1 40 ? -14.922 -14.82 7.375 1 88 40 PRO B N 1
ATOM 3106 C CA . PRO B 1 40 ? -14.844 -13.367 7.504 1 88 40 PRO B CA 1
ATOM 3107 C C . PRO B 1 40 ? -13.938 -12.727 6.457 1 88 40 PRO B C 1
ATOM 3109 O O . PRO B 1 40 ? -13.609 -11.539 6.562 1 88 40 PRO B O 1
ATOM 3112 N N . TYR B 1 41 ? -13.492 -13.398 5.516 1 91.19 41 TYR B N 1
ATOM 3113 C CA . TYR B 1 41 ? -12.461 -12.883 4.621 1 91.19 41 TYR B CA 1
ATOM 3114 C C . TYR B 1 41 ? -13.086 -12.148 3.441 1 91.19 41 TYR B C 1
ATOM 3116 O O . TYR B 1 41 ? -12.734 -10.992 3.17 1 91.19 41 TYR B O 1
ATOM 3124 N N . GLY B 1 42 ? -14.023 -12.891 2.881 1 90.75 42 GLY B N 1
ATOM 3125 C CA . GLY B 1 42 ? -14.562 -12.453 1.604 1 90.75 42 GLY B CA 1
ATOM 3126 C C . GLY B 1 42 ? -14.016 -13.234 0.425 1 90.75 42 GLY B C 1
ATOM 3127 O O . GLY B 1 42 ? -13.047 -13.984 0.567 1 90.75 42 GLY B O 1
ATOM 3128 N N . ARG B 1 43 ? -14.594 -13.055 -0.741 1 92.19 43 ARG B N 1
ATOM 3129 C CA . ARG B 1 43 ? -14.188 -13.789 -1.937 1 92.19 43 ARG B CA 1
ATOM 3130 C C . ARG B 1 43 ? -12.828 -13.305 -2.441 1 92.19 43 ARG B C 1
ATOM 3132 O O . ARG B 1 43 ? -12.594 -12.102 -2.537 1 92.19 43 ARG B O 1
ATOM 3139 N N . GLY B 1 44 ? -12 -14.281 -2.732 1 93.94 44 GLY B N 1
ATOM 3140 C CA . GLY B 1 44 ? -10.711 -14 -3.33 1 93.94 44 GLY B CA 1
ATOM 3141 C C . GLY B 1 44 ? -9.695 -13.469 -2.336 1 93.94 44 GLY B C 1
ATOM 3142 O O . GLY B 1 44 ? -8.609 -13.023 -2.723 1 93.94 44 GLY B O 1
ATOM 3143 N N . GLN B 1 45 ? -10.047 -13.531 -1.062 1 95.38 45 GLN B N 1
ATOM 3144 C CA . GLN B 1 45 ? -9.195 -12.898 -0.057 1 95.38 45 GLN B CA 1
ATOM 3145 C C . GLN B 1 45 ? -8.289 -13.93 0.615 1 95.38 45 GLN B C 1
ATOM 3147 O O . GLN B 1 45 ? -8.609 -15.117 0.659 1 95.38 45 GLN B O 1
ATOM 3152 N N . LEU B 1 46 ? -7.16 -13.414 1.094 1 96.88 46 LEU B N 1
ATOM 3153 C CA . LEU B 1 46 ? -6.168 -14.242 1.779 1 96.88 46 LEU B CA 1
ATOM 3154 C C . LEU B 1 46 ? -6.766 -14.883 3.027 1 96.88 46 LEU B C 1
ATOM 3156 O O . LEU B 1 46 ? -7.414 -14.203 3.828 1 96.88 46 LEU B O 1
ATOM 3160 N N . THR B 1 47 ? -6.613 -16.172 3.201 1 95.94 47 THR B N 1
ATOM 3161 C CA . THR B 1 47 ? -7.109 -16.906 4.363 1 95.94 47 THR B CA 1
ATOM 3162 C C . THR B 1 47 ? -6.062 -16.938 5.469 1 95.94 47 THR B C 1
ATOM 3164 O O . THR B 1 47 ? -4.938 -16.469 5.281 1 95.94 47 THR B O 1
ATOM 3167 N N . LYS B 1 48 ? -6.434 -17.531 6.602 1 95.81 48 LYS B N 1
ATOM 3168 C CA . LYS B 1 48 ? -5.477 -17.688 7.695 1 95.81 48 LYS B CA 1
ATOM 3169 C C . LYS B 1 48 ? -4.289 -18.547 7.27 1 95.81 48 LYS B C 1
ATOM 3171 O O . LYS B 1 48 ? -3.143 -18.234 7.605 1 95.81 48 LYS B O 1
ATOM 3176 N N . ALA B 1 49 ? -4.594 -19.609 6.547 1 95.5 49 ALA B N 1
ATOM 3177 C CA . ALA B 1 49 ? -3.525 -20.469 6.031 1 95.5 49 ALA B CA 1
ATOM 3178 C C . ALA B 1 49 ? -2.584 -19.672 5.125 1 95.5 49 ALA B C 1
ATOM 3180 O O . ALA B 1 49 ? -1.366 -19.859 5.168 1 95.5 49 ALA B O 1
ATOM 3181 N N . GLY B 1 50 ? -3.162 -18.797 4.258 1 96.62 50 GLY B N 1
ATOM 3182 C CA . GLY B 1 50 ? -2.344 -17.953 3.41 1 96.62 50 GLY B CA 1
ATOM 3183 C C . GLY B 1 50 ? -1.461 -17 4.195 1 96.62 50 GLY B C 1
ATOM 3184 O O . GLY B 1 50 ? -0.283 -16.828 3.871 1 96.62 50 GLY B O 1
ATOM 3185 N N . LYS B 1 51 ? -2.055 -16.391 5.207 1 97.81 51 LYS B N 1
ATOM 3186 C CA . LYS B 1 51 ? -1.285 -15.5 6.07 1 97.81 51 LYS B CA 1
ATOM 3187 C C . LYS B 1 51 ? -0.128 -16.234 6.734 1 97.81 51 LYS B C 1
ATOM 3189 O O . LYS B 1 51 ? 1.006 -15.758 6.734 1 97.81 51 LYS B O 1
ATOM 3194 N N . GLN B 1 52 ? -0.43 -17.422 7.223 1 96.81 52 GLN B N 1
ATOM 3195 C CA . GLN B 1 52 ? 0.579 -18.203 7.914 1 96.81 52 GLN B CA 1
ATOM 3196 C C . GLN B 1 52 ? 1.709 -18.609 6.969 1 96.81 52 GLN B C 1
ATOM 3198 O O . GLN B 1 52 ? 2.887 -18.469 7.312 1 96.81 52 GLN B O 1
ATOM 3203 N N . ASN B 1 53 ? 1.363 -19.062 5.848 1 95.5 53 ASN B N 1
ATOM 3204 C CA . ASN B 1 53 ? 2.363 -19.531 4.891 1 95.5 53 ASN B CA 1
ATOM 3205 C C . ASN B 1 53 ? 3.262 -18.391 4.422 1 95.5 53 ASN B C 1
ATOM 3207 O O . ASN B 1 53 ? 4.477 -18.562 4.297 1 95.5 53 ASN B O 1
ATOM 3211 N N . CYS B 1 54 ? 2.668 -17.266 4.18 1 97.25 54 CYS B N 1
ATOM 3212 C CA . CYS B 1 54 ? 3.461 -16.125 3.732 1 97.25 54 CYS B CA 1
ATOM 3213 C C . CYS B 1 54 ? 4.332 -15.594 4.863 1 97.25 54 CYS B C 1
ATOM 3215 O O . CYS B 1 54 ? 5.473 -15.195 4.633 1 97.25 54 CYS B O 1
ATOM 3217 N N . HIS B 1 55 ? 3.791 -15.594 6.086 1 97.62 55 HIS B N 1
ATOM 3218 C CA . HIS B 1 55 ? 4.613 -15.219 7.23 1 97.62 55 HIS B CA 1
ATOM 3219 C C . HIS B 1 55 ? 5.801 -16.172 7.391 1 97.62 55 HIS B C 1
ATOM 3221 O O . HIS B 1 55 ? 6.918 -15.727 7.664 1 97.62 55 HIS B O 1
ATOM 3227 N N . ASN B 1 56 ? 5.559 -17.453 7.199 1 95.88 56 ASN B N 1
ATOM 3228 C CA . ASN B 1 56 ? 6.621 -18.438 7.266 1 95.88 56 ASN B CA 1
ATOM 3229 C C . ASN B 1 56 ? 7.688 -18.203 6.203 1 95.88 56 ASN B C 1
ATOM 3231 O O . ASN B 1 56 ? 8.875 -18.375 6.457 1 95.88 56 ASN B O 1
ATOM 3235 N N . LEU B 1 57 ? 7.219 -17.844 5.051 1 96.06 57 LEU B N 1
ATOM 3236 C CA . LEU B 1 57 ? 8.18 -17.5 4.008 1 96.06 57 LEU B CA 1
ATOM 3237 C C . LEU B 1 57 ? 9.062 -16.344 4.441 1 96.06 57 LEU B C 1
ATOM 3239 O O . LEU B 1 57 ? 10.281 -16.375 4.25 1 96.06 57 LEU B O 1
ATOM 3243 N N . GLY B 1 58 ? 8.43 -15.305 5.012 1 96.75 58 GLY B N 1
ATOM 3244 C CA . GLY B 1 58 ? 9.203 -14.195 5.547 1 96.75 58 GLY B CA 1
ATOM 3245 C C . GLY B 1 58 ? 10.219 -14.625 6.586 1 96.75 58 GLY B C 1
ATOM 3246 O O . GLY B 1 58 ? 11.375 -14.203 6.543 1 96.75 58 GLY B O 1
ATOM 3247 N N . LYS B 1 59 ? 9.797 -15.469 7.492 1 95.56 59 LYS B N 1
ATOM 3248 C CA . LYS B 1 59 ? 10.688 -15.977 8.531 1 95.56 59 LYS B CA 1
ATOM 3249 C C . LYS B 1 59 ? 11.836 -16.781 7.93 1 95.56 59 LYS B C 1
ATOM 3251 O O . LYS B 1 59 ? 12.969 -16.703 8.406 1 95.56 59 LYS B O 1
ATOM 3256 N N . TYR B 1 60 ? 11.508 -17.547 6.992 1 94.5 60 TYR B N 1
ATOM 3257 C CA . TYR B 1 60 ? 12.539 -18.328 6.309 1 94.5 60 TYR B CA 1
ATOM 3258 C C . TYR B 1 60 ? 13.594 -17.406 5.688 1 94.5 60 TYR B C 1
ATOM 3260 O O . TYR B 1 60 ? 14.797 -17.641 5.848 1 94.5 60 TYR B O 1
ATOM 3268 N N . LEU B 1 61 ? 13.141 -16.391 4.941 1 95.25 61 LEU B N 1
ATOM 3269 C CA . LEU B 1 61 ? 14.055 -15.453 4.309 1 95.25 61 LEU B CA 1
ATOM 3270 C C . LEU B 1 61 ? 14.906 -14.734 5.355 1 95.25 61 LEU B C 1
ATOM 3272 O O . LEU B 1 61 ? 16.094 -14.5 5.141 1 95.25 61 LEU B O 1
ATOM 3276 N N . ARG B 1 62 ? 14.273 -14.375 6.477 1 95.94 62 ARG B N 1
ATOM 3277 C CA . ARG B 1 62 ? 15.008 -13.75 7.574 1 95.94 62 ARG B CA 1
ATOM 3278 C C . ARG B 1 62 ? 16.125 -14.648 8.07 1 95.94 62 ARG B C 1
ATOM 3280 O O . ARG B 1 62 ? 17.266 -14.203 8.258 1 95.94 62 ARG B O 1
ATOM 3287 N N . LYS B 1 63 ? 15.812 -15.844 8.266 1 93.69 63 LYS B N 1
ATOM 3288 C CA . LYS B 1 63 ? 16.812 -16.797 8.742 1 93.69 63 LYS B CA 1
ATOM 3289 C C . LYS B 1 63 ? 17.922 -17 7.715 1 93.69 63 LYS B C 1
ATOM 3291 O O . LYS B 1 63 ? 19.094 -17 8.062 1 93.69 63 LYS B O 1
ATOM 3296 N N . ARG B 1 64 ? 17.562 -17.109 6.516 1 92.44 64 ARG B N 1
ATOM 3297 C CA . ARG B 1 64 ? 18.531 -17.375 5.445 1 92.44 64 ARG B CA 1
ATOM 3298 C C . ARG B 1 64 ? 19.5 -16.219 5.289 1 92.44 64 ARG B C 1
ATOM 3300 O O . ARG B 1 64 ? 20.688 -16.422 5.004 1 92.44 64 ARG B O 1
ATOM 3307 N N . TYR B 1 65 ? 18.953 -15.008 5.5 1 95.06 65 TYR B N 1
ATOM 3308 C CA . TYR B 1 65 ? 19.766 -13.844 5.172 1 95.06 65 TYR B CA 1
ATOM 3309 C C . TYR B 1 65 ? 20.062 -13.023 6.422 1 95.06 65 TYR B C 1
ATOM 3311 O O . TYR B 1 65 ? 20.312 -11.82 6.332 1 95.06 65 TYR B O 1
ATOM 3319 N N . GLU B 1 66 ? 19.922 -13.547 7.57 1 89.75 66 GLU B N 1
ATOM 3320 C CA . GLU B 1 66 ? 20.031 -12.875 8.859 1 89.75 66 GLU B CA 1
ATOM 3321 C C . GLU B 1 66 ? 21.312 -12.07 8.953 1 89.75 66 GLU B C 1
ATOM 3323 O O . GLU B 1 66 ? 21.328 -10.945 9.477 1 89.75 66 GLU B O 1
ATOM 3328 N N . ASN B 1 67 ? 22.406 -12.555 8.422 1 91.31 67 ASN B N 1
ATOM 3329 C CA . ASN B 1 67 ? 23.703 -11.906 8.555 1 91.31 67 ASN B CA 1
ATOM 3330 C C . ASN B 1 67 ? 23.938 -10.891 7.441 1 91.31 67 ASN B C 1
ATOM 3332 O O . ASN B 1 67 ? 24.969 -10.203 7.43 1 91.31 67 ASN B O 1
ATOM 3336 N N . TYR B 1 68 ? 23.047 -10.781 6.551 1 94.94 68 TYR B N 1
ATOM 3337 C CA . TYR B 1 68 ? 23.188 -9.859 5.43 1 94.94 68 TYR B CA 1
ATOM 3338 C C . TYR B 1 68 ? 22.203 -8.703 5.551 1 94.94 68 TYR B C 1
ATOM 3340 O O . TYR B 1 68 ? 22.562 -7.547 5.312 1 94.94 68 TYR B O 1
ATOM 3348 N N . LEU B 1 69 ? 20.984 -8.891 5.902 1 94.25 69 LEU B N 1
ATOM 3349 C CA . LEU B 1 69 ? 19.906 -7.906 5.836 1 94.25 69 LEU B CA 1
ATOM 3350 C C . LEU B 1 69 ? 20 -6.922 7 1 94.25 69 LEU B C 1
ATOM 3352 O O . LEU B 1 69 ? 19.703 -5.738 6.844 1 94.25 69 LEU B O 1
ATOM 3356 N N . GLY B 1 70 ? 20.422 -7.328 8.219 1 90.31 70 GLY B N 1
ATOM 3357 C CA . GLY B 1 70 ? 20.359 -6.469 9.391 1 90.31 70 GLY B CA 1
ATOM 3358 C C . GLY B 1 70 ? 18.953 -6.051 9.758 1 90.31 70 GLY B C 1
ATOM 3359 O O . GLY B 1 70 ? 17.984 -6.746 9.43 1 90.31 70 GLY B O 1
ATOM 3360 N N . GLU B 1 71 ? 18.859 -4.879 10.484 1 89.81 71 GLU B N 1
ATOM 3361 C CA . GLU B 1 71 ? 17.562 -4.348 10.883 1 89.81 71 GLU B CA 1
ATOM 3362 C C . GLU B 1 71 ? 16.938 -3.533 9.75 1 89.81 71 GLU B C 1
ATOM 3364 O O . GLU B 1 71 ? 17.641 -3.037 8.867 1 89.81 71 GLU B O 1
ATOM 3369 N N . TYR B 1 72 ? 15.656 -3.389 9.828 1 91.56 72 TYR B N 1
ATOM 3370 C CA . TYR B 1 72 ? 14.953 -2.635 8.797 1 91.56 72 TYR B CA 1
ATOM 3371 C C . TYR B 1 72 ? 15.305 -1.154 8.867 1 91.56 72 TYR B C 1
ATOM 3373 O O . TYR B 1 72 ? 15.32 -0.563 9.953 1 91.56 72 TYR B O 1
ATOM 3381 N N . ASN B 1 73 ? 15.609 -0.653 7.805 1 88.12 73 ASN B N 1
ATOM 3382 C CA . ASN B 1 73 ? 15.547 0.779 7.531 1 88.12 73 ASN B CA 1
ATOM 3383 C C . ASN B 1 73 ? 14.898 1.063 6.18 1 88.12 73 ASN B C 1
ATOM 3385 O O . ASN B 1 73 ? 14.766 0.164 5.348 1 88.12 73 ASN B O 1
ATOM 3389 N N . PHE B 1 74 ? 14.516 2.236 5.973 1 88.12 74 PHE B N 1
ATOM 3390 C CA . PHE B 1 74 ? 13.727 2.607 4.805 1 88.12 74 PHE B CA 1
ATOM 3391 C C . PHE B 1 74 ? 14.453 2.217 3.52 1 88.12 74 PHE B C 1
ATOM 3393 O O . PHE B 1 74 ? 13.812 1.86 2.527 1 88.12 74 PHE B O 1
ATOM 3400 N N . ASN B 1 75 ? 15.758 2.15 3.557 1 91 75 ASN B N 1
ATOM 3401 C CA . ASN B 1 75 ? 16.531 1.913 2.346 1 91 75 ASN B CA 1
ATOM 3402 C C . ASN B 1 75 ? 16.844 0.431 2.164 1 91 75 ASN B C 1
ATOM 3404 O O . ASN B 1 75 ? 17.328 0.019 1.104 1 91 75 ASN B O 1
ATOM 3408 N N . THR B 1 76 ? 16.547 -0.384 3.098 1 94.31 76 THR B N 1
ATOM 3409 C CA . THR B 1 76 ? 16.969 -1.78 3.098 1 94.31 76 THR B CA 1
ATOM 3410 C C . THR B 1 76 ? 16.172 -2.588 2.08 1 94.31 76 THR B C 1
ATOM 3412 O O . THR B 1 76 ? 16.719 -3.477 1.42 1 94.31 76 THR B O 1
ATOM 3415 N N . VAL B 1 77 ? 14.891 -2.186 1.992 1 97.06 77 VAL B N 1
ATOM 3416 C CA . VAL B 1 77 ? 14 -3.029 1.202 1 97.06 77 VAL B CA 1
ATOM 3417 C C . VAL B 1 77 ? 13.094 -2.154 0.337 1 97.06 77 VAL B C 1
ATOM 3419 O O . VAL B 1 77 ? 12.664 -1.082 0.766 1 97.06 77 VAL B O 1
ATOM 3422 N N . GLU B 1 78 ? 12.898 -2.543 -0.831 1 97.62 78 GLU B N 1
ATOM 3423 C CA . GLU B 1 78 ? 11.805 -2.07 -1.668 1 97.62 78 GLU B CA 1
ATOM 3424 C C . GLU B 1 78 ? 10.852 -3.211 -2.031 1 97.62 78 GLU B C 1
ATOM 3426 O O . GLU B 1 78 ? 11.297 -4.277 -2.461 1 97.62 78 GLU B O 1
ATOM 3431 N N . ALA B 1 79 ? 9.609 -2.988 -1.729 1 98.44 79 ALA B N 1
ATOM 3432 C CA . ALA B 1 79 ? 8.617 -4.043 -1.899 1 98.44 79 ALA B CA 1
ATOM 3433 C C . ALA B 1 79 ? 7.523 -3.615 -2.875 1 98.44 79 ALA B C 1
ATOM 3435 O O . ALA B 1 79 ? 7.066 -2.471 -2.838 1 98.44 79 ALA B O 1
ATOM 3436 N N . PHE B 1 80 ? 7.16 -4.582 -3.76 1 98.44 80 PHE B N 1
ATOM 3437 C CA . PHE B 1 80 ? 6.148 -4.328 -4.781 1 98.44 80 PHE B CA 1
ATOM 3438 C C . PHE B 1 80 ? 5.086 -5.422 -4.77 1 98.44 80 PHE B C 1
ATOM 3440 O O . PHE B 1 80 ? 5.402 -6.602 -4.582 1 98.44 80 PHE B O 1
ATOM 3447 N N . SER B 1 81 ? 3.857 -5.02 -4.945 1 98.62 81 SER B N 1
ATOM 3448 C CA . SER B 1 81 ? 2.756 -5.969 -5.086 1 98.62 81 SER B CA 1
ATOM 3449 C C . SER B 1 81 ? 1.92 -5.664 -6.324 1 98.62 81 SER B C 1
ATOM 3451 O O . SER B 1 81 ? 1.885 -4.527 -6.793 1 98.62 81 SER B O 1
ATOM 3453 N N . THR B 1 82 ? 1.344 -6.719 -6.906 1 98.12 82 THR B N 1
ATOM 3454 C CA . THR B 1 82 ? 0.248 -6.414 -7.816 1 98.12 82 THR B CA 1
ATOM 3455 C C . THR B 1 82 ? -0.91 -5.754 -7.07 1 98.12 82 THR B C 1
ATOM 3457 O O . THR B 1 82 ? -0.988 -5.832 -5.844 1 98.12 82 THR B O 1
ATOM 3460 N N . ASP B 1 83 ? -1.75 -5.125 -7.824 1 97 83 ASP B N 1
ATOM 3461 C CA . ASP B 1 83 ? -2.855 -4.383 -7.223 1 97 83 ASP B CA 1
ATOM 3462 C C . ASP B 1 83 ? -4.039 -5.305 -6.934 1 97 83 ASP B C 1
ATOM 3464 O O . ASP B 1 83 ? -5.145 -5.074 -7.426 1 97 83 ASP B O 1
ATOM 3468 N N . MET B 1 84 ? -3.818 -6.289 -6.102 1 96.56 84 MET B N 1
ATOM 3469 C CA . MET B 1 84 ? -4.828 -7.203 -5.578 1 96.56 84 MET B CA 1
ATOM 3470 C C . MET B 1 84 ? -4.727 -7.309 -4.059 1 96.56 84 MET B C 1
ATOM 3472 O O . MET B 1 84 ? -3.627 -7.359 -3.508 1 96.56 84 MET B O 1
ATOM 3476 N N . PRO B 1 85 ? -5.875 -7.387 -3.381 1 96.38 85 PRO B N 1
ATOM 3477 C CA . PRO B 1 85 ? -5.832 -7.441 -1.917 1 96.38 85 PRO B CA 1
ATOM 3478 C C . PRO B 1 85 ? -5.031 -8.633 -1.393 1 96.38 85 PRO B C 1
ATOM 3480 O O . PRO B 1 85 ? -4.234 -8.484 -0.463 1 96.38 85 PRO B O 1
ATOM 3483 N N . ARG B 1 86 ? -5.195 -9.758 -1.984 1 97.38 86 ARG B N 1
ATOM 3484 C CA . ARG B 1 86 ? -4.531 -10.961 -1.491 1 97.38 86 ARG B CA 1
ATOM 3485 C C . ARG B 1 86 ? -3.02 -10.867 -1.67 1 97.38 86 ARG B C 1
ATOM 3487 O O . ARG B 1 86 ? -2.258 -11.383 -0.847 1 97.38 86 ARG B O 1
ATOM 3494 N N . THR B 1 87 ? -2.525 -10.258 -2.771 1 98.56 87 THR B N 1
ATOM 3495 C CA . THR B 1 87 ? -1.088 -10.117 -2.975 1 98.56 87 THR B CA 1
ATOM 3496 C C . THR B 1 87 ? -0.508 -9.062 -2.037 1 98.56 87 THR B C 1
ATOM 3498 O O . THR B 1 87 ? 0.597 -9.227 -1.517 1 98.56 87 THR B O 1
ATOM 3501 N N . LYS B 1 88 ? -1.265 -8.023 -1.815 1 98.62 88 LYS B N 1
ATOM 3502 C CA . LYS B 1 88 ? -0.837 -6.996 -0.866 1 98.62 88 LYS B CA 1
ATOM 3503 C C . LYS B 1 88 ? -0.719 -7.566 0.544 1 98.62 88 LYS B C 1
ATOM 3505 O O . LYS B 1 88 ? 0.279 -7.34 1.23 1 98.62 88 LYS B O 1
ATOM 3510 N N . MET B 1 89 ? -1.681 -8.312 0.909 1 98.5 89 MET B N 1
ATOM 3511 C CA . MET B 1 89 ? -1.674 -8.93 2.234 1 98.5 89 MET B CA 1
ATOM 3512 C C . MET B 1 89 ? -0.539 -9.938 2.361 1 98.5 89 MET B C 1
ATOM 3514 O O . MET B 1 89 ? 0.123 -10.008 3.398 1 98.5 89 MET B O 1
ATOM 3518 N N . SER B 1 90 ? -0.363 -10.703 1.31 1 98.75 90 SER B N 1
ATOM 3519 C CA . SER B 1 90 ? 0.733 -11.664 1.3 1 98.75 90 SER B CA 1
ATOM 3520 C C . SER B 1 90 ? 2.08 -10.969 1.47 1 98.75 90 SER B C 1
ATOM 3522 O O . SER B 1 90 ? 2.926 -11.43 2.242 1 98.75 90 SER B O 1
ATOM 3524 N N . LEU B 1 91 ? 2.242 -9.906 0.742 1 98.94 91 LEU B N 1
ATOM 3525 C CA . LEU B 1 91 ? 3.477 -9.141 0.843 1 98.94 91 LEU B CA 1
ATOM 3526 C C . LEU B 1 91 ? 3.684 -8.625 2.266 1 98.94 91 LEU B C 1
ATOM 3528 O O . LEU B 1 91 ? 4.793 -8.703 2.801 1 98.94 91 LEU B O 1
ATOM 3532 N N . GLN B 1 92 ? 2.643 -8.117 2.865 1 98.81 92 GLN B N 1
ATOM 3533 C CA . GLN B 1 92 ? 2.723 -7.621 4.234 1 98.81 92 GLN B CA 1
ATOM 3534 C C . GLN B 1 92 ? 3.135 -8.727 5.199 1 98.81 92 GLN B C 1
ATOM 3536 O O . GLN B 1 92 ? 3.908 -8.484 6.129 1 98.81 92 GLN B O 1
ATOM 3541 N N . MET B 1 93 ? 2.617 -9.883 4.973 1 98.69 93 MET B N 1
ATOM 3542 C CA . MET B 1 93 ? 2.936 -11.008 5.852 1 98.69 93 MET B CA 1
ATOM 3543 C C . MET B 1 93 ? 4.395 -11.422 5.695 1 98.69 93 MET B C 1
ATOM 3545 O O . MET B 1 93 ? 5.066 -11.734 6.68 1 98.69 93 MET B O 1
ATOM 3549 N N . VAL B 1 94 ? 4.855 -11.438 4.453 1 98.56 94 VAL B N 1
ATOM 3550 C CA . VAL B 1 94 ? 6.258 -11.758 4.215 1 98.56 94 VAL B CA 1
ATOM 3551 C C . VAL B 1 94 ? 7.148 -10.711 4.883 1 98.56 94 VAL B C 1
ATOM 3553 O O . VAL B 1 94 ? 8.133 -11.055 5.547 1 98.56 94 VAL B O 1
ATOM 3556 N N . LEU B 1 95 ? 6.801 -9.453 4.742 1 98.69 95 LEU B N 1
ATOM 3557 C CA . LEU B 1 95 ? 7.566 -8.367 5.34 1 98.69 95 LEU B CA 1
ATOM 3558 C C . LEU B 1 95 ? 7.574 -8.477 6.859 1 98.69 95 LEU B C 1
ATOM 3560 O O . LEU B 1 95 ? 8.578 -8.188 7.504 1 98.69 95 LEU B O 1
ATOM 3564 N N . ALA B 1 96 ? 6.449 -8.891 7.43 1 98.38 96 ALA B N 1
ATOM 3565 C CA . ALA B 1 96 ? 6.348 -9.055 8.875 1 98.38 96 ALA B CA 1
ATOM 3566 C C . ALA B 1 96 ? 7.324 -10.117 9.375 1 98.38 96 ALA B C 1
ATOM 3568 O O . ALA B 1 96 ? 7.91 -9.977 10.453 1 98.38 96 ALA B O 1
ATOM 3569 N N . GLY B 1 97 ? 7.426 -11.188 8.625 1 97.62 97 GLY B N 1
ATOM 3570 C CA . GLY B 1 97 ? 8.367 -12.234 8.984 1 97.62 97 GLY B CA 1
ATOM 3571 C C . GLY B 1 97 ? 9.812 -11.852 8.727 1 97.62 97 GLY B C 1
ATOM 3572 O O . GLY B 1 97 ? 10.711 -12.258 9.469 1 97.62 97 GLY B O 1
ATOM 3573 N N . LEU B 1 98 ? 10.031 -11.102 7.711 1 97.56 98 LEU B N 1
ATOM 3574 C CA . LEU B 1 98 ? 11.367 -10.75 7.25 1 97.56 98 LEU B CA 1
ATOM 3575 C C . LEU B 1 98 ? 12 -9.703 8.164 1 97.56 98 LEU B C 1
ATOM 3577 O O . LEU B 1 98 ? 13.211 -9.734 8.406 1 97.56 98 LEU B O 1
ATOM 3581 N N . PHE B 1 99 ? 11.18 -8.742 8.625 1 97 99 PHE B N 1
ATOM 3582 C CA . PHE B 1 99 ? 11.711 -7.629 9.398 1 97 99 PHE B CA 1
ATOM 3583 C C . PHE B 1 99 ? 10.891 -7.406 10.664 1 97 99 PHE B C 1
ATOM 3585 O O . PHE B 1 99 ? 10.242 -6.367 10.82 1 97 99 PHE B O 1
ATOM 3592 N N . PRO B 1 100 ? 10.953 -8.336 11.633 1 95.94 100 PRO B N 1
ATOM 3593 C CA . PRO B 1 100 ? 10.375 -8.016 12.938 1 95.94 100 PRO B CA 1
ATOM 3594 C C . PRO B 1 100 ? 11.047 -6.816 13.602 1 95.94 100 PRO B C 1
ATOM 3596 O O . PRO B 1 100 ? 12.211 -6.52 13.312 1 95.94 100 PRO B O 1
ATOM 3599 N N . PRO B 1 101 ? 10.32 -6.078 14.414 1 95.38 101 PRO B N 1
ATOM 3600 C CA . PRO B 1 101 ? 10.953 -4.938 15.07 1 95.38 101 PRO B CA 1
ATOM 3601 C C . PRO B 1 101 ? 12.016 -5.355 16.078 1 95.38 101 PRO B C 1
ATOM 3603 O O . PRO B 1 101 ? 11.898 -6.418 16.703 1 95.38 101 PRO B O 1
ATOM 3606 N N . SER B 1 102 ? 13.086 -4.559 16.188 1 92.62 102 SER B N 1
ATOM 3607 C CA . SER B 1 102 ? 13.992 -4.727 17.312 1 92.62 102 SER B CA 1
ATOM 3608 C C . SER B 1 102 ? 13.297 -4.402 18.641 1 92.62 102 SER B C 1
ATOM 3610 O O . SER B 1 102 ? 12.219 -3.814 18.641 1 92.62 102 SER B O 1
ATOM 3612 N N . ALA B 1 103 ? 13.898 -4.754 19.688 1 91.44 103 ALA B N 1
ATOM 3613 C CA . ALA B 1 103 ? 13.336 -4.465 21.016 1 91.44 103 ALA B CA 1
ATOM 3614 C C . ALA B 1 103 ? 13.125 -2.965 21.203 1 91.44 103 ALA B C 1
ATOM 3616 O O . ALA B 1 103 ? 12.125 -2.539 21.781 1 91.44 103 ALA B O 1
ATOM 3617 N N . ASP B 1 104 ? 14.016 -2.199 20.672 1 91.5 104 ASP B N 1
ATOM 3618 C CA . ASP B 1 104 ? 13.977 -0.75 20.844 1 91.5 104 ASP B CA 1
ATOM 3619 C C . ASP B 1 104 ? 12.883 -0.128 19.984 1 91.5 104 ASP B C 1
ATOM 3621 O O . ASP B 1 104 ? 12.43 0.986 20.25 1 91.5 104 ASP B O 1
ATOM 3625 N N . GLU B 1 105 ? 12.398 -0.882 18.984 1 92.62 105 GLU B N 1
ATOM 3626 C CA . GLU B 1 105 ? 11.438 -0.326 18.031 1 92.62 105 GLU B CA 1
ATOM 3627 C C . GLU B 1 105 ? 10.055 -0.942 18.234 1 92.62 105 GLU B C 1
ATOM 3629 O O . GLU B 1 105 ? 9.109 -0.576 17.531 1 92.62 105 GLU B O 1
ATOM 3634 N N . ALA B 1 106 ? 10.031 -1.795 19.172 1 93.88 106 ALA B N 1
ATOM 3635 C CA . ALA B 1 106 ? 8.773 -2.498 19.406 1 93.88 106 ALA B CA 1
ATOM 3636 C C . ALA B 1 106 ? 7.707 -1.547 19.938 1 93.88 106 ALA B C 1
ATOM 3638 O O . ALA B 1 106 ? 7.996 -0.68 20.766 1 93.88 106 ALA B O 1
ATOM 3639 N N . ILE B 1 107 ? 6.52 -1.61 19.406 1 96.12 107 ILE B N 1
ATOM 3640 C CA . ILE B 1 107 ? 5.371 -0.825 19.828 1 96.12 107 ILE B CA 1
ATOM 3641 C C . ILE B 1 107 ? 4.355 -1.732 20.531 1 96.12 107 ILE B C 1
ATOM 3643 O O . ILE B 1 107 ? 3.811 -2.648 19.906 1 96.12 107 ILE B O 1
ATOM 3647 N N . ASP B 1 108 ? 4.16 -1.44 21.812 1 93.88 108 ASP B N 1
ATOM 3648 C CA . ASP B 1 108 ? 3.195 -2.221 22.594 1 93.88 108 ASP B CA 1
ATOM 3649 C C . ASP B 1 108 ? 3.426 -3.719 22.406 1 93.88 108 ASP B C 1
ATOM 3651 O O . ASP B 1 108 ? 4.547 -4.203 22.562 1 93.88 108 ASP B O 1
ATOM 3655 N N . ASN B 1 109 ? 2.428 -4.465 22.078 1 93.06 109 ASN B N 1
ATOM 3656 C CA . ASN B 1 109 ? 2.543 -5.91 21.922 1 93.06 109 ASN B CA 1
ATOM 3657 C C . ASN B 1 109 ? 2.391 -6.328 20.453 1 93.06 109 ASN B C 1
ATOM 3659 O O . ASN B 1 109 ? 2.023 -7.469 20.172 1 93.06 109 ASN B O 1
ATOM 3663 N N . LEU B 1 110 ? 2.639 -5.531 19.453 1 94.94 110 LEU B N 1
ATOM 3664 C CA . LEU B 1 110 ? 2.393 -5.797 18.047 1 94.94 110 LEU B CA 1
ATOM 3665 C C . LEU B 1 110 ? 3.42 -6.781 17.484 1 94.94 110 LEU B C 1
ATOM 3667 O O . LEU B 1 110 ? 3.115 -7.555 16.578 1 94.94 110 LEU B O 1
ATOM 3671 N N . ASN B 1 111 ? 4.66 -6.922 18.031 1 95.5 111 ASN B N 1
ATOM 3672 C CA . ASN B 1 111 ? 5.73 -7.715 17.422 1 95.5 111 ASN B CA 1
ATOM 3673 C C . ASN B 1 111 ? 5.75 -7.57 15.906 1 95.5 111 ASN B C 1
ATOM 3675 O O . ASN B 1 111 ? 5.82 -8.562 15.188 1 95.5 111 ASN B O 1
ATOM 3679 N N . TRP B 1 112 ? 5.5 -6.5 15.445 1 97.69 112 TRP B N 1
ATOM 3680 C CA . TRP B 1 112 ? 5.387 -6.105 14.047 1 97.69 112 TRP B CA 1
ATOM 3681 C C . TRP B 1 112 ? 5.738 -4.633 13.867 1 97.69 112 TRP B C 1
ATOM 3683 O O . TRP B 1 112 ? 5.582 -3.832 14.789 1 97.69 112 TRP B O 1
ATOM 3693 N N . GLN B 1 113 ? 6.285 -4.266 12.742 1 97.38 113 GLN B N 1
ATOM 3694 C CA . GLN B 1 113 ? 6.52 -2.869 12.383 1 97.38 113 GLN B CA 1
ATOM 3695 C C . GLN B 1 113 ? 6.043 -2.58 10.969 1 97.38 113 GLN B C 1
ATOM 3697 O O . GLN B 1 113 ? 6.059 -3.467 10.109 1 97.38 113 GLN B O 1
ATOM 3702 N N . PRO B 1 114 ? 5.582 -1.369 10.719 1 97.88 114 PRO B N 1
ATOM 3703 C CA . PRO B 1 114 ? 5.062 -1.016 9.398 1 97.88 114 PRO B CA 1
ATOM 3704 C C . PRO B 1 114 ? 6.16 -0.883 8.344 1 97.88 114 PRO B C 1
ATOM 3706 O O . PRO B 1 114 ? 7.211 -0.296 8.617 1 97.88 114 PRO B O 1
ATOM 3709 N N . ILE B 1 115 ? 5.977 -1.44 7.223 1 97.88 115 ILE B N 1
ATOM 3710 C CA . ILE B 1 115 ? 6.859 -1.302 6.07 1 97.88 115 ILE B CA 1
ATOM 3711 C C . ILE B 1 115 ? 6.035 -0.984 4.824 1 97.88 115 ILE B C 1
ATOM 3713 O O . ILE B 1 115 ? 5.145 -1.749 4.449 1 97.88 115 ILE B O 1
ATOM 3717 N N . PRO B 1 116 ? 6.305 0.137 4.215 1 97.19 116 PRO B N 1
ATOM 3718 C CA . PRO B 1 116 ? 5.535 0.505 3.023 1 97.19 116 PRO B CA 1
ATOM 3719 C C . PRO B 1 116 ? 5.828 -0.4 1.829 1 97.19 116 PRO B C 1
ATOM 3721 O O . PRO B 1 116 ? 6.887 -1.037 1.777 1 97.19 116 PRO B O 1
ATOM 3724 N N . TYR B 1 117 ? 4.898 -0.477 0.983 1 98 117 TYR B N 1
ATOM 3725 C CA . TYR B 1 117 ? 5.078 -1.169 -0.288 1 98 117 TYR B CA 1
ATOM 3726 C C . TYR B 1 117 ? 4.457 -0.376 -1.433 1 98 117 TYR B C 1
ATOM 3728 O O . TYR B 1 117 ? 3.693 0.564 -1.202 1 98 117 TYR B O 1
ATOM 3736 N N . ASN B 1 118 ? 4.855 -0.738 -2.594 1 97.56 118 ASN B N 1
ATOM 3737 C CA . ASN B 1 118 ? 4.387 -0.058 -3.795 1 97.56 118 ASN B CA 1
ATOM 3738 C C . ASN B 1 118 ? 3.549 -0.985 -4.672 1 97.56 118 ASN B C 1
ATOM 3740 O O . ASN B 1 118 ? 3.656 -2.209 -4.57 1 97.56 118 ASN B O 1
ATOM 3744 N N . TYR B 1 119 ? 2.697 -0.402 -5.414 1 97.56 119 TYR B N 1
ATOM 3745 C CA . TYR B 1 119 ? 1.948 -1.113 -6.445 1 97.56 119 TYR B CA 1
ATOM 3746 C C . TYR B 1 119 ? 1.502 -0.162 -7.551 1 97.56 119 TYR B C 1
ATOM 3748 O O . TYR B 1 119 ? 1.561 1.059 -7.387 1 97.56 119 TYR B O 1
ATOM 3756 N N . LYS B 1 120 ? 1.17 -0.711 -8.68 1 95.5 120 LYS B N 1
ATOM 3757 C CA . LYS B 1 120 ? 0.536 0.016 -9.773 1 95.5 120 LYS B CA 1
ATOM 3758 C C . LYS B 1 120 ? -0.82 -0.591 -10.125 1 95.5 120 LYS B C 1
ATOM 3760 O O . LYS B 1 120 ? -1.021 -1.799 -9.984 1 95.5 120 LYS B O 1
ATOM 3765 N N . PRO B 1 121 ? -1.75 0.33 -10.555 1 93.94 121 PRO B N 1
ATOM 3766 C CA . PRO B 1 121 ? -3.002 -0.246 -11.055 1 93.94 121 PRO B CA 1
ATOM 3767 C C . PRO B 1 121 ? -2.779 -1.303 -12.133 1 93.94 121 PRO B C 1
ATOM 3769 O O . PRO B 1 121 ? -1.815 -1.214 -12.898 1 93.94 121 PRO B O 1
ATOM 3772 N N . VAL B 1 122 ? -3.68 -2.225 -12.195 1 92.88 122 VAL B N 1
ATOM 3773 C CA . VAL B 1 122 ? -3.564 -3.387 -13.07 1 92.88 122 VAL B CA 1
ATOM 3774 C C . VAL B 1 122 ? -3.236 -2.938 -14.492 1 92.88 122 VAL B C 1
ATOM 3776 O O . VAL B 1 122 ? -2.312 -3.463 -15.117 1 92.88 122 VAL B O 1
ATOM 3779 N N . SER B 1 123 ? -3.863 -1.909 -15.008 1 90.12 123 SER B N 1
ATOM 3780 C CA . SER B 1 123 ? -3.711 -1.456 -16.391 1 90.12 123 SER B CA 1
ATOM 3781 C C . SER B 1 123 ? -2.34 -0.828 -16.609 1 90.12 123 SER B C 1
ATOM 3783 O O . SER B 1 123 ? -1.826 -0.836 -17.734 1 90.12 123 SER B O 1
ATOM 3785 N N . ASP B 1 124 ? -1.711 -0.394 -15.523 1 91.88 124 ASP B N 1
ATOM 3786 C CA . ASP B 1 124 ? -0.457 0.342 -15.648 1 91.88 124 ASP B CA 1
ATOM 3787 C C . ASP B 1 124 ? 0.729 -0.521 -15.219 1 91.88 124 ASP B C 1
ATOM 3789 O O . ASP B 1 124 ? 1.883 -0.1 -15.336 1 91.88 124 ASP B O 1
ATOM 3793 N N . ASP B 1 125 ? 0.433 -1.724 -14.758 1 95.44 125 ASP B N 1
ATOM 3794 C CA . ASP B 1 125 ? 1.481 -2.559 -14.18 1 95.44 125 ASP B CA 1
ATOM 3795 C C . ASP B 1 125 ? 2.133 -3.438 -15.242 1 95.44 125 ASP B C 1
ATOM 3797 O O . ASP B 1 125 ? 1.836 -4.629 -15.336 1 95.44 125 ASP B O 1
ATOM 3801 N N . LYS B 1 126 ? 3.117 -2.922 -15.945 1 93.81 126 LYS B N 1
ATOM 3802 C CA . LYS B 1 126 ? 3.85 -3.678 -16.953 1 93.81 126 LYS B CA 1
ATOM 3803 C C . LYS B 1 126 ? 4.898 -4.582 -16.312 1 93.81 126 LYS B C 1
ATOM 3805 O O . LYS B 1 126 ? 5.445 -5.469 -16.969 1 93.81 126 LYS B O 1
ATOM 3810 N N . LEU B 1 127 ? 5.098 -4.398 -15.047 1 95.5 127 LEU B N 1
ATOM 3811 C CA . LEU B 1 127 ? 6.141 -5.125 -14.328 1 95.5 127 LEU B CA 1
ATOM 3812 C C . LEU B 1 127 ? 5.648 -6.508 -13.914 1 95.5 127 LEU B C 1
ATOM 3814 O O . LEU B 1 127 ? 6.289 -7.516 -14.219 1 95.5 127 LEU B O 1
ATOM 3818 N N . LEU B 1 128 ? 4.434 -6.531 -13.211 1 96.38 128 LEU B N 1
ATOM 3819 C CA . LEU B 1 128 ? 3.963 -7.793 -12.656 1 96.38 128 LEU B CA 1
ATOM 3820 C C . LEU B 1 128 ? 2.721 -8.281 -13.398 1 96.38 128 LEU B C 1
ATOM 3822 O O . LEU B 1 128 ? 2.342 -9.453 -13.281 1 96.38 128 LEU B O 1
ATOM 3826 N N . PHE B 1 129 ? 2.102 -7.402 -14.188 1 93.56 129 PHE B N 1
ATOM 3827 C CA . PHE B 1 129 ? 0.915 -7.785 -14.945 1 93.56 129 PHE B CA 1
ATOM 3828 C C . PHE B 1 129 ? 1.165 -7.656 -16.438 1 93.56 129 PHE B C 1
ATOM 3830 O O . PHE B 1 129 ? 0.289 -7.215 -17.188 1 93.56 129 PHE B O 1
ATOM 3837 N N . GLY B 1 130 ? 2.295 -8.047 -16.844 1 88.62 130 GLY B N 1
ATOM 3838 C CA . GLY B 1 130 ? 2.584 -8.094 -18.266 1 88.62 130 GLY B CA 1
ATOM 3839 C C . GLY B 1 130 ? 1.603 -8.953 -19.047 1 88.62 130 GLY B C 1
ATOM 3840 O O . GLY B 1 130 ? 1.303 -8.664 -20.203 1 88.62 130 GLY B O 1
ATOM 3841 N N . VAL B 1 131 ? 1.055 -9.914 -18.406 1 87.75 131 VAL B N 1
ATOM 3842 C CA . VAL B 1 131 ? 0.143 -10.883 -19.016 1 87.75 131 VAL B CA 1
ATOM 3843 C C . VAL B 1 131 ? -1.165 -10.188 -19.391 1 87.75 131 VAL B C 1
ATOM 3845 O O . VAL B 1 131 ? -1.931 -10.695 -20.219 1 87.75 131 VAL B O 1
ATOM 3848 N N . CYS B 1 132 ? -1.371 -9.078 -18.766 1 86.44 132 CYS B N 1
ATOM 3849 C CA . CYS B 1 132 ? -2.635 -8.383 -19 1 86.44 132 CYS B CA 1
ATOM 3850 C C . CYS B 1 132 ? -2.502 -7.359 -20.109 1 86.44 132 CYS B C 1
ATOM 3852 O O . CYS B 1 132 ? -3.494 -6.77 -20.547 1 86.44 132 CYS B O 1
ATOM 3854 N N . GLN B 1 133 ? -1.279 -7.25 -20.594 1 89.75 133 GLN B N 1
ATOM 3855 C CA . GLN B 1 133 ? -1.067 -6.277 -21.656 1 89.75 133 GLN B CA 1
ATOM 3856 C C . GLN B 1 133 ? -1.551 -6.82 -23 1 89.75 133 GLN B C 1
ATOM 3858 O O . GLN B 1 133 ? -1.523 -8.031 -23.234 1 89.75 133 GLN B O 1
ATOM 3863 N N . PRO B 1 134 ? -1.977 -5.949 -23.922 1 92.75 134 PRO B N 1
ATOM 3864 C CA . PRO B 1 134 ? -2.596 -6.379 -25.172 1 92.75 134 PRO B CA 1
ATOM 3865 C C . PRO B 1 134 ? -1.67 -7.25 -26.031 1 92.75 134 PRO B C 1
ATOM 3867 O O . PRO B 1 134 ? -2.125 -8.211 -26.656 1 92.75 134 PRO B O 1
ATOM 3870 N N . GLU B 1 135 ? -0.435 -6.914 -26.062 1 93.94 135 GLU B N 1
ATOM 3871 C CA . GLU B 1 135 ? 0.507 -7.676 -26.875 1 93.94 135 GLU B CA 1
ATOM 3872 C C . GLU B 1 135 ? 0.624 -9.117 -26.375 1 93.94 135 GLU B C 1
ATOM 3874 O O . GLU B 1 135 ? 0.708 -10.047 -27.188 1 93.94 135 GLU B O 1
ATOM 3879 N N . HIS B 1 136 ? 0.625 -9.297 -25.109 1 95.38 136 HIS B N 1
ATOM 3880 C CA . HIS B 1 136 ? 0.682 -10.633 -24.547 1 95.38 136 HIS B CA 1
ATOM 3881 C C . HIS B 1 136 ? -0.576 -11.43 -24.875 1 95.38 136 HIS B C 1
ATOM 3883 O O . HIS B 1 136 ? -0.493 -12.602 -25.25 1 95.38 136 HIS B O 1
ATOM 3889 N N . ARG B 1 137 ? -1.692 -10.812 -24.766 1 93.56 137 ARG B N 1
ATOM 3890 C CA . ARG B 1 137 ? -2.969 -11.461 -25.047 1 93.56 137 ARG B CA 1
ATOM 3891 C C . ARG B 1 137 ? -3.049 -11.922 -26.5 1 93.56 137 ARG B C 1
ATOM 3893 O O . ARG B 1 137 ? -3.533 -13.016 -26.781 1 93.56 137 ARG B O 1
ATOM 3900 N N . GLU B 1 138 ? -2.604 -11.078 -27.359 1 96.06 138 GLU B N 1
ATOM 3901 C CA . GLU B 1 138 ? -2.596 -11.43 -28.766 1 96.06 138 GLU B CA 1
ATOM 3902 C C . GLU B 1 138 ? -1.737 -12.664 -29.031 1 96.06 138 GLU B C 1
ATOM 3904 O O . GLU B 1 138 ? -2.129 -13.547 -29.797 1 96.06 138 GLU B O 1
ATOM 3909 N N . GLU B 1 139 ? -0.612 -12.68 -28.422 1 96.19 139 GLU B N 1
ATOM 3910 C CA . GLU B 1 139 ? 0.279 -13.82 -28.594 1 96.19 139 GLU B CA 1
ATOM 3911 C C . GLU B 1 139 ? -0.326 -15.086 -27.984 1 96.19 139 GLU B C 1
ATOM 3913 O O . GLU B 1 139 ? -0.196 -16.172 -28.562 1 96.19 139 GLU B O 1
ATOM 3918 N N . LEU B 1 140 ? -0.956 -14.953 -26.891 1 95.06 140 LEU B N 1
ATOM 3919 C CA . LEU B 1 140 ? -1.604 -16.094 -26.25 1 95.06 140 LEU B CA 1
ATOM 3920 C C . LEU B 1 140 ? -2.725 -16.641 -27.125 1 95.06 140 LEU B C 1
ATOM 3922 O O . LEU B 1 140 ? -2.904 -17.859 -27.219 1 95.06 140 LEU B O 1
ATOM 3926 N N . ASP B 1 141 ? -3.408 -15.766 -27.75 1 95 141 ASP B N 1
ATOM 3927 C CA . ASP B 1 141 ? -4.477 -16.172 -28.656 1 95 141 ASP B CA 1
ATOM 3928 C C . ASP B 1 141 ? -3.926 -16.984 -29.828 1 95 141 ASP B C 1
ATOM 3930 O O . ASP B 1 141 ? -4.543 -17.969 -30.25 1 95 141 ASP B O 1
ATOM 3934 N N . LYS B 1 142 ? -2.834 -16.547 -30.328 1 96.44 142 LYS B N 1
ATOM 3935 C CA . LYS B 1 142 ? -2.191 -17.281 -31.422 1 96.44 142 LYS B CA 1
ATOM 3936 C C . LYS B 1 142 ? -1.789 -18.688 -30.969 1 96.44 142 LYS B C 1
ATOM 3938 O O . LYS B 1 142 ? -1.976 -19.656 -31.703 1 96.44 142 LYS B O 1
ATOM 3943 N N . ILE B 1 143 ? -1.301 -18.766 -29.797 1 95.94 143 ILE B N 1
ATOM 3944 C CA . ILE B 1 143 ? -0.872 -20.062 -29.25 1 95.94 143 ILE B CA 1
ATOM 3945 C C . ILE B 1 143 ? -2.084 -20.969 -29.047 1 95.94 143 ILE B C 1
ATOM 3947 O O . ILE B 1 143 ? -2.041 -22.156 -29.375 1 95.94 143 ILE B O 1
ATOM 3951 N N . GLU B 1 144 ? -3.092 -20.422 -28.547 1 93.94 144 GLU B N 1
ATOM 3952 C CA . GLU B 1 144 ? -4.324 -21.172 -28.312 1 93.94 144 GLU B CA 1
ATOM 3953 C C . GLU B 1 144 ? -4.898 -21.703 -29.625 1 93.94 144 GLU B C 1
ATOM 3955 O O . GLU B 1 144 ? -5.484 -22.797 -29.641 1 93.94 144 GLU B O 1
ATOM 3960 N N . ALA B 1 145 ? -4.715 -20.969 -30.688 1 95.12 145 ALA B N 1
ATOM 3961 C CA . ALA B 1 145 ? -5.25 -21.344 -31.984 1 95.12 145 ALA B CA 1
ATOM 3962 C C . ALA B 1 145 ? -4.324 -22.328 -32.688 1 95.12 145 ALA B C 1
ATOM 3964 O O . ALA B 1 145 ? -4.672 -22.875 -33.75 1 95.12 145 ALA B O 1
ATOM 3965 N N . SER B 1 146 ? -3.203 -22.531 -32.156 1 95.69 146 SER B N 1
ATOM 3966 C CA . SER B 1 146 ? -2.219 -23.406 -32.781 1 95.69 146 SER B CA 1
ATOM 3967 C C . SER B 1 146 ? -2.727 -24.844 -32.875 1 95.69 146 SER B C 1
ATOM 3969 O O . SER B 1 146 ? -3.588 -25.25 -32.094 1 95.69 146 SER B O 1
ATOM 3971 N N . ALA B 1 147 ? -2.141 -25.609 -33.781 1 96.25 147 ALA B N 1
ATOM 3972 C CA . ALA B 1 147 ? -2.508 -27.016 -34 1 96.25 147 ALA B CA 1
ATOM 3973 C C . ALA B 1 147 ? -2.236 -27.844 -32.719 1 96.25 147 ALA B C 1
ATOM 3975 O O . ALA B 1 147 ? -2.994 -28.75 -32.406 1 96.25 147 ALA B O 1
ATOM 3976 N N . GLU B 1 148 ? -1.225 -27.516 -32.062 1 94.38 148 GLU B N 1
ATOM 3977 C CA . GLU B 1 148 ? -0.834 -28.25 -30.875 1 94.38 148 GLU B CA 1
ATOM 3978 C C . GLU B 1 148 ? -1.896 -28.141 -29.781 1 94.38 148 GLU B C 1
ATOM 3980 O O . GLU B 1 148 ? -2.311 -29.141 -29.203 1 94.38 148 GLU B O 1
ATOM 3985 N N . VAL B 1 149 ? -2.34 -26.984 -29.5 1 94.5 149 VAL B N 1
ATOM 3986 C CA . VAL B 1 149 ? -3.332 -26.766 -28.453 1 94.5 149 VAL B CA 1
ATOM 3987 C C . VAL B 1 149 ? -4.688 -27.297 -28.891 1 94.5 149 VAL B C 1
ATOM 3989 O O . VAL B 1 149 ? -5.41 -27.922 -28.109 1 94.5 149 VAL B O 1
ATOM 3992 N N . GLN B 1 150 ? -5 -27.078 -30.172 1 95.12 150 GLN B N 1
ATOM 3993 C CA . GLN B 1 150 ? -6.258 -27.578 -30.703 1 95.12 150 GLN B CA 1
ATOM 3994 C C . GLN B 1 150 ? -6.316 -29.109 -30.625 1 95.12 150 GLN B C 1
ATOM 3996 O O . GLN B 1 150 ? -7.383 -29.688 -30.422 1 95.12 150 GLN B O 1
ATOM 4001 N N . ALA B 1 151 ? -5.211 -29.734 -30.75 1 96.12 151 ALA B N 1
ATOM 4002 C CA . ALA B 1 151 ? -5.145 -31.188 -30.625 1 96.12 151 ALA B CA 1
ATOM 4003 C C . ALA B 1 151 ? -5.469 -31.625 -29.203 1 96.12 151 ALA B C 1
ATOM 4005 O O . ALA B 1 151 ? -6.07 -32.688 -29 1 96.12 151 ALA B O 1
ATOM 4006 N N . ILE B 1 152 ? -5.066 -30.828 -28.266 1 94.44 152 ILE B N 1
ATOM 4007 C CA . ILE B 1 152 ? -5.371 -31.125 -26.859 1 94.44 152 ILE B CA 1
ATOM 4008 C C . ILE B 1 152 ? -6.883 -31.047 -26.641 1 94.44 152 ILE B C 1
ATOM 4010 O O . ILE B 1 152 ? -7.461 -31.922 -26 1 94.44 152 ILE B O 1
ATOM 4014 N N . TYR B 1 153 ? -7.531 -30.047 -27.203 1 93.56 153 TYR B N 1
ATOM 4015 C CA . TYR B 1 153 ? -8.977 -29.922 -27.094 1 93.56 153 TYR B CA 1
ATOM 4016 C C . TYR B 1 153 ? -9.688 -31.109 -27.734 1 93.56 153 TYR B C 1
ATOM 4018 O O . TYR B 1 153 ? -10.617 -31.672 -27.141 1 93.56 153 TYR B O 1
ATOM 4026 N N . GLU B 1 154 ? -9.203 -31.438 -28.859 1 96.19 154 GLU B N 1
ATOM 4027 C CA . GLU B 1 154 ? -9.836 -32.531 -29.594 1 96.19 154 GLU B CA 1
ATOM 4028 C C . GLU B 1 154 ? -9.68 -33.844 -28.844 1 96.19 154 GLU B C 1
ATOM 4030 O O . GLU B 1 154 ? -10.633 -34.625 -28.75 1 96.19 154 GLU B O 1
ATOM 4035 N N . LYS B 1 155 ? -8.547 -34.094 -28.359 1 96.44 155 LYS B N 1
ATOM 4036 C CA . LYS B 1 155 ? -8.25 -35.312 -27.625 1 96.44 155 LYS B CA 1
ATOM 4037 C C . LYS B 1 155 ? -9.125 -35.438 -26.391 1 96.44 155 LYS B C 1
ATOM 4039 O O . LYS B 1 155 ? -9.484 -36.562 -25.984 1 96.44 155 LYS B O 1
ATOM 4044 N N . ASN B 1 156 ? -9.508 -34.312 -25.812 1 95.69 156 ASN B N 1
ATOM 4045 C CA . ASN B 1 156 ? -10.234 -34.344 -24.547 1 95.69 156 ASN B CA 1
ATOM 4046 C C . ASN B 1 156 ? -11.664 -33.812 -24.734 1 95.69 156 ASN B C 1
ATOM 4048 O O . ASN B 1 156 ? -12.273 -33.312 -23.781 1 95.69 156 ASN B O 1
ATOM 4052 N N . LYS B 1 157 ? -12.188 -33.875 -25.906 1 96.06 157 LYS B N 1
ATOM 4053 C CA . LYS B 1 157 ? -13.461 -33.281 -26.25 1 96.06 157 LYS B CA 1
ATOM 4054 C C . LYS B 1 157 ? -14.594 -33.812 -25.391 1 96.06 157 LYS B C 1
ATOM 4056 O O . LYS B 1 157 ? -15.484 -33.062 -24.984 1 96.06 157 LYS B O 1
ATOM 4061 N N . ASP B 1 158 ? -14.602 -35.062 -25.047 1 97.31 158 ASP B N 1
ATOM 4062 C CA . ASP B 1 158 ? -15.672 -35.656 -24.25 1 97.31 158 ASP B CA 1
ATOM 4063 C C . ASP B 1 158 ? -15.641 -35.156 -22.812 1 97.31 158 ASP B C 1
ATOM 4065 O O . ASP B 1 158 ? -16.688 -34.812 -22.25 1 97.31 158 ASP B O 1
ATOM 4069 N N . LEU B 1 159 ? -14.484 -35.094 -22.266 1 96.69 159 LEU B N 1
ATOM 4070 C CA . LEU B 1 159 ? -14.359 -34.594 -20.891 1 96.69 159 LEU B CA 1
ATOM 4071 C C . LEU B 1 159 ? -14.695 -33.125 -20.828 1 96.69 159 LEU B C 1
ATOM 4073 O O . LEU B 1 159 ? -15.266 -32.656 -19.844 1 96.69 159 LEU B O 1
ATOM 4077 N N . ILE B 1 160 ? -14.359 -32.375 -21.859 1 96 160 ILE B N 1
ATOM 4078 C CA . ILE B 1 160 ? -14.664 -30.953 -21.938 1 96 160 ILE B CA 1
ATOM 4079 C C . ILE B 1 160 ? -16.188 -30.766 -22.016 1 96 160 ILE B C 1
ATOM 4081 O O . ILE B 1 160 ? -16.734 -29.891 -21.328 1 96 160 ILE B O 1
ATOM 4085 N N . ALA B 1 161 ? -16.781 -31.594 -22.781 1 96.88 161 ALA B N 1
ATOM 4086 C CA . ALA B 1 161 ? -18.25 -31.547 -22.859 1 96.88 161 ALA B CA 1
ATOM 4087 C C . ALA B 1 161 ? -18.875 -31.875 -21.516 1 96.88 161 ALA B C 1
ATOM 4089 O O . ALA B 1 161 ? -19.875 -31.266 -21.125 1 96.88 161 ALA B O 1
ATOM 4090 N N . TYR B 1 162 ? -18.312 -32.844 -20.844 1 97.75 162 TYR B N 1
ATOM 4091 C CA . TYR B 1 162 ? -18.734 -33.219 -19.5 1 97.75 162 TYR B CA 1
ATOM 4092 C C . TYR B 1 162 ? -18.641 -32.062 -18.547 1 97.75 162 TYR B C 1
ATOM 4094 O O . TYR B 1 162 ? -19.578 -31.797 -17.781 1 97.75 162 TYR B O 1
ATOM 4102 N N . ILE B 1 163 ? -17.578 -31.281 -18.594 1 97.38 163 ILE B N 1
ATOM 4103 C CA . ILE B 1 163 ? -17.344 -30.109 -17.75 1 97.38 163 ILE B CA 1
ATOM 4104 C C . ILE B 1 163 ? -18.375 -29.031 -18.062 1 97.38 163 ILE B C 1
ATOM 4106 O O . ILE B 1 163 ? -19 -28.484 -17.141 1 97.38 163 ILE B O 1
ATOM 4110 N N . ASN B 1 164 ? -18.562 -28.812 -19.312 1 97.44 164 ASN B N 1
ATOM 4111 C CA . ASN B 1 164 ? -19.5 -27.781 -19.734 1 97.44 164 ASN B CA 1
ATOM 4112 C C . ASN B 1 164 ? -20.906 -28.078 -19.25 1 97.44 164 ASN B C 1
ATOM 4114 O O . ASN B 1 164 ? -21.609 -27.188 -18.766 1 97.44 164 ASN B O 1
ATOM 4118 N N . GLN B 1 165 ? -21.234 -29.266 -19.344 1 97.81 165 GLN B N 1
ATOM 4119 C CA . GLN B 1 165 ? -22.578 -29.672 -18.938 1 97.81 165 GLN B CA 1
ATOM 4120 C C . GLN B 1 165 ? -22.781 -29.484 -17.438 1 97.81 165 GLN B C 1
ATOM 4122 O O . GLN B 1 165 ? -23.781 -28.906 -17 1 97.81 165 GLN B O 1
ATOM 4127 N N . HIS B 1 166 ? -21.859 -29.875 -16.672 1 97.81 166 HIS B N 1
ATOM 4128 C CA . HIS B 1 166 ? -22.016 -29.891 -15.227 1 97.81 166 HIS B CA 1
ATOM 4129 C C . HIS B 1 166 ? -21.812 -28.5 -14.633 1 97.81 166 HIS B C 1
ATOM 4131 O O . HIS B 1 166 ? -22.422 -28.156 -13.617 1 97.81 166 HIS B O 1
ATOM 4137 N N . THR B 1 167 ? -20.969 -27.703 -15.266 1 97.38 167 THR B N 1
ATOM 4138 C CA . THR B 1 167 ? -20.703 -26.375 -14.75 1 97.38 167 THR B CA 1
ATOM 4139 C C . THR B 1 167 ? -21.766 -25.391 -15.227 1 97.38 167 THR B C 1
ATOM 4141 O O . THR B 1 167 ? -21.984 -24.344 -14.609 1 97.38 167 THR B O 1
ATOM 4144 N N . GLY B 1 168 ? -22.406 -25.734 -16.312 1 97.12 168 GLY B N 1
ATOM 4145 C CA . GLY B 1 168 ? -23.375 -24.828 -16.906 1 97.12 168 GLY B CA 1
ATOM 4146 C C . GLY B 1 168 ? -22.734 -23.688 -17.688 1 97.12 168 GLY B C 1
ATOM 4147 O O . GLY B 1 168 ? -23.375 -22.672 -17.953 1 97.12 168 GLY B O 1
ATOM 4148 N N . LYS B 1 169 ? -21.516 -23.734 -17.938 1 94.19 169 LYS B N 1
ATOM 4149 C CA . LYS B 1 169 ? -20.75 -22.719 -18.656 1 94.19 169 LYS B CA 1
ATOM 4150 C C . LYS B 1 169 ? -19.859 -23.344 -19.734 1 94.19 169 LYS B C 1
ATOM 4152 O O . LYS B 1 169 ? -19.328 -24.438 -19.531 1 94.19 169 LYS B O 1
ATOM 4157 N N . LYS B 1 170 ? -19.703 -22.734 -20.844 1 93.25 170 LYS B N 1
ATOM 4158 C CA . LYS B 1 170 ? -18.859 -23.203 -21.922 1 93.25 170 LYS B CA 1
ATOM 4159 C C . LYS B 1 170 ? -17.422 -22.703 -21.766 1 93.25 170 LYS B C 1
ATOM 4161 O O . LYS B 1 170 ? -17.156 -21.5 -21.922 1 93.25 170 LYS B O 1
ATOM 4166 N N . TYR B 1 171 ? -16.562 -23.578 -21.453 1 90.19 171 TYR B N 1
ATOM 4167 C CA . TYR B 1 171 ? -15.148 -23.234 -21.344 1 90.19 171 TYR B CA 1
ATOM 4168 C C . TYR B 1 171 ? -14.461 -23.312 -22.703 1 90.19 171 TYR B C 1
ATOM 4170 O O . TYR B 1 171 ? -14.461 -24.375 -23.344 1 90.19 171 TYR B O 1
ATOM 4178 N N . THR B 1 172 ? -13.867 -22.172 -23.109 1 85.12 172 THR B N 1
ATOM 4179 C CA . THR B 1 172 ? -13.336 -22.125 -24.469 1 85.12 172 THR B CA 1
ATOM 4180 C C . THR B 1 172 ? -11.852 -21.781 -24.453 1 85.12 172 THR B C 1
ATOM 4182 O O . THR B 1 172 ? -11.18 -21.859 -25.484 1 85.12 172 THR B O 1
ATOM 4185 N N . GLU B 1 173 ? -11.375 -21.375 -23.312 1 88.56 173 GLU B N 1
ATOM 4186 C CA . GLU B 1 173 ? -9.977 -20.953 -23.234 1 88.56 173 GLU B CA 1
ATOM 4187 C C . GLU B 1 173 ? -9.188 -21.859 -22.281 1 88.56 173 GLU B C 1
ATOM 4189 O O . GLU B 1 173 ? -9.719 -22.297 -21.266 1 88.56 173 GLU B O 1
ATOM 4194 N N . PHE B 1 174 ? -7.988 -21.969 -22.656 1 87.69 174 PHE B N 1
ATOM 4195 C CA . PHE B 1 174 ? -7.125 -22.891 -21.906 1 87.69 174 PHE B CA 1
ATOM 4196 C C . PHE B 1 174 ? -7.008 -22.453 -20.453 1 87.69 174 PHE B C 1
ATOM 4198 O O . PHE B 1 174 ? -7.027 -23.297 -19.547 1 87.69 174 PHE B O 1
ATOM 4205 N N . PHE B 1 175 ? -6.91 -21.141 -20.203 1 89.31 175 PHE B N 1
ATOM 4206 C CA . PHE B 1 175 ? -6.723 -20.609 -18.859 1 89.31 175 PHE B CA 1
ATOM 4207 C C . PHE B 1 175 ? -7.926 -20.922 -17.984 1 89.31 175 PHE B C 1
ATOM 4209 O O . PHE B 1 175 ? -7.809 -20.984 -16.766 1 89.31 175 PHE B O 1
ATOM 4216 N N . SER B 1 176 ? -9.055 -21.203 -18.594 1 92.19 176 SER B N 1
ATOM 4217 C CA . SER B 1 176 ? -10.289 -21.422 -17.844 1 92.19 176 SER B CA 1
ATOM 4218 C C . SER B 1 176 ? -10.227 -22.734 -17.062 1 92.19 176 SER B C 1
ATOM 4220 O O . SER B 1 176 ? -10.891 -22.875 -16.031 1 92.19 176 SER B O 1
ATOM 4222 N N . TYR B 1 177 ? -9.469 -23.656 -17.5 1 91.75 177 TYR B N 1
ATOM 4223 C CA . TYR B 1 177 ? -9.352 -24.922 -16.781 1 91.75 177 TYR B CA 1
ATOM 4224 C C . TYR B 1 177 ? -8.469 -24.781 -15.547 1 91.75 177 TYR B C 1
ATOM 4226 O O . TYR B 1 177 ? -8.68 -25.469 -14.547 1 91.75 177 TYR B O 1
ATOM 4234 N N . PHE B 1 178 ? -7.516 -23.953 -15.664 1 93 178 PHE B N 1
ATOM 4235 C CA . PHE B 1 178 ? -6.762 -23.562 -14.477 1 93 178 PHE B CA 1
ATOM 4236 C C . PHE B 1 178 ? -7.676 -22.891 -13.453 1 93 178 PHE B C 1
ATOM 4238 O O . PHE B 1 178 ? -7.621 -23.219 -12.266 1 93 178 PHE B O 1
ATOM 4245 N N . ASP B 1 179 ? -8.516 -22.047 -13.961 1 93.56 179 ASP B N 1
ATOM 4246 C CA . ASP B 1 179 ? -9.477 -21.359 -13.094 1 93.56 179 ASP B CA 1
ATOM 4247 C C . ASP B 1 179 ? -10.391 -22.359 -12.391 1 93.56 179 ASP B C 1
ATOM 4249 O O . ASP B 1 179 ? -10.68 -22.203 -11.203 1 93.56 179 ASP B O 1
ATOM 4253 N N . LEU B 1 180 ? -10.844 -23.281 -13.156 1 95.38 180 LEU B N 1
ATOM 4254 C CA . LEU B 1 180 ? -11.742 -24.281 -12.594 1 95.38 180 LEU B CA 1
ATOM 4255 C C . LEU B 1 180 ? -11.023 -25.125 -11.547 1 95.38 180 LEU B C 1
ATOM 4257 O O . LEU B 1 180 ? -11.578 -25.422 -10.484 1 95.38 180 LEU B O 1
ATOM 4261 N N . TYR B 1 181 ? -9.82 -25.531 -11.867 1 95.31 181 TYR B N 1
ATOM 4262 C CA . TYR B 1 181 ? -9.008 -26.266 -10.906 1 95.31 181 TYR B CA 1
ATOM 4263 C C . TYR B 1 181 ? -8.875 -25.5 -9.594 1 95.31 181 TYR B C 1
ATOM 4265 O O . TYR B 1 181 ? -9.078 -26.062 -8.516 1 95.31 181 TYR B O 1
ATOM 4273 N N . THR B 1 182 ? -8.523 -24.25 -9.672 1 94 182 THR B N 1
ATOM 4274 C CA . THR B 1 182 ? -8.273 -23.453 -8.484 1 94 182 THR B CA 1
ATOM 4275 C C . THR B 1 182 ? -9.562 -23.219 -7.707 1 94 182 THR B C 1
ATOM 4277 O O . THR B 1 182 ? -9.547 -23.094 -6.48 1 94 182 THR B O 1
ATOM 4280 N N . THR B 1 183 ? -10.664 -23.141 -8.461 1 95.31 183 THR B N 1
ATOM 4281 C CA . THR B 1 183 ? -11.961 -23.047 -7.805 1 95.31 183 THR B CA 1
ATOM 4282 C C . THR B 1 183 ? -12.211 -24.25 -6.898 1 95.31 183 THR B C 1
ATOM 4284 O O . THR B 1 183 ? -12.516 -24.078 -5.715 1 95.31 183 THR B O 1
ATOM 4287 N N . PHE B 1 184 ? -12.0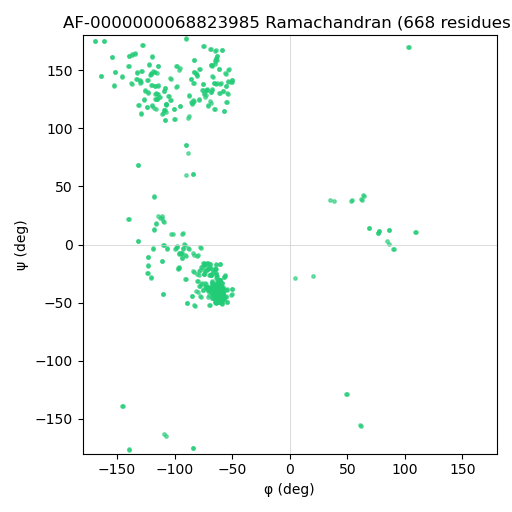39 -25.422 -7.406 1 96.5 184 PHE B N 1
ATOM 4288 C CA . PHE B 1 184 ? -12.25 -26.641 -6.633 1 96.5 184 PHE B CA 1
ATOM 4289 C C . PHE B 1 184 ? -11.25 -26.734 -5.492 1 96.5 184 PHE B C 1
ATOM 4291 O O . PHE B 1 184 ? -11.609 -27.125 -4.379 1 96.5 184 PHE B O 1
ATOM 4298 N N . LEU B 1 185 ? -10.039 -26.344 -5.75 1 94.5 185 LEU B N 1
ATOM 4299 C CA . LEU B 1 185 ? -9.008 -26.375 -4.715 1 94.5 185 LEU B CA 1
ATOM 4300 C C . LEU B 1 185 ? -9.391 -25.469 -3.547 1 94.5 185 LEU B C 1
ATOM 4302 O O . LEU B 1 185 ? -9.305 -25.875 -2.387 1 94.5 185 LEU B O 1
ATOM 4306 N N . SER B 1 186 ? -9.773 -24.25 -3.842 1 93.81 186 SER B N 1
ATOM 4307 C CA . SER B 1 186 ? -10.148 -23.297 -2.812 1 93.81 186 SER B CA 1
ATOM 4308 C C . SER B 1 186 ? -11.359 -23.781 -2.02 1 93.81 186 SER B C 1
ATOM 4310 O O . SER B 1 186 ? -11.422 -23.594 -0.801 1 93.81 186 SER B O 1
ATOM 4312 N N . GLU B 1 187 ? -12.328 -24.359 -2.725 1 95.31 187 GLU B N 1
ATOM 4313 C CA . GLU B 1 187 ? -13.516 -24.875 -2.061 1 95.31 187 GLU B CA 1
ATOM 4314 C C . GLU B 1 187 ? -13.172 -26.031 -1.132 1 95.31 187 GLU B C 1
ATOM 4316 O O . GLU B 1 187 ? -13.648 -26.094 0.004 1 95.31 187 GLU B O 1
ATOM 4321 N N . GLU B 1 188 ? -12.336 -26.844 -1.614 1 95.44 188 GLU B N 1
ATOM 4322 C CA . GLU B 1 188 ? -11.883 -27.953 -0.786 1 95.44 188 GLU B CA 1
ATOM 4323 C C . GLU B 1 188 ? -11.141 -27.453 0.45 1 95.44 188 GLU B C 1
ATOM 4325 O O . GLU B 1 188 ? -11.375 -27.938 1.559 1 95.44 188 GLU B O 1
ATOM 4330 N N . GLU B 1 189 ? -10.266 -26.531 0.279 1 93.5 189 GLU B N 1
ATOM 4331 C CA . GLU B 1 189 ? -9.477 -25.984 1.38 1 93.5 189 GLU B CA 1
ATOM 4332 C C . GLU B 1 189 ? -10.367 -25.281 2.402 1 93.5 189 GLU B C 1
ATOM 4334 O O . GLU B 1 189 ? -10.055 -25.25 3.592 1 93.5 189 GLU B O 1
ATOM 4339 N N . TRP B 1 190 ? -11.469 -24.766 1.908 1 93.44 190 TRP B N 1
ATOM 4340 C CA . TRP B 1 190 ? -12.414 -24.078 2.779 1 93.44 190 TRP B CA 1
ATOM 4341 C C . TRP B 1 190 ? -13.234 -25.094 3.586 1 93.44 190 TRP B C 1
ATOM 4343 O O . TRP B 1 190 ? -13.875 -24.734 4.574 1 93.44 190 TRP B O 1
ATOM 4353 N N . GLY B 1 191 ? -13.273 -26.344 3.107 1 94.88 191 GLY B N 1
ATOM 4354 C CA . GLY B 1 191 ? -13.977 -27.391 3.834 1 94.88 191 GLY B CA 1
ATOM 4355 C C . GLY B 1 191 ? -15.258 -27.844 3.152 1 94.88 191 GLY B C 1
ATOM 4356 O O . GLY B 1 191 ? -16.047 -28.594 3.727 1 94.88 191 GLY B O 1
ATOM 4357 N N . PHE B 1 192 ? -15.414 -27.406 1.961 1 96.06 192 PHE B N 1
ATOM 4358 C CA . PHE B 1 192 ? -16.609 -27.797 1.225 1 96.06 192 PHE B CA 1
ATOM 4359 C C . PHE B 1 192 ? -16.453 -29.172 0.602 1 96.06 192 PHE B C 1
ATOM 4361 O O . PHE B 1 192 ? -15.336 -29.562 0.235 1 96.06 192 PHE B O 1
ATOM 4368 N N . GLU B 1 193 ? -17.594 -29.859 0.538 1 97.12 193 GLU B N 1
ATOM 4369 C CA . GLU B 1 193 ? -17.609 -31.109 -0.209 1 97.12 193 GLU B CA 1
ATOM 4370 C C . GLU B 1 193 ? -17.906 -30.875 -1.686 1 97.12 193 GLU B C 1
ATOM 4372 O O . GLU B 1 193 ? -18.906 -30.234 -2.025 1 97.12 193 GLU B O 1
ATOM 4377 N N . LEU B 1 194 ? -17.078 -31.406 -2.482 1 97.5 194 LEU B N 1
ATOM 4378 C CA . LEU B 1 194 ? -17.297 -31.25 -3.918 1 97.5 194 LEU B CA 1
ATOM 4379 C C . LEU B 1 194 ? -18.297 -32.281 -4.43 1 97.5 194 LEU B C 1
ATOM 4381 O O . LEU B 1 194 ? -18.375 -33.406 -3.9 1 97.5 194 LEU B O 1
ATOM 4385 N N . GLU B 1 195 ? -19.031 -31.891 -5.418 1 97.12 195 GLU B N 1
ATOM 4386 C CA . GLU B 1 195 ? -20.047 -32.781 -5.98 1 97.12 195 GLU B CA 1
ATOM 4387 C C . GLU B 1 195 ? -19.406 -34.031 -6.613 1 97.12 195 GLU B C 1
ATOM 4389 O O . GLU B 1 195 ? -18.266 -33.969 -7.062 1 97.12 195 GLU B O 1
ATOM 4394 N N . GLU B 1 196 ? -20.203 -35.062 -6.773 1 97.75 196 GLU B N 1
ATOM 4395 C CA . GLU B 1 196 ? -19.719 -36.344 -7.23 1 97.75 196 GLU B CA 1
ATOM 4396 C C . GLU B 1 196 ? -19.141 -36.281 -8.641 1 97.75 196 GLU B C 1
ATOM 4398 O O . GLU B 1 196 ? -18.156 -36.938 -8.953 1 97.75 196 GLU B O 1
ATOM 4403 N N . TRP B 1 197 ? -19.688 -35.438 -9.438 1 97.88 197 TRP B N 1
ATOM 4404 C CA . TRP B 1 197 ? -19.266 -35.375 -10.836 1 97.88 197 TRP B CA 1
ATOM 4405 C C . TRP B 1 197 ? -17.828 -34.875 -10.953 1 97.88 197 TRP B C 1
ATOM 4407 O O . TRP B 1 197 ? -17.156 -35.156 -11.938 1 97.88 197 TRP B O 1
ATOM 4417 N N . THR B 1 198 ? -17.344 -34.125 -9.922 1 98.19 198 THR B N 1
ATOM 4418 C CA . THR B 1 198 ? -16.016 -33.531 -9.992 1 98.19 198 THR B CA 1
ATOM 4419 C C . THR B 1 198 ? -14.938 -34.594 -9.898 1 98.19 198 THR B C 1
ATOM 4421 O O . THR B 1 198 ? -13.805 -34.375 -10.336 1 98.19 198 THR B O 1
ATOM 4424 N N . LYS B 1 199 ? -15.227 -35.75 -9.414 1 97.69 199 LYS B N 1
ATOM 4425 C CA . LYS B 1 199 ? -14.258 -36.812 -9.195 1 97.69 199 LYS B CA 1
ATOM 4426 C C . LYS B 1 199 ? -13.648 -37.281 -10.516 1 97.69 199 LYS B C 1
ATOM 4428 O O . LYS B 1 199 ? -12.516 -37.781 -10.547 1 97.69 199 LYS B O 1
ATOM 4433 N N . THR B 1 200 ? -14.43 -37.094 -11.555 1 97.38 200 THR B N 1
ATOM 4434 C CA . THR B 1 200 ? -13.984 -37.531 -12.875 1 97.38 200 THR B CA 1
ATOM 4435 C C . THR B 1 200 ? -12.906 -36.594 -13.422 1 97.38 200 THR B C 1
ATOM 4437 O O . THR B 1 200 ? -12.039 -37.031 -14.188 1 97.38 200 THR B O 1
ATOM 4440 N N . ILE B 1 201 ? -12.93 -35.375 -12.961 1 97.69 201 ILE B N 1
ATOM 4441 C CA . ILE B 1 201 ? -12.109 -34.375 -13.672 1 97.69 201 ILE B CA 1
ATOM 4442 C C . ILE B 1 201 ? -11.133 -33.719 -12.695 1 97.69 201 ILE B C 1
ATOM 4444 O O . ILE B 1 201 ? -10.18 -33.062 -13.117 1 97.69 201 ILE B O 1
ATOM 4448 N N . TYR B 1 202 ? -11.336 -33.781 -11.367 1 97.5 202 TYR B N 1
ATOM 4449 C CA . TYR B 1 202 ? -10.531 -33.125 -10.352 1 97.5 202 TYR B CA 1
ATOM 4450 C C . TYR B 1 202 ? -9.969 -34.125 -9.344 1 97.5 202 TYR B C 1
ATOM 4452 O O . TYR B 1 202 ? -10.688 -35 -8.875 1 97.5 202 TYR B O 1
ATOM 4460 N N . PRO B 1 203 ? -8.703 -34.125 -9.016 1 97.06 203 PRO B N 1
ATOM 4461 C CA . PRO B 1 203 ? -7.789 -33.031 -9.367 1 97.06 203 PRO B CA 1
ATOM 4462 C C . PRO B 1 203 ? -6.996 -33.312 -10.641 1 97.06 203 PRO B C 1
ATOM 4464 O O . PRO B 1 203 ? -6.516 -32.375 -11.289 1 97.06 203 PRO B O 1
ATOM 4467 N N . ASN B 1 204 ? -6.863 -34.531 -11.055 1 96.06 204 ASN B N 1
ATOM 4468 C CA . ASN B 1 204 ? -5.801 -34.969 -11.953 1 96.06 204 ASN B CA 1
ATOM 4469 C C . ASN B 1 204 ? -5.98 -34.406 -13.359 1 96.06 204 ASN B C 1
ATOM 4471 O O . ASN B 1 204 ? -5.066 -33.781 -13.898 1 96.06 204 ASN B O 1
ATOM 4475 N N . PHE B 1 205 ? -7.133 -34.594 -13.906 1 96.56 205 PHE B N 1
ATOM 4476 C CA . PHE B 1 205 ? -7.3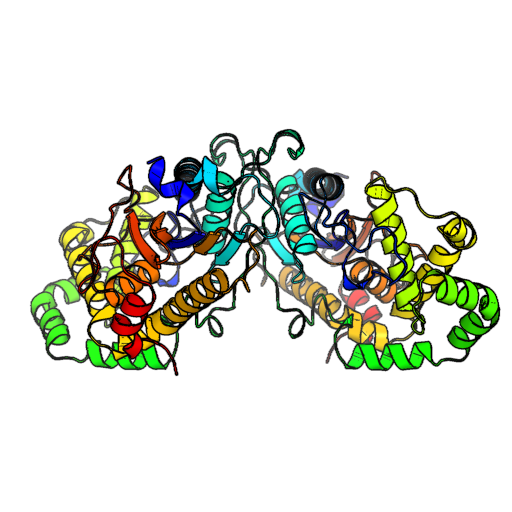52 -34.156 -15.281 1 96.56 205 PHE B CA 1
ATOM 4477 C C . PHE B 1 205 ? -7.195 -32.625 -15.398 1 96.56 205 PHE B C 1
ATOM 4479 O O . PHE B 1 205 ? -6.461 -32.156 -16.25 1 96.56 205 PHE B O 1
ATOM 4486 N N . LEU B 1 206 ? -7.859 -31.891 -14.508 1 96.75 206 LEU B N 1
ATOM 4487 C CA . LEU B 1 206 ? -7.797 -30.438 -14.555 1 96.75 206 LEU B CA 1
ATOM 4488 C C . LEU B 1 206 ? -6.379 -29.938 -14.281 1 96.75 206 LEU B C 1
ATOM 4490 O O . LEU B 1 206 ? -5.93 -28.969 -14.883 1 96.75 206 LEU B O 1
ATOM 4494 N N . LYS B 1 207 ? -5.742 -30.578 -13.383 1 95.44 207 LYS B N 1
ATOM 4495 C CA . LYS B 1 207 ? -4.355 -30.234 -13.094 1 95.44 207 LYS B CA 1
ATOM 4496 C C . LYS B 1 207 ? -3.475 -30.406 -14.328 1 95.44 207 LYS B C 1
ATOM 4498 O O . LYS B 1 207 ? -2.629 -29.562 -14.617 1 95.44 207 LYS B O 1
ATOM 4503 N N . SER B 1 208 ? -3.654 -31.531 -14.977 1 94.69 208 SER B N 1
ATOM 4504 C CA . SER B 1 208 ? -2.879 -31.797 -16.188 1 94.69 208 SER B CA 1
ATOM 4505 C C . SER B 1 208 ? -3.123 -30.734 -17.25 1 94.69 208 SER B C 1
ATOM 4507 O O . SER B 1 208 ? -2.184 -30.281 -17.906 1 94.69 208 SER B O 1
ATOM 4509 N N . LEU B 1 209 ? -4.348 -30.281 -17.422 1 94.56 209 LEU B N 1
ATOM 4510 C CA . LEU B 1 209 ? -4.66 -29.219 -18.391 1 94.56 209 LEU B CA 1
ATOM 4511 C C . LEU B 1 209 ? -4.078 -27.891 -17.938 1 94.56 209 LEU B C 1
ATOM 4513 O O . LEU B 1 209 ? -3.586 -27.125 -18.766 1 94.56 209 LEU B O 1
ATOM 4517 N N . ALA B 1 210 ? -4.156 -27.672 -16.656 1 93.44 210 ALA B N 1
ATOM 4518 C CA . ALA B 1 210 ? -3.605 -26.422 -16.109 1 93.44 210 ALA B CA 1
ATOM 4519 C C . ALA B 1 210 ? -2.102 -26.344 -16.359 1 93.44 210 ALA B C 1
ATOM 4521 O O . ALA B 1 210 ? -1.586 -25.297 -16.75 1 93.44 210 ALA B O 1
ATOM 4522 N N . ILE B 1 211 ? -1.432 -27.391 -16.156 1 94.06 211 ILE B N 1
ATOM 4523 C CA . ILE B 1 211 ? 0.01 -27.438 -16.375 1 94.06 211 ILE B CA 1
ATOM 4524 C C . ILE B 1 211 ? 0.321 -27.219 -17.844 1 94.06 211 ILE B C 1
ATOM 4526 O O . ILE B 1 211 ? 1.268 -26.5 -18.188 1 94.06 211 ILE B O 1
ATOM 4530 N N . GLN B 1 212 ? -0.461 -27.812 -18.719 1 93.25 212 GLN B N 1
ATOM 4531 C CA . GLN B 1 212 ? -0.273 -27.594 -20.141 1 93.25 212 GLN B CA 1
ATOM 4532 C C . GLN B 1 212 ? -0.452 -26.109 -20.5 1 93.25 212 GLN B C 1
ATOM 4534 O O . GLN B 1 212 ? 0.29 -25.578 -21.312 1 93.25 212 GLN B O 1
ATOM 4539 N N . PHE B 1 213 ? -1.396 -25.516 -19.859 1 93.62 213 PHE B N 1
ATOM 4540 C CA . PHE B 1 213 ? -1.573 -24.078 -20.047 1 93.62 213 PHE B CA 1
ATOM 4541 C C . PHE B 1 213 ? -0.323 -23.312 -19.609 1 93.62 213 PHE B C 1
ATOM 4543 O O . PHE B 1 213 ? 0.167 -22.453 -20.344 1 93.62 213 PHE B O 1
ATOM 4550 N N . PHE B 1 214 ? 0.237 -23.641 -18.438 1 93.81 214 PHE B N 1
ATOM 4551 C CA . PHE B 1 214 ? 1.433 -22.984 -17.938 1 93.81 214 PHE B CA 1
ATOM 4552 C C . PHE B 1 214 ? 2.594 -23.141 -18.906 1 93.81 214 PHE B C 1
ATOM 4554 O O . PHE B 1 214 ? 3.385 -22.203 -19.094 1 93.81 214 PHE B O 1
ATOM 4561 N N . MET B 1 215 ? 2.619 -24.219 -19.547 1 93.12 215 MET B N 1
ATOM 4562 C CA . MET B 1 215 ? 3.699 -24.469 -20.5 1 93.12 215 MET B CA 1
ATOM 4563 C C . MET B 1 215 ? 3.59 -23.547 -21.703 1 93.12 215 MET B C 1
ATOM 4565 O O . MET B 1 215 ? 4.602 -23.188 -22.312 1 93.12 215 MET B O 1
ATOM 4569 N N . THR B 1 216 ? 2.396 -23.109 -22 1 93.94 216 THR B N 1
ATOM 4570 C CA . THR B 1 216 ? 2.211 -22.234 -23.156 1 93.94 216 THR B CA 1
ATOM 4571 C C . THR B 1 216 ? 2.723 -20.828 -22.844 1 93.94 216 THR B C 1
ATOM 4573 O O . THR B 1 216 ? 3.002 -20.047 -23.766 1 93.94 216 THR B O 1
ATOM 4576 N N . LEU B 1 217 ? 2.912 -20.531 -21.578 1 94 217 LEU B N 1
ATOM 4577 C CA . LEU B 1 217 ? 3.238 -19.172 -21.141 1 94 217 LEU B CA 1
ATOM 4578 C C . LEU B 1 217 ? 4.707 -18.859 -21.406 1 94 217 LEU B C 1
ATOM 4580 O O . LEU B 1 217 ? 5.145 -17.719 -21.219 1 94 217 LEU B O 1
ATOM 4584 N N . SER B 1 218 ? 5.445 -19.781 -21.906 1 94.38 218 SER B N 1
ATOM 4585 C CA . SER B 1 218 ? 6.832 -19.531 -22.297 1 94.38 218 SER B CA 1
ATOM 4586 C C . SER B 1 218 ? 7.176 -20.234 -23.609 1 94.38 218 SER B C 1
ATOM 4588 O O . SER B 1 218 ? 8.344 -20.547 -23.859 1 94.38 218 SER B O 1
ATOM 4590 N N . LYS B 1 219 ? 6.195 -20.516 -24.328 1 94.25 219 LYS B N 1
ATOM 4591 C CA . LYS B 1 219 ? 6.348 -21.328 -25.531 1 94.25 219 LYS B CA 1
ATOM 4592 C C . LYS B 1 219 ? 7.098 -20.578 -26.625 1 94.25 219 LYS B C 1
ATOM 4594 O O . LYS B 1 219 ? 7.875 -21.172 -27.375 1 94.25 219 LYS B O 1
ATOM 4599 N N . THR B 1 220 ? 6.844 -19.297 -26.75 1 95.81 220 THR B N 1
ATOM 4600 C CA . THR B 1 220 ? 7.484 -18.5 -27.781 1 95.81 220 THR B CA 1
ATOM 4601 C C . THR B 1 220 ? 8.305 -17.375 -27.156 1 95.81 220 THR B C 1
ATOM 4603 O O . THR B 1 220 ? 8.078 -16.984 -26.016 1 95.81 220 THR B O 1
ATOM 4606 N N . ASP B 1 221 ? 9.211 -16.844 -27.953 1 96 221 ASP B N 1
ATOM 4607 C CA . ASP B 1 221 ? 10.016 -15.719 -27.5 1 96 221 ASP B CA 1
ATOM 4608 C C . ASP B 1 221 ? 9.141 -14.484 -27.25 1 96 221 ASP B C 1
ATOM 4610 O O . ASP B 1 221 ? 9.375 -13.734 -26.297 1 96 221 ASP B O 1
ATOM 4614 N N . LYS B 1 222 ? 8.156 -14.359 -28.047 1 95.88 222 LYS B N 1
ATOM 4615 C CA . LYS B 1 222 ? 7.289 -13.188 -27.938 1 95.88 222 LYS B CA 1
ATOM 4616 C C . LYS B 1 222 ? 6.5 -13.203 -26.641 1 95.88 222 LYS B C 1
ATOM 4618 O O . LYS B 1 222 ? 6.395 -12.18 -25.953 1 95.88 222 LYS B O 1
ATOM 4623 N N . ILE B 1 223 ? 5.906 -14.336 -26.266 1 96.62 223 ILE B N 1
ATOM 4624 C CA . ILE B 1 223 ? 5.09 -14.391 -25.062 1 96.62 223 ILE B CA 1
ATOM 4625 C C . ILE B 1 223 ? 5.977 -14.195 -23.828 1 96.62 223 ILE B C 1
ATOM 4627 O O . ILE B 1 223 ? 5.551 -13.602 -22.844 1 96.62 223 ILE B O 1
ATOM 4631 N N . ARG B 1 224 ? 7.242 -14.68 -23.875 1 96.69 224 ARG B N 1
ATOM 4632 C CA . ARG B 1 224 ? 8.219 -14.453 -22.812 1 96.69 224 ARG B CA 1
ATOM 4633 C C . ARG B 1 224 ? 8.523 -12.969 -22.672 1 96.69 224 ARG B C 1
ATOM 4635 O O . ARG B 1 224 ? 8.492 -12.438 -21.547 1 96.69 224 ARG B O 1
ATOM 4642 N N . LYS B 1 225 ? 8.758 -12.344 -23.797 1 96.69 225 LYS B N 1
ATOM 4643 C CA . LYS B 1 225 ? 9.102 -10.922 -23.844 1 96.69 225 LYS B CA 1
ATOM 4644 C C . LYS B 1 225 ? 7.973 -10.062 -23.281 1 96.69 225 LYS B C 1
ATOM 4646 O O . LYS B 1 225 ? 8.203 -9.195 -22.438 1 96.69 225 LYS B O 1
ATOM 4651 N N . TYR B 1 226 ? 6.766 -10.375 -23.672 1 95.25 226 TYR B N 1
ATOM 4652 C CA . TYR B 1 226 ? 5.629 -9.547 -23.281 1 95.25 226 TYR B CA 1
ATOM 4653 C C . TYR B 1 226 ? 5.191 -9.836 -21.859 1 95.25 226 TYR B C 1
ATOM 4655 O O . TYR B 1 226 ? 4.656 -8.961 -21.172 1 95.25 226 TYR B O 1
ATOM 4663 N N . GLY B 1 227 ? 5.445 -10.977 -21.438 1 95.56 227 GLY B N 1
ATOM 4664 C CA . GLY B 1 227 ? 5.004 -11.375 -20.109 1 95.56 227 GLY B CA 1
ATOM 4665 C C . GLY B 1 227 ? 5.961 -10.961 -19 1 95.56 227 GLY B C 1
ATOM 4666 O O . GLY B 1 227 ? 5.547 -10.414 -17.984 1 95.56 227 GLY B O 1
ATOM 4667 N N . GLN B 1 228 ? 7.285 -11.18 -19.25 1 95.56 228 GLN B N 1
ATOM 4668 C CA . GLN B 1 228 ? 8.219 -11.039 -18.141 1 95.56 228 GLN B CA 1
ATOM 4669 C C . GLN B 1 228 ? 9.414 -10.172 -18.547 1 95.56 228 GLN B C 1
ATOM 4671 O O . GLN B 1 228 ? 10.344 -9.992 -17.75 1 95.56 228 GLN B O 1
ATOM 4676 N N . GLY B 1 229 ? 9.43 -9.664 -19.703 1 96.44 229 GLY B N 1
ATOM 4677 C CA . GLY B 1 229 ? 10.547 -8.867 -20.188 1 96.44 229 GLY B CA 1
ATOM 4678 C C . GLY B 1 229 ? 10.828 -7.648 -19.328 1 96.44 229 GLY B C 1
ATOM 4679 O O . GLY B 1 229 ? 11.977 -7.348 -19.016 1 96.44 229 GLY B O 1
ATOM 4680 N N . ASN B 1 230 ? 9.773 -6.941 -18.969 1 97 230 ASN B N 1
ATOM 4681 C CA . ASN B 1 230 ? 9.938 -5.75 -18.141 1 97 230 ASN B CA 1
ATOM 4682 C C . ASN B 1 230 ? 10.477 -6.098 -16.766 1 97 230 ASN B C 1
ATOM 4684 O O . ASN B 1 230 ? 11.297 -5.367 -16.203 1 97 230 ASN B O 1
ATOM 4688 N N . PHE B 1 231 ? 9.977 -7.148 -16.25 1 98 231 PHE B N 1
ATOM 4689 C CA . PHE B 1 231 ? 10.445 -7.59 -14.938 1 98 231 PHE B CA 1
ATOM 4690 C C . PHE B 1 231 ? 11.914 -7.992 -14.992 1 98 231 PHE B C 1
ATOM 4692 O O . PHE B 1 231 ? 12.703 -7.598 -14.133 1 98 231 PHE B O 1
ATOM 4699 N N . LEU B 1 232 ? 12.25 -8.766 -16 1 98 232 LEU B N 1
ATOM 4700 C CA . LEU B 1 232 ? 13.633 -9.18 -16.219 1 98 232 LEU B CA 1
ATOM 4701 C C . LEU B 1 232 ? 14.547 -7.961 -16.359 1 98 232 LEU B C 1
ATOM 4703 O O . LEU B 1 232 ? 15.625 -7.918 -15.773 1 98 232 LEU B O 1
ATOM 4707 N N . LYS B 1 233 ? 14.141 -7.039 -17.125 1 98.12 233 LYS B N 1
ATOM 4708 C CA . LYS B 1 233 ? 14.914 -5.816 -17.312 1 98.12 233 LYS B CA 1
ATOM 4709 C C . LYS B 1 233 ? 15.125 -5.082 -16 1 98.12 233 LYS B C 1
ATOM 4711 O O . LYS B 1 233 ? 16.219 -4.578 -15.727 1 98.12 233 LYS B O 1
ATOM 4716 N N . LYS B 1 234 ? 14.102 -4.984 -15.219 1 98.06 234 LYS B N 1
ATOM 4717 C CA . LYS B 1 234 ? 14.195 -4.301 -13.93 1 98.06 234 LYS B CA 1
ATOM 4718 C C . LYS B 1 234 ? 15.25 -4.957 -13.039 1 98.06 234 LYS B C 1
ATOM 4720 O O . LYS B 1 234 ? 16.062 -4.27 -12.422 1 98.06 234 LYS B O 1
ATOM 4725 N N . ILE B 1 235 ? 15.258 -6.281 -12.977 1 98.38 235 ILE B N 1
ATOM 4726 C CA . ILE B 1 235 ? 16.219 -7.02 -12.172 1 98.38 235 ILE B CA 1
ATOM 4727 C C . ILE B 1 235 ? 17.641 -6.715 -12.664 1 98.38 235 ILE B C 1
ATOM 4729 O O . ILE B 1 235 ? 18.516 -6.379 -11.867 1 98.38 235 ILE B O 1
ATOM 4733 N N . ILE B 1 236 ? 17.812 -6.793 -13.961 1 98.44 236 ILE B N 1
ATOM 4734 C CA . ILE B 1 236 ? 19.109 -6.566 -14.562 1 98.44 236 ILE B CA 1
ATOM 4735 C C . ILE B 1 236 ? 19.578 -5.141 -14.266 1 98.44 236 ILE B C 1
ATOM 4737 O O . ILE B 1 236 ? 20.734 -4.93 -13.859 1 98.44 236 ILE B O 1
ATOM 4741 N N . ASP B 1 237 ? 18.672 -4.176 -14.43 1 98.06 237 ASP B N 1
ATOM 4742 C CA . ASP B 1 237 ? 19 -2.775 -14.195 1 98.06 237 ASP B CA 1
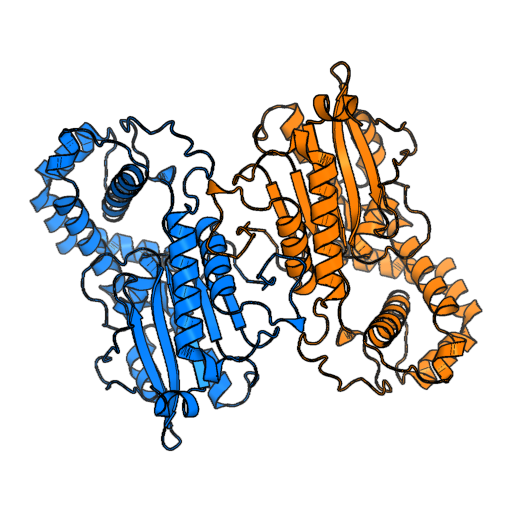ATOM 4743 C C . ASP B 1 237 ? 19.406 -2.549 -12.742 1 98.06 237 ASP B C 1
ATOM 4745 O O . ASP B 1 237 ? 20.359 -1.806 -12.469 1 98.06 237 ASP B O 1
ATOM 4749 N N . GLU B 1 238 ? 18.734 -3.166 -11.836 1 98.31 238 GLU B N 1
ATOM 4750 C CA . GLU B 1 238 ? 19.047 -3 -10.414 1 98.31 238 GLU B CA 1
ATOM 4751 C C . GLU B 1 238 ? 20.359 -3.678 -10.047 1 98.31 238 GLU B C 1
ATOM 4753 O O . GLU B 1 238 ? 21.125 -3.168 -9.219 1 98.31 238 GLU B O 1
ATOM 4758 N N . CYS B 1 239 ? 20.625 -4.797 -10.648 1 98.5 239 CYS B N 1
ATOM 4759 C CA . CYS B 1 239 ? 21.922 -5.457 -10.453 1 98.5 239 CYS B CA 1
ATOM 4760 C C . CYS B 1 239 ? 23.062 -4.59 -10.961 1 98.5 239 CYS B C 1
ATOM 4762 O O . CYS B 1 239 ? 24.062 -4.414 -10.273 1 98.5 239 CYS B O 1
ATOM 4764 N N . LYS B 1 240 ? 22.891 -4.059 -12.141 1 98.19 240 LYS B N 1
ATOM 4765 C CA . LYS B 1 240 ? 23.906 -3.184 -12.711 1 98.19 240 LYS B CA 1
ATOM 4766 C C . LYS B 1 240 ? 24.109 -1.935 -11.859 1 98.19 240 LYS B C 1
ATOM 4768 O O . LYS B 1 240 ? 25.234 -1.492 -11.656 1 98.19 240 LYS B O 1
ATOM 4773 N N . ALA B 1 241 ? 22.984 -1.38 -11.422 1 98.12 241 ALA B N 1
ATOM 4774 C CA . ALA B 1 241 ? 23.078 -0.2 -10.562 1 98.12 241 ALA B CA 1
ATOM 4775 C C . ALA B 1 241 ? 23.859 -0.5 -9.297 1 98.12 241 ALA B C 1
ATOM 4777 O O . ALA B 1 241 ? 24.625 0.343 -8.82 1 98.12 241 ALA B O 1
ATOM 4778 N N . LYS B 1 242 ? 23.609 -1.681 -8.742 1 97.31 242 LYS B N 1
ATOM 4779 C CA . LYS B 1 242 ? 24.359 -2.098 -7.562 1 97.31 242 LYS B CA 1
ATOM 4780 C C . LYS B 1 242 ? 25.844 -2.266 -7.883 1 97.31 242 LYS B C 1
ATOM 4782 O O . LYS B 1 242 ? 26.703 -1.804 -7.129 1 97.31 242 LYS B O 1
ATOM 4787 N N . MET B 1 243 ? 26.156 -2.883 -8.953 1 96.56 243 MET B N 1
ATOM 4788 C CA . MET B 1 243 ? 27.516 -3.129 -9.414 1 96.56 243 MET B CA 1
ATOM 4789 C C . MET B 1 243 ? 28.266 -1.816 -9.625 1 96.56 243 MET B C 1
ATOM 4791 O O . MET B 1 243 ? 29.453 -1.709 -9.297 1 96.56 243 MET B O 1
ATOM 4795 N N . GLU B 1 244 ? 27.562 -0.805 -10.07 1 96.31 244 GLU B N 1
ATOM 4796 C CA . GLU B 1 244 ? 28.188 0.468 -10.43 1 96.31 244 GLU B CA 1
ATOM 4797 C C . GLU B 1 244 ? 28.219 1.425 -9.242 1 96.31 244 GLU B C 1
ATOM 4799 O O . GLU B 1 244 ? 28.734 2.535 -9.352 1 96.31 244 GLU B O 1
ATOM 4804 N N . GLY B 1 245 ? 27.578 1.099 -8.188 1 94.25 245 GLY B N 1
ATOM 4805 C CA . GLY B 1 245 ? 27.594 1.928 -6.996 1 94.25 245 GLY B CA 1
ATOM 4806 C C . GLY B 1 245 ? 26.547 3.027 -7.012 1 94.25 245 GLY B C 1
ATOM 4807 O O . GLY B 1 245 ? 26.625 3.969 -6.219 1 94.25 245 GLY B O 1
ATOM 4808 N N . VAL B 1 246 ? 25.656 2.91 -7.93 1 94.38 246 VAL B N 1
ATOM 4809 C CA . VAL B 1 246 ? 24.578 3.883 -8.047 1 94.38 246 VAL B CA 1
ATOM 4810 C C . VAL B 1 246 ? 23.5 3.57 -7.023 1 94.38 246 VAL B C 1
ATOM 4812 O O . VAL B 1 246 ? 22.922 4.48 -6.422 1 94.38 246 VAL B O 1
ATOM 4815 N N . LEU B 1 247 ? 23.219 2.318 -6.855 1 94.25 247 LEU B N 1
ATOM 4816 C CA . LEU B 1 247 ? 22.25 1.876 -5.867 1 94.25 247 LEU B CA 1
ATOM 4817 C C . LEU B 1 247 ? 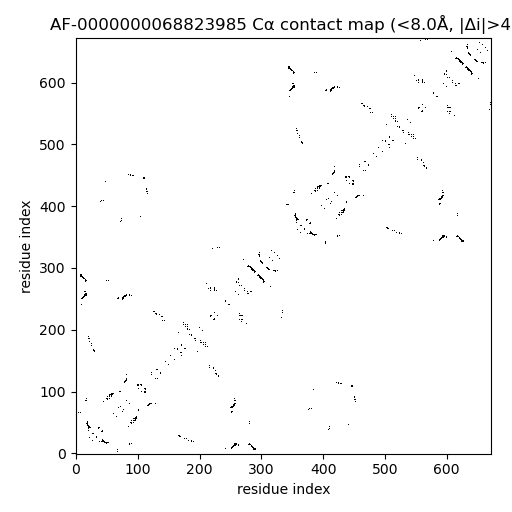22.828 1.947 -4.461 1 94.25 247 LEU B C 1
ATOM 4819 O O . LEU B 1 247 ? 23.984 1.559 -4.238 1 94.25 247 LEU B O 1
ATOM 4823 N N . SER B 1 248 ? 22.031 2.518 -3.568 1 89.81 248 SER B N 1
ATOM 4824 C CA . SER B 1 248 ? 22.469 2.65 -2.186 1 89.81 248 SER B CA 1
ATOM 4825 C C . SER B 1 248 ? 22.984 1.323 -1.638 1 89.81 248 SER B C 1
ATOM 4827 O O . SER B 1 248 ? 22.422 0.268 -1.92 1 89.81 248 SER B O 1
ATOM 4829 N N . GLU B 1 249 ? 24.047 1.397 -0.838 1 90.06 249 GLU B N 1
ATOM 4830 C CA . GLU B 1 249 ? 24.594 0.209 -0.185 1 90.06 249 GLU B CA 1
ATOM 4831 C C . GLU B 1 249 ? 23.594 -0.371 0.815 1 90.06 249 GLU B C 1
ATOM 4833 O O . GLU B 1 249 ? 23.641 -1.565 1.119 1 90.06 249 GLU B O 1
ATOM 4838 N N . GLU B 1 250 ? 22.703 0.481 1.217 1 92.12 250 GLU B N 1
ATOM 4839 C CA . GLU B 1 250 ? 21.719 0.057 2.217 1 92.12 250 GLU B CA 1
ATOM 4840 C C . GLU B 1 250 ? 20.609 -0.781 1.585 1 92.12 250 GLU B C 1
ATOM 4842 O O . GLU B 1 250 ? 19.922 -1.519 2.281 1 92.12 250 GLU B O 1
ATOM 4847 N N . ARG B 1 251 ? 20.453 -0.592 0.27 1 96.12 251 ARG B N 1
ATOM 4848 C CA . ARG B 1 251 ? 19.469 -1.415 -0.426 1 96.12 251 ARG B CA 1
ATOM 4849 C C . ARG B 1 251 ? 19.938 -2.859 -0.541 1 96.12 251 ARG B C 1
ATOM 4851 O O . ARG B 1 251 ? 20.953 -3.135 -1.187 1 96.12 251 ARG B O 1
ATOM 4858 N N . LYS B 1 252 ? 19.188 -3.805 0.034 1 97.19 252 LYS B N 1
ATOM 4859 C CA . LYS B 1 252 ? 19.688 -5.168 0.126 1 97.19 252 LYS B CA 1
ATOM 4860 C C . LYS B 1 252 ? 18.734 -6.16 -0.535 1 97.19 252 LYS B C 1
ATOM 4862 O O . LYS B 1 252 ? 19.156 -7.223 -0.996 1 97.19 252 LYS B O 1
ATOM 4867 N N . ILE B 1 253 ? 17.453 -5.777 -0.61 1 98.19 253 ILE B N 1
ATOM 4868 C CA . ILE B 1 253 ? 16.5 -6.785 -1.064 1 98.19 253 ILE B CA 1
ATOM 4869 C C . ILE B 1 253 ? 15.312 -6.109 -1.734 1 98.19 253 ILE B C 1
ATOM 4871 O O . ILE B 1 253 ? 14.867 -5.051 -1.292 1 98.19 253 ILE B O 1
ATOM 4875 N N . TYR B 1 254 ? 14.891 -6.664 -2.836 1 98.62 254 TYR B N 1
ATOM 4876 C CA . TYR B 1 254 ? 13.633 -6.34 -3.498 1 98.62 254 TYR B CA 1
ATOM 4877 C C . TYR B 1 254 ? 12.633 -7.488 -3.371 1 98.62 254 TYR B C 1
ATOM 4879 O O . TYR B 1 254 ? 13 -8.656 -3.549 1 98.62 254 TYR B O 1
ATOM 4887 N N . LEU B 1 255 ? 11.43 -7.148 -2.996 1 98.81 255 LEU B N 1
ATOM 4888 C CA . LEU B 1 255 ? 10.359 -8.141 -2.92 1 98.81 255 LEU B CA 1
ATOM 4889 C C . LEU B 1 255 ? 9.266 -7.84 -3.941 1 98.81 255 LEU B C 1
ATOM 4891 O O . LEU B 1 255 ? 8.906 -6.676 -4.145 1 98.81 255 LEU B O 1
ATOM 4895 N N . TYR B 1 256 ? 8.797 -8.875 -4.602 1 98.81 256 TYR B N 1
ATOM 4896 C CA . TYR B 1 256 ? 7.703 -8.781 -5.562 1 98.81 256 TYR B CA 1
ATOM 4897 C C . TYR B 1 256 ? 6.629 -9.82 -5.266 1 98.81 256 TYR B C 1
ATOM 4899 O O . TYR B 1 256 ? 6.879 -11.023 -5.359 1 98.81 256 TYR B O 1
ATOM 4907 N N . SER B 1 257 ? 5.48 -9.359 -4.867 1 98.81 257 SER B N 1
ATOM 4908 C CA . SER B 1 257 ? 4.336 -10.227 -4.586 1 98.81 257 SER B CA 1
ATOM 4909 C C . SER B 1 257 ? 3.414 -10.336 -5.793 1 98.81 257 SER B C 1
ATOM 4911 O O . SER B 1 257 ? 2.881 -9.328 -6.266 1 98.81 257 SER B O 1
ATOM 4913 N N . GLY B 1 258 ? 3.25 -11.531 -6.281 1 98.19 258 GLY B N 1
ATOM 4914 C CA . GLY B 1 258 ? 2.451 -11.727 -7.48 1 98.19 258 GLY B CA 1
ATOM 4915 C C . GLY B 1 258 ? 1.672 -13.023 -7.48 1 98.19 258 GLY B C 1
ATOM 4916 O O . GLY B 1 258 ? 1.063 -13.391 -6.473 1 98.19 258 GLY B O 1
ATOM 4917 N N . HIS B 1 259 ? 1.648 -13.641 -8.609 1 96.69 259 HIS B N 1
ATOM 4918 C CA . HIS B 1 259 ? 0.751 -14.766 -8.867 1 96.69 259 HIS B CA 1
ATOM 4919 C C . HIS B 1 259 ? 1.515 -15.969 -9.398 1 96.69 259 HIS B C 1
ATOM 4921 O O . HIS B 1 259 ? 2.721 -15.891 -9.641 1 96.69 259 HIS B O 1
ATOM 4927 N N . ASP B 1 260 ? 0.826 -17.078 -9.492 1 95.44 260 ASP B N 1
ATOM 4928 C CA . ASP B 1 260 ? 1.373 -18.312 -10.062 1 95.44 260 ASP B CA 1
ATOM 4929 C C . ASP B 1 260 ? 1.923 -18.062 -11.469 1 95.44 260 ASP B C 1
ATOM 4931 O O . ASP B 1 260 ? 2.998 -18.562 -11.812 1 95.44 260 ASP B O 1
ATOM 4935 N N . ILE B 1 261 ? 1.204 -17.266 -12.164 1 94.69 261 ILE B N 1
ATOM 4936 C CA . ILE B 1 261 ? 1.588 -16.984 -13.539 1 94.69 261 ILE B CA 1
ATOM 4937 C C . ILE B 1 261 ? 2.922 -16.234 -13.562 1 94.69 261 ILE B C 1
ATOM 4939 O O . ILE B 1 261 ? 3.738 -16.453 -14.469 1 94.69 261 ILE B O 1
ATOM 4943 N N . ASN B 1 262 ? 3.164 -15.359 -12.617 1 96.69 262 ASN B N 1
ATOM 4944 C CA . ASN B 1 262 ? 4.445 -14.664 -12.539 1 96.69 262 ASN B CA 1
ATOM 4945 C C . ASN B 1 262 ? 5.602 -15.641 -12.336 1 96.69 262 ASN B C 1
ATOM 4947 O O . ASN B 1 262 ? 6.633 -15.539 -13 1 96.69 262 ASN B O 1
ATOM 4951 N N . ILE B 1 263 ? 5.363 -16.578 -11.422 1 96.81 263 ILE B N 1
ATOM 4952 C CA . ILE B 1 263 ? 6.387 -17.562 -11.094 1 96.81 263 ILE B CA 1
ATOM 4953 C C . ILE B 1 263 ? 6.672 -18.438 -12.312 1 96.81 263 ILE B C 1
ATOM 4955 O O . ILE B 1 263 ? 7.824 -18.578 -12.727 1 96.81 263 ILE B O 1
ATOM 4959 N N . THR B 1 264 ? 5.645 -18.953 -12.914 1 96.06 264 THR B N 1
ATOM 4960 C CA . THR B 1 264 ? 5.75 -19.906 -14.016 1 96.06 264 THR B CA 1
ATOM 4961 C C . THR B 1 264 ? 6.402 -19.234 -15.227 1 96.06 264 THR B C 1
ATOM 4963 O O . THR B 1 264 ? 7.34 -19.781 -15.812 1 96.06 264 THR B O 1
ATOM 4966 N N . GLN B 1 265 ? 5.895 -18.125 -15.547 1 96.12 265 GLN B N 1
ATOM 4967 C CA . GLN B 1 265 ? 6.387 -17.484 -16.766 1 96.12 265 GLN B CA 1
ATOM 4968 C C . GLN B 1 265 ? 7.812 -16.984 -16.578 1 96.12 265 GLN B C 1
ATOM 4970 O O . GLN B 1 265 ? 8.609 -16.984 -17.516 1 96.12 265 GLN B O 1
ATOM 4975 N N . PHE B 1 266 ? 8.125 -16.5 -15.406 1 97.75 266 PHE B N 1
ATOM 4976 C CA . PHE B 1 266 ? 9.492 -16.047 -15.148 1 97.75 266 PHE B CA 1
ATOM 4977 C C . PHE B 1 266 ? 10.477 -17.203 -15.234 1 97.75 266 PHE B C 1
ATOM 4979 O O . PHE B 1 266 ? 11.492 -17.109 -15.93 1 97.75 266 PHE B O 1
ATOM 4986 N N . LEU B 1 267 ? 10.172 -18.297 -14.562 1 96.94 267 LEU B N 1
ATOM 4987 C CA . LEU B 1 267 ? 11.016 -19.5 -14.656 1 96.94 267 LEU B CA 1
ATOM 4988 C C . LEU B 1 267 ? 11.078 -20 -16.094 1 96.94 267 LEU B C 1
ATOM 4990 O O . LEU B 1 267 ? 12.133 -20.438 -16.547 1 96.94 267 LEU B O 1
ATOM 4994 N N . GLY B 1 268 ? 9.953 -19.953 -16.766 1 96.75 268 GLY B N 1
ATOM 4995 C CA . GLY B 1 268 ? 9.922 -20.344 -18.172 1 96.75 268 GLY B CA 1
ATOM 4996 C C . GLY B 1 268 ? 10.812 -19.484 -19.047 1 96.75 268 GLY B C 1
ATOM 4997 O O . GLY B 1 268 ? 11.492 -19.984 -19.938 1 96.75 268 GLY B O 1
ATOM 4998 N N . THR B 1 269 ? 10.734 -18.203 -18.781 1 96.69 269 THR B N 1
ATOM 4999 C CA . THR B 1 269 ? 11.547 -17.266 -19.531 1 96.69 269 THR B CA 1
ATOM 5000 C C . THR B 1 269 ? 13.031 -17.578 -19.344 1 96.69 269 THR B C 1
ATOM 5002 O O . THR B 1 269 ? 13.828 -17.406 -20.281 1 96.69 269 THR B O 1
ATOM 5005 N N . LEU B 1 270 ? 13.406 -18.109 -18.203 1 97 270 LEU B N 1
ATOM 5006 C CA . LEU B 1 270 ? 14.797 -18.453 -17.891 1 97 270 LEU B CA 1
ATOM 5007 C C . LEU B 1 270 ? 15.109 -19.891 -18.281 1 97 270 LEU B C 1
ATOM 5009 O O . LEU B 1 270 ? 16.203 -20.375 -18.031 1 97 270 LEU B O 1
ATOM 5013 N N . ASP B 1 271 ? 14.156 -20.609 -18.812 1 96.25 271 ASP B N 1
ATOM 5014 C CA . ASP B 1 271 ? 14.281 -22.016 -19.172 1 96.25 271 ASP B CA 1
ATOM 5015 C C . ASP B 1 271 ? 14.555 -22.875 -17.953 1 96.25 271 ASP B C 1
ATOM 5017 O O . ASP B 1 271 ? 15.359 -23.812 -18.016 1 96.25 271 ASP B O 1
ATOM 5021 N N . LEU B 1 272 ? 13.906 -22.516 -16.875 1 95.69 272 LEU B N 1
ATOM 5022 C CA . LEU B 1 272 ? 14.125 -23.234 -15.625 1 95.69 272 LEU B CA 1
ATOM 5023 C C . LEU B 1 272 ? 12.828 -23.891 -15.141 1 95.69 272 LEU B C 1
ATOM 5025 O O . LEU B 1 272 ? 12.82 -24.594 -14.133 1 95.69 272 LEU B O 1
ATOM 5029 N N . PHE B 1 273 ? 11.75 -23.641 -15.852 1 94.56 273 PHE B N 1
ATOM 5030 C CA . PHE B 1 273 ? 10.461 -24.094 -15.367 1 94.56 273 PHE B CA 1
ATOM 5031 C C . PHE B 1 273 ? 10.281 -25.594 -15.641 1 94.56 273 PHE B C 1
ATOM 5033 O O . PHE B 1 273 ? 10.414 -26.031 -16.781 1 94.56 273 PHE B O 1
ATOM 5040 N N . GLU B 1 274 ? 9.992 -26.328 -14.586 1 93.69 274 GLU B N 1
ATOM 5041 C CA . GLU B 1 274 ? 9.516 -27.703 -14.672 1 93.69 274 GLU B CA 1
ATOM 5042 C C . GLU B 1 274 ? 7.996 -27.766 -14.523 1 93.69 274 GLU B C 1
ATOM 5044 O O . GLU B 1 274 ? 7.422 -27.094 -13.656 1 93.69 274 GLU B O 1
ATOM 5049 N N . PRO B 1 275 ? 7.391 -28.547 -15.375 1 94 275 PRO B N 1
ATOM 5050 C CA . PRO B 1 275 ? 5.926 -28.562 -15.375 1 94 275 PRO B CA 1
ATOM 5051 C C . PRO B 1 275 ? 5.336 -28.922 -14.016 1 94 275 PRO B C 1
ATOM 5053 O O . PRO B 1 275 ? 5.59 -30 -13.484 1 94 275 PRO B O 1
ATOM 5056 N N . HIS B 1 276 ? 4.68 -28.078 -13.422 1 93 276 HIS B N 1
ATOM 5057 C CA . HIS B 1 276 ? 3.947 -28.234 -12.172 1 93 276 HIS B CA 1
ATOM 5058 C C . HIS B 1 276 ? 3.055 -27.031 -11.898 1 93 276 HIS B C 1
ATOM 5060 O O . HIS B 1 276 ? 3.006 -26.094 -12.703 1 93 276 HIS B O 1
ATOM 5066 N N . MET B 1 277 ? 2.326 -27.094 -10.938 1 91.69 277 MET B N 1
ATOM 5067 C CA . MET B 1 277 ? 1.563 -25.953 -10.445 1 91.69 277 MET B CA 1
ATOM 5068 C C . MET B 1 277 ? 2.258 -25.312 -9.25 1 91.69 277 MET B C 1
ATOM 5070 O O . MET B 1 277 ? 2.33 -25.906 -8.172 1 91.69 277 MET B O 1
ATOM 5074 N N . PRO B 1 278 ? 2.842 -24.109 -9.445 1 93.69 278 PRO B N 1
ATOM 5075 C CA . PRO B 1 278 ? 3.477 -23.5 -8.273 1 93.69 278 PRO B CA 1
ATOM 5076 C C . PRO B 1 278 ? 2.521 -23.359 -7.094 1 93.69 278 PRO B C 1
ATOM 5078 O O . PRO B 1 278 ? 1.445 -22.781 -7.23 1 93.69 278 PRO B O 1
ATOM 5081 N N . PRO B 1 279 ? 2.838 -23.906 -5.977 1 92.88 279 PRO B N 1
ATOM 5082 C CA . PRO B 1 279 ? 1.962 -23.766 -4.812 1 92.88 279 PRO B CA 1
ATOM 5083 C C . PRO B 1 279 ? 1.907 -22.344 -4.273 1 92.88 279 PRO B C 1
ATOM 5085 O O . PRO B 1 279 ? 2.668 -21.484 -4.723 1 92.88 279 PRO B O 1
ATOM 5088 N N . TYR B 1 280 ? 0.957 -22.125 -3.398 1 93.94 280 TYR B N 1
ATOM 5089 C CA . TYR B 1 280 ? 0.886 -20.844 -2.709 1 93.94 280 TYR B CA 1
ATOM 5090 C C . TYR B 1 280 ? 2.199 -20.531 -2 1 93.94 280 TYR B C 1
ATOM 5092 O O . TYR B 1 280 ? 2.84 -21.422 -1.447 1 93.94 280 TYR B O 1
ATOM 5100 N N . CYS B 1 281 ? 2.682 -19.25 -2.109 1 95.25 281 CYS B N 1
ATOM 5101 C CA . CYS B 1 281 ? 3.873 -18.688 -1.48 1 95.25 281 CYS B CA 1
ATOM 5102 C C . CYS B 1 281 ? 5.141 -19.297 -2.076 1 95.25 281 CYS B C 1
ATOM 5104 O O . CYS B 1 281 ? 6.203 -19.25 -1.459 1 95.25 281 CYS B O 1
ATOM 5106 N N . ALA B 1 282 ? 4.996 -19.984 -3.238 1 96.12 282 ALA B N 1
ATOM 5107 C CA . ALA B 1 282 ? 6.203 -20.344 -3.979 1 96.12 282 ALA B CA 1
ATOM 5108 C C . ALA B 1 282 ? 7.035 -19.109 -4.297 1 96.12 282 ALA B C 1
ATOM 5110 O O . ALA B 1 282 ? 6.492 -18.016 -4.504 1 96.12 282 ALA B O 1
ATOM 5111 N N . CYS B 1 283 ? 8.352 -19.25 -4.336 1 96.12 283 CYS B N 1
ATOM 5112 C CA . CYS B 1 283 ? 9.148 -18.047 -4.566 1 96.12 283 CYS B CA 1
ATOM 5113 C C . CYS B 1 283 ? 10.391 -18.359 -5.391 1 96.12 283 CYS B C 1
ATOM 5115 O O . CYS B 1 283 ? 10.93 -19.469 -5.309 1 96.12 283 CYS B O 1
ATOM 5117 N N . VAL B 1 284 ? 10.766 -17.484 -6.203 1 97.44 284 VAL B N 1
ATOM 5118 C CA . VAL B 1 284 ? 12.031 -17.453 -6.938 1 97.44 284 VAL B CA 1
ATOM 5119 C C . VAL B 1 284 ? 12.953 -16.391 -6.332 1 97.44 284 VAL B C 1
ATOM 5121 O O . VAL B 1 284 ? 12.547 -15.25 -6.133 1 97.44 284 VAL B O 1
ATOM 5124 N N . ILE B 1 285 ? 14.18 -16.812 -6.008 1 97.5 285 ILE B N 1
ATOM 5125 C CA . ILE B 1 285 ? 15.156 -15.914 -5.406 1 97.5 285 ILE B CA 1
ATOM 5126 C C . ILE B 1 285 ? 16.344 -15.727 -6.352 1 97.5 285 ILE B C 1
ATOM 5128 O O . ILE B 1 285 ? 16.906 -16.703 -6.84 1 97.5 285 ILE B O 1
ATOM 5132 N N . LEU B 1 286 ? 16.672 -14.547 -6.691 1 98.44 286 LEU B N 1
ATOM 5133 C CA . LEU B 1 286 ? 17.906 -14.195 -7.395 1 98.44 286 LEU B CA 1
ATOM 5134 C C . LEU B 1 286 ? 18.875 -13.484 -6.461 1 98.44 286 LEU B C 1
ATOM 5136 O O . LEU B 1 286 ? 18.547 -12.445 -5.879 1 98.44 286 LEU B O 1
ATOM 5140 N N . GLU B 1 287 ? 20.016 -14.055 -6.316 1 97.81 287 GLU B N 1
ATOM 5141 C CA . GLU B 1 287 ? 21.078 -13.469 -5.516 1 97.81 287 GLU B CA 1
ATOM 5142 C C . GLU B 1 287 ? 22.203 -12.922 -6.402 1 97.81 287 GLU B C 1
ATOM 5144 O O . GLU B 1 287 ? 22.781 -13.664 -7.195 1 97.81 287 GLU B O 1
ATOM 5149 N N . LEU B 1 288 ? 22.422 -11.68 -6.273 1 98.31 288 LEU B N 1
ATOM 5150 C CA . LEU B 1 288 ? 23.609 -11.117 -6.895 1 98.31 288 LEU B CA 1
ATOM 5151 C C . LEU B 1 288 ? 24.828 -11.281 -5.988 1 98.31 288 LEU B C 1
ATOM 5153 O O . LEU B 1 288 ? 24.812 -10.852 -4.836 1 98.31 288 LEU B O 1
ATOM 5157 N N . HIS B 1 289 ? 25.844 -11.945 -6.504 1 97.75 289 HIS B N 1
ATOM 5158 C CA . HIS B 1 289 ? 27.094 -12.148 -5.77 1 97.75 289 HIS B CA 1
ATOM 5159 C C . HIS B 1 289 ? 28.266 -11.492 -6.484 1 97.75 289 HIS B C 1
ATOM 5161 O O . HIS B 1 289 ? 28.234 -11.312 -7.703 1 97.75 289 HIS B O 1
ATOM 5167 N N . GLU B 1 290 ? 29.156 -11.078 -5.742 1 97.31 290 GLU B N 1
ATOM 5168 C CA . GLU B 1 290 ? 30.484 -10.742 -6.258 1 97.31 290 GLU B CA 1
ATOM 5169 C C . GLU B 1 290 ? 31.531 -11.766 -5.82 1 97.31 290 GLU B C 1
ATOM 5171 O O . GLU B 1 290 ? 31.906 -11.805 -4.648 1 97.31 290 GLU B O 1
ATOM 5176 N N . ILE B 1 291 ? 31.984 -12.609 -6.762 1 95.19 291 ILE B N 1
ATOM 5177 C CA . ILE B 1 291 ? 32.938 -13.664 -6.492 1 95.19 291 ILE B CA 1
ATOM 5178 C C . ILE B 1 291 ? 34.219 -13.445 -7.336 1 95.19 291 ILE B C 1
ATOM 5180 O O . ILE B 1 291 ? 34.156 -13.445 -8.57 1 95.19 291 ILE B O 1
ATOM 5184 N N . ASN B 1 292 ? 35.312 -13.281 -6.652 1 94.12 292 ASN B N 1
ATOM 5185 C CA . ASN B 1 292 ? 36.594 -13.039 -7.32 1 94.12 292 ASN B CA 1
ATOM 5186 C C . ASN B 1 292 ? 36.5 -11.852 -8.281 1 94.12 292 ASN B C 1
ATOM 5188 O O . ASN B 1 292 ? 36.938 -11.953 -9.438 1 94.12 292 ASN B O 1
ATOM 5192 N N . GLY B 1 293 ? 35.781 -10.836 -7.891 1 93.62 293 GLY B N 1
ATOM 5193 C CA . GLY B 1 293 ? 35.719 -9.594 -8.648 1 93.62 293 GLY B CA 1
ATOM 5194 C C . GLY B 1 293 ? 34.656 -9.633 -9.742 1 93.62 293 GLY B C 1
ATOM 5195 O O . GLY B 1 293 ? 34.469 -8.641 -10.453 1 93.62 293 GLY B O 1
ATOM 5196 N N . GLU B 1 294 ? 33.969 -10.734 -9.828 1 96.38 294 GLU B N 1
ATOM 5197 C CA . GLU B 1 294 ? 32.969 -10.867 -10.867 1 96.38 294 GLU B CA 1
ATOM 5198 C C . GLU B 1 294 ? 31.562 -10.922 -10.266 1 96.38 294 GLU B C 1
ATOM 5200 O O . GLU B 1 294 ? 31.297 -11.703 -9.352 1 96.38 294 GLU B O 1
ATOM 5205 N N . TYR B 1 295 ? 30.781 -10.031 -10.82 1 97.75 295 TYR B N 1
ATOM 5206 C CA . TYR B 1 295 ? 29.391 -10.062 -10.391 1 97.75 295 TYR B CA 1
ATOM 5207 C C . TYR B 1 295 ? 28.594 -11.102 -11.172 1 97.75 295 TYR B C 1
ATOM 5209 O O . TYR B 1 295 ? 28.797 -11.266 -12.383 1 97.75 295 TYR B O 1
ATOM 5217 N N . GLY B 1 296 ? 27.734 -11.82 -10.484 1 97.94 296 GLY B N 1
ATOM 5218 C CA . GLY B 1 296 ? 26.906 -12.836 -11.109 1 97.94 296 GLY B CA 1
ATOM 5219 C C . GLY B 1 296 ? 25.703 -13.219 -10.273 1 97.94 296 GLY B C 1
ATOM 5220 O O . GLY B 1 296 ? 25.547 -12.75 -9.148 1 97.94 296 GLY B O 1
ATOM 5221 N N . LEU B 1 297 ? 24.875 -14.078 -10.867 1 98.06 297 LEU B N 1
ATOM 5222 C CA . LEU B 1 297 ? 23.609 -14.406 -10.242 1 98.06 297 LEU B CA 1
ATOM 5223 C C . LEU B 1 297 ? 23.547 -15.891 -9.883 1 98.06 297 LEU B C 1
ATOM 5225 O O . LEU B 1 297 ? 24.016 -16.734 -10.641 1 98.06 297 LEU B O 1
ATOM 5229 N N . LYS B 1 298 ? 23.047 -16.125 -8.695 1 97.44 298 LYS B N 1
ATOM 5230 C CA . LYS B 1 298 ? 22.516 -17.438 -8.32 1 97.44 298 LYS B CA 1
ATOM 5231 C C . LYS B 1 298 ? 21 -17.406 -8.203 1 97.44 298 LYS B C 1
ATOM 5233 O O . LYS B 1 298 ? 20.438 -16.453 -7.668 1 97.44 298 LYS B O 1
ATOM 5238 N N . ILE B 1 299 ? 20.375 -18.422 -8.781 1 97.38 299 ILE B N 1
ATOM 5239 C CA . ILE B 1 299 ? 18.922 -18.453 -8.812 1 97.38 299 ILE B CA 1
ATOM 5240 C C . ILE B 1 299 ? 18.406 -19.656 -8.023 1 97.38 299 ILE B C 1
ATOM 5242 O O . ILE B 1 299 ? 18.906 -20.766 -8.188 1 97.38 299 ILE B O 1
ATOM 5246 N N . PHE B 1 300 ? 17.469 -19.344 -7.137 1 96.69 300 PHE B N 1
ATOM 5247 C CA . PHE B 1 300 ? 16.859 -20.391 -6.312 1 96.69 300 PHE B CA 1
ATOM 5248 C C . PHE B 1 300 ? 15.359 -20.438 -6.539 1 96.69 300 PHE B C 1
ATOM 5250 O O . PHE B 1 300 ? 14.727 -19.438 -6.848 1 96.69 300 PHE B O 1
ATOM 5257 N N . TYR B 1 301 ? 14.805 -21.625 -6.457 1 96.06 301 TYR B N 1
ATOM 5258 C CA . TYR B 1 301 ? 13.359 -21.828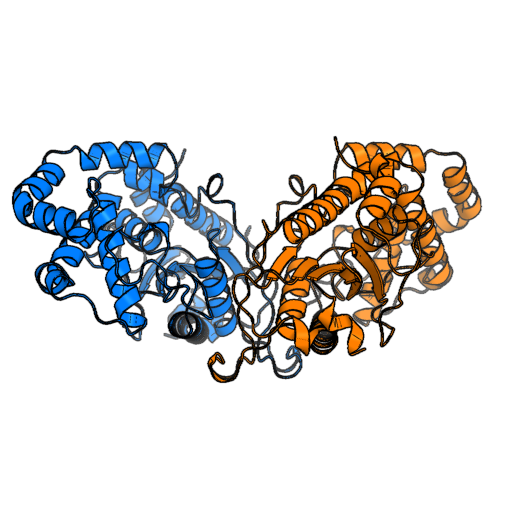 -6.496 1 96.06 301 TYR B CA 1
ATOM 5259 C C . TYR B 1 301 ? 12.891 -22.641 -5.297 1 96.06 301 TYR B C 1
ATOM 5261 O O . TYR B 1 301 ? 13.484 -23.672 -4.961 1 96.06 301 TYR B O 1
ATOM 5269 N N . GLN B 1 302 ? 11.953 -22.047 -4.613 1 90.31 302 GLN B N 1
ATOM 5270 C CA . GLN B 1 302 ? 11.344 -22.719 -3.475 1 90.31 302 GLN B CA 1
ATOM 5271 C C . GLN B 1 302 ? 9.852 -22.938 -3.705 1 90.31 302 GLN B C 1
ATOM 5273 O O . GLN B 1 302 ? 9.094 -21.984 -3.891 1 90.31 302 GLN B O 1
ATOM 5278 N N . ASP B 1 303 ? 9.438 -24.25 -3.75 1 80.56 303 ASP B N 1
ATOM 5279 C CA . ASP B 1 303 ? 8.016 -24.594 -3.814 1 80.56 303 ASP B CA 1
ATOM 5280 C C . ASP B 1 303 ? 7.426 -24.75 -2.414 1 80.56 303 ASP B C 1
ATOM 5282 O O . ASP B 1 303 ? 6.234 -25.031 -2.266 1 80.56 303 ASP B O 1
ATOM 5286 N N . TYR B 1 304 ? 7.402 -23.766 -1.471 1 62.44 304 TYR B N 1
ATOM 5287 C CA . TYR B 1 304 ? 6.973 -23.672 -0.08 1 62.44 304 TYR B CA 1
ATOM 5288 C C . TYR B 1 304 ? 6.895 -25.062 0.555 1 62.44 304 TYR B C 1
ATOM 5290 O O . TYR B 1 304 ? 7.047 -25.203 1.771 1 62.44 304 TYR B O 1
ATOM 5298 N N . LYS B 1 305 ? 6.676 -26.047 -0.19 1 62.16 305 LYS B N 1
ATOM 5299 C CA . LYS B 1 305 ? 6.566 -27.375 0.412 1 62.16 305 LYS B CA 1
ATOM 5300 C C . LYS B 1 305 ? 7.938 -27.906 0.822 1 62.16 305 LYS B C 1
ATOM 5302 O O . LYS B 1 305 ? 8.031 -28.828 1.637 1 62.16 305 LYS B O 1
ATOM 5307 N N . GLN B 1 306 ? 8.859 -27.266 0.291 1 62.81 306 GLN B N 1
ATOM 5308 C CA . GLN B 1 306 ? 10.195 -27.75 0.598 1 62.81 306 GLN B CA 1
ATOM 5309 C C . GLN B 1 306 ? 10.891 -26.844 1.618 1 62.81 306 GLN B C 1
ATOM 5311 O O . GLN B 1 306 ? 10.594 -25.656 1.709 1 62.81 306 GLN B O 1
ATOM 5316 N N . GLU B 1 307 ? 11.633 -27.453 2.467 1 66.56 307 GLU B N 1
ATOM 5317 C CA . GLU B 1 307 ? 12.328 -26.766 3.549 1 66.56 307 GLU B CA 1
ATOM 5318 C C . GLU B 1 307 ? 13.344 -25.766 3.004 1 66.56 307 GLU B C 1
ATOM 5320 O O . GLU B 1 307 ? 13.406 -24.625 3.459 1 66.56 307 GLU B O 1
ATOM 5325 N N . ASP B 1 308 ? 14.188 -26.141 1.933 1 82.25 308 ASP B N 1
ATOM 5326 C CA . ASP B 1 308 ? 15.227 -25.234 1.439 1 82.25 308 ASP B CA 1
ATOM 5327 C C . ASP B 1 308 ? 15.055 -24.969 -0.053 1 82.25 308 ASP B C 1
ATOM 5329 O O . ASP B 1 308 ? 14.641 -25.844 -0.807 1 82.25 308 ASP B O 1
ATOM 5333 N N . PRO B 1 309 ? 15.305 -23.734 -0.432 1 89.44 309 PRO B N 1
ATOM 5334 C CA . PRO B 1 309 ? 15.258 -23.422 -1.86 1 89.44 309 PRO B CA 1
ATOM 5335 C C . PRO B 1 309 ? 16.25 -24.234 -2.682 1 89.44 309 PRO B C 1
ATOM 5337 O O . PRO B 1 309 ? 17.359 -24.516 -2.215 1 89.44 309 PRO B O 1
ATOM 5340 N N . LYS B 1 310 ? 15.852 -24.688 -3.807 1 92.25 310 LYS B N 1
ATOM 5341 C CA . LYS B 1 310 ? 16.703 -25.438 -4.73 1 92.25 310 LYS B CA 1
ATOM 5342 C C . LYS B 1 310 ? 17.516 -24.484 -5.605 1 92.25 310 LYS B C 1
ATOM 5344 O O . LYS B 1 310 ? 16.969 -23.609 -6.266 1 92.25 310 LYS B O 1
ATOM 5349 N N . LEU B 1 311 ? 18.844 -24.656 -5.578 1 94.88 311 LEU B N 1
ATOM 5350 C CA . LEU B 1 311 ? 19.719 -23.922 -6.484 1 94.88 311 LEU B CA 1
ATOM 5351 C C . LEU B 1 311 ? 19.531 -24.391 -7.922 1 94.88 311 LEU B C 1
ATOM 5353 O O . LEU B 1 311 ? 19.688 -25.578 -8.219 1 94.88 311 LEU B O 1
ATOM 5357 N N . MET B 1 312 ? 19.203 -23.453 -8.766 1 95.06 312 MET B N 1
ATOM 5358 C CA . MET B 1 312 ? 18.922 -23.781 -10.156 1 95.06 312 MET B CA 1
ATOM 5359 C C . MET B 1 312 ? 20.141 -23.578 -11.031 1 95.06 312 MET B C 1
ATOM 5361 O O . MET B 1 312 ? 21.031 -22.797 -10.688 1 95.06 312 MET B O 1
ATOM 5365 N N . LYS B 1 313 ? 20.203 -24.375 -12.078 1 95.75 313 LYS B N 1
ATOM 5366 C CA . LYS B 1 313 ? 21.266 -24.219 -13.078 1 95.75 313 LYS B CA 1
ATOM 5367 C C . LYS B 1 313 ? 20.719 -23.625 -14.375 1 95.75 313 LYS B C 1
ATOM 5369 O O . LYS B 1 313 ? 19.953 -24.297 -15.086 1 95.75 313 LYS B O 1
ATOM 5374 N N . LEU B 1 314 ? 21.156 -22.453 -14.68 1 95.38 314 LEU B N 1
ATOM 5375 C CA . LEU B 1 314 ? 20.688 -21.781 -15.898 1 95.38 314 LEU B CA 1
ATOM 5376 C C . LEU B 1 314 ? 21.297 -22.438 -17.141 1 95.38 314 LEU B C 1
ATOM 5378 O O . LEU B 1 314 ? 22.5 -22.641 -17.203 1 95.38 314 LEU B O 1
ATOM 5382 N N . PRO B 1 315 ? 20.422 -22.766 -18.047 1 94.25 315 PRO B N 1
ATOM 5383 C CA . PRO B 1 315 ? 21 -23.234 -19.297 1 94.25 315 PRO B CA 1
ATOM 5384 C C . PRO B 1 315 ? 22 -22.25 -19.906 1 94.25 315 PRO B C 1
ATOM 5386 O O . PRO B 1 315 ? 21.688 -21.047 -20 1 94.25 315 PRO B O 1
ATOM 5389 N N . GLY B 1 316 ? 23.141 -22.688 -20.266 1 91.94 316 GLY B N 1
ATOM 5390 C CA . GLY B 1 316 ? 24.172 -21.812 -20.812 1 91.94 316 GLY B CA 1
ATOM 5391 C C . GLY B 1 316 ? 25.078 -21.234 -19.75 1 91.94 316 GLY B C 1
ATOM 5392 O O . GLY B 1 316 ? 26.031 -20.516 -20.078 1 91.94 316 GLY B O 1
ATOM 5393 N N . CYS B 1 317 ? 24.75 -21.547 -18.609 1 93.94 317 CYS B N 1
ATOM 5394 C CA . CYS B 1 317 ? 25.547 -21.078 -17.484 1 93.94 317 CYS B CA 1
ATOM 5395 C C . CYS B 1 317 ? 25.703 -22.172 -16.438 1 93.94 317 CYS B C 1
ATOM 5397 O O . CYS B 1 317 ? 25.359 -23.328 -16.672 1 93.94 317 CYS B O 1
ATOM 5399 N N . GLN B 1 318 ? 26.344 -21.891 -15.328 1 91.12 318 GLN B N 1
ATOM 5400 C CA . GLN B 1 318 ? 26.438 -22.75 -14.164 1 91.12 318 GLN B CA 1
ATOM 5401 C C . GLN B 1 318 ? 25.594 -22.219 -13.008 1 91.12 318 GLN B C 1
ATOM 5403 O O . GLN B 1 318 ? 24.688 -21.406 -13.211 1 91.12 318 GLN B O 1
ATOM 5408 N N . GLU B 1 319 ? 25.828 -22.703 -11.875 1 93.94 319 GLU B N 1
ATOM 5409 C CA . GLU B 1 319 ? 25.094 -22.25 -10.695 1 93.94 319 GLU B CA 1
ATOM 5410 C C . GLU B 1 319 ? 25.344 -20.781 -10.414 1 93.94 319 GLU B C 1
ATOM 5412 O O . GLU B 1 319 ? 24.453 -20.078 -9.922 1 93.94 319 GLU B O 1
ATOM 5417 N N . PHE B 1 320 ? 26.5 -20.406 -10.648 1 95.94 320 PHE B N 1
ATOM 5418 C CA . PHE B 1 320 ? 26.844 -19 -10.695 1 95.94 320 PHE B CA 1
ATOM 5419 C C . PHE B 1 320 ? 26.938 -18.5 -12.133 1 95.94 320 PHE B C 1
ATOM 5421 O O . PHE B 1 320 ? 27.75 -19 -12.914 1 95.94 320 PHE B O 1
ATOM 5428 N N . CYS B 1 321 ? 26.062 -17.562 -12.477 1 97.94 321 CYS B N 1
ATOM 5429 C CA . CYS B 1 321 ? 26.047 -17.031 -13.836 1 97.94 321 CYS B CA 1
ATOM 5430 C C . CYS B 1 321 ? 26.531 -15.594 -13.875 1 97.94 321 CYS B C 1
ATOM 5432 O O . CYS B 1 321 ? 25.859 -14.695 -13.359 1 97.94 321 CYS B O 1
ATOM 5434 N N . PRO B 1 322 ? 27.703 -15.375 -14.508 1 98.19 322 PRO B N 1
ATOM 5435 C CA . PRO B 1 322 ? 28.141 -13.977 -14.633 1 98.19 322 PRO B CA 1
ATOM 5436 C C . PRO B 1 322 ? 27.062 -13.07 -15.203 1 98.19 322 PRO B C 1
ATOM 5438 O O . PRO B 1 322 ? 26.328 -13.469 -16.109 1 98.19 322 PRO B O 1
ATOM 5441 N N . LEU B 1 323 ? 26.922 -11.844 -14.664 1 98.12 323 LEU B N 1
ATOM 5442 C CA . LEU B 1 323 ? 25.828 -10.945 -15.008 1 98.12 323 LEU B CA 1
ATOM 5443 C C . LEU B 1 323 ? 25.812 -10.656 -16.5 1 98.12 323 LEU B C 1
ATOM 5445 O O . LEU B 1 323 ? 24.75 -10.641 -17.125 1 98.12 323 LEU B O 1
ATOM 5449 N N . ASP B 1 324 ? 27 -10.453 -17.094 1 97.19 324 ASP B N 1
ATOM 5450 C CA . ASP B 1 324 ? 27.078 -10.172 -18.516 1 97.19 324 ASP B CA 1
ATOM 5451 C C . ASP B 1 324 ? 26.547 -11.352 -19.344 1 97.19 324 ASP B C 1
ATOM 5453 O O . ASP B 1 324 ? 25.875 -11.148 -20.359 1 97.19 324 ASP B O 1
ATOM 5457 N N . LYS B 1 325 ? 26.922 -12.531 -18.938 1 97.62 325 LYS B N 1
ATOM 5458 C CA . LYS B 1 325 ? 26.438 -13.719 -19.625 1 97.62 325 LYS B CA 1
ATOM 5459 C C . LYS B 1 325 ? 24.922 -13.875 -19.453 1 97.62 325 LYS B C 1
ATOM 5461 O O . LYS B 1 325 ? 24.219 -14.25 -20.406 1 97.62 325 LYS B O 1
ATOM 5466 N N . PHE B 1 326 ? 24.438 -13.641 -18.281 1 98.06 326 PHE B N 1
ATOM 5467 C CA . PHE B 1 326 ? 23 -13.68 -18 1 98.06 326 PHE B CA 1
ATOM 5468 C C . PHE B 1 326 ? 22.25 -12.75 -18.938 1 98.06 326 PHE B C 1
ATOM 5470 O O . PHE B 1 326 ? 21.203 -13.133 -19.5 1 98.06 326 PHE B O 1
ATOM 5477 N N . VAL B 1 327 ? 22.781 -11.516 -19.125 1 97.69 327 VAL B N 1
ATOM 5478 C CA . VAL B 1 327 ? 22.156 -10.531 -20 1 97.69 327 VAL B CA 1
ATOM 5479 C C . VAL B 1 327 ? 22.203 -11.016 -21.438 1 97.69 327 VAL B C 1
ATOM 5481 O O . VAL B 1 327 ? 21.203 -10.922 -22.156 1 97.69 327 VAL B O 1
ATOM 5484 N N . GLU B 1 328 ? 23.297 -11.57 -21.797 1 97.19 328 GLU B N 1
ATOM 5485 C CA . GLU B 1 328 ? 23.469 -12.039 -23.156 1 97.19 328 GLU B CA 1
ATOM 5486 C C . GLU B 1 328 ? 22.469 -13.141 -23.5 1 97.19 328 GLU B C 1
ATOM 5488 O O . GLU B 1 328 ? 21.844 -13.109 -24.562 1 97.19 328 GLU B O 1
ATOM 5493 N N . ILE B 1 329 ? 22.297 -14.055 -22.594 1 95.69 329 ILE B N 1
ATOM 5494 C CA . ILE B 1 329 ? 21.453 -15.219 -22.812 1 95.69 329 ILE B CA 1
ATOM 5495 C C . ILE B 1 329 ? 19.984 -14.789 -22.891 1 95.69 329 ILE B C 1
ATOM 5497 O O . ILE B 1 329 ? 19.188 -15.406 -23.594 1 95.69 329 ILE B O 1
ATOM 5501 N N . HIS B 1 330 ? 19.625 -13.672 -22.266 1 97 330 HIS B N 1
ATOM 5502 C CA . HIS B 1 330 ? 18.219 -13.328 -22.141 1 97 330 HIS B CA 1
ATOM 5503 C C . HIS B 1 330 ? 17.906 -12.016 -22.844 1 97 330 HIS B C 1
ATOM 5505 O O . HIS B 1 330 ? 16.812 -11.461 -22.672 1 97 330 HIS B O 1
ATOM 5511 N N . GLU B 1 331 ? 18.781 -11.516 -23.625 1 96.62 331 GLU B N 1
ATOM 5512 C CA . GLU B 1 331 ? 18.672 -10.203 -24.266 1 96.62 331 GLU B CA 1
ATOM 5513 C C . GLU B 1 331 ? 17.438 -10.141 -25.172 1 96.62 331 GLU B C 1
ATOM 5515 O O . GLU B 1 331 ? 16.781 -9.102 -25.266 1 96.62 331 GLU B O 1
ATOM 5520 N N . LYS B 1 332 ? 17.094 -11.219 -25.781 1 96.12 332 LYS B N 1
ATOM 5521 C CA . LYS B 1 332 ? 16 -11.258 -26.75 1 96.12 332 LYS B CA 1
ATOM 5522 C C . LYS B 1 332 ? 14.648 -11.07 -26.078 1 96.12 332 LYS B C 1
ATOM 5524 O O . LYS B 1 332 ? 13.648 -10.773 -26.75 1 96.12 332 LYS B O 1
ATOM 5529 N N . TYR B 1 333 ? 14.594 -11.242 -24.781 1 96.69 333 TYR B N 1
ATOM 5530 C CA . TYR B 1 333 ? 13.328 -11.102 -24.062 1 96.69 333 TYR B CA 1
ATOM 5531 C C . TYR B 1 333 ? 13.164 -9.688 -23.516 1 96.69 333 TYR B C 1
ATOM 5533 O O . TYR B 1 333 ? 12.094 -9.32 -23.031 1 96.69 333 TYR B O 1
ATOM 5541 N N . LEU B 1 334 ? 14.227 -8.859 -23.531 1 96.38 334 LEU B N 1
ATOM 5542 C CA . LEU B 1 334 ? 14.195 -7.523 -22.953 1 96.38 334 LEU B CA 1
ATOM 5543 C C . LEU B 1 334 ? 13.43 -6.559 -23.844 1 96.38 334 LEU B C 1
ATOM 5545 O O . LEU B 1 334 ? 13.539 -6.621 -25.078 1 96.38 334 LEU B O 1
ATOM 5549 N N . PRO B 1 335 ? 12.602 -5.711 -23.141 1 92.25 335 PRO B N 1
ATOM 5550 C CA . PRO B 1 335 ? 11.898 -4.703 -23.953 1 92.25 335 PRO B CA 1
ATOM 5551 C C . PRO B 1 335 ? 12.852 -3.701 -24.594 1 92.25 335 PRO B C 1
ATOM 5553 O O . PRO B 1 335 ? 13.977 -3.525 -24.125 1 92.25 335 PRO B O 1
ATOM 5556 N N . GLU B 1 336 ? 12.438 -3.064 -25.672 1 79.81 336 GLU B N 1
ATOM 5557 C CA . GLU B 1 336 ? 13.25 -2.09 -26.391 1 79.81 336 GLU B CA 1
ATOM 5558 C C . GLU B 1 336 ? 13.344 -0.773 -25.625 1 79.81 336 GLU B C 1
ATOM 5560 O O . GLU B 1 336 ? 12.422 -0.403 -24.906 1 79.81 336 GLU B O 1
#

Nearest PDB structures (foldseek):
  1nd5-assembly1_B  TM=9.282E-01  e=1.952E-27  Homo sapiens
  1rpt-assembly1_A-2  TM=9.236E-01  e=4.629E-25  Rattus norvegicus
  8xj4-assembly1_A  TM=9.202E-01  e=2.664E-24  Homo sapiens
  3it2-assembly1_B  TM=8.734E-01  e=6.972E-20  Francisella tularensis subsp. holarctica LVS
  3it1-assembly1_A  TM=8.514E-01  e=1.583E-19  Francisella tularensis subsp. holarctica LVS

InterPro domains:
  IPR000560 Histidine phosphatase superfamily, clade-2 [PF00328] (7-290)
  IPR000560 Histidine phosphatase superfamily, clade-2 [cd07061] (7-302)
  IPR029033 Histidine phosphatase superfamily [G3DSA:3.40.50.1240] (7-336)
  IPR029033 Histidine phosphatase superfamily [SSF53254] (7-335)
  IPR050645 Histidine Acid Phosphatase [PTHR11567] (7-330)

Foldseek 3Di:
DPVFQVFFQAKEKEWEAFFFAAALVLAFDLPPCNVPQLPPAGHGAQDPRRLVLLLVLLLLLCVVNVVRQDADDLQAEAEEEEPDRRLVSSRQSSCQNNHFDDPVGDDDPPSGDDHDYDYDHLQPCQAFNLCVDPQLVVLQVVLCPDPVNVVVCVVCVVVQVLCCVNRVHRDDHLVSLVSNQSNVVNCVVSPHDDDPSCVVCPPPNSQVSNLVSLLSCLVDLSSLLSRHQNNVVVVLVVLVCSLVVNRDSSHHYYYYGHHQSSVSSVCSLQVNHDRGGQHHGKMKMWTWGQDPNFTWIWIWTDSSVDSDTDTTQGVVGGRTGGSVRSCVVNVSSHDD/DPVFQVFFQAKEKEWEAFFFAAALVLAFDLPPCNVPQLPPAGHGAQDPRRLVLLLVLLQLLCVVNVVRQDADDLQAEAEEEEPDRRLVSSRQSSCQNNHFDDPVGDDDPPSGDDHDYDYDHLQPCQAFNLCVDPQLVVLQVVLCPDPVNVVVCVVCVVVQVLCCVNRVHRDDHLVSLVSNQSNVVNCVVSPHDDDPSCVVCPPPNSQVSNLVSLLSCLVDLSSLLSRHQNNVVVVLVVLVCSVVVNRDSSHHYYYYGHHQSSVSSVCSLQVNHDRGRQHHGKMKMWTWGQDPNFTWIWIWTDSSVDPDTDTTQGVVGGRTGGSVRSCVVNVSSHDD